Protein AF-X0TMH7-F1 (afdb_monomer)

Foldseek 3Di:
DDWAWEWFDDPFKIKIFIAHPLHTQFIDIDTPVCPDQALFKWWWFFAAADVVQQWTFTHQPDPGTAIERQADPDDDPPPFKDFPDPDPDPPCSVPRSVVDDGGDIAMWGFHACADPPRHTYIYSQRWCDFQFKIKRQQDQTEIEGNVPPDPVQVVVVCVLCVVVDDRRIYMYTYPSCGPPHNVLVVLRVVLSVVLVVQLVVQSVVDDPNGTSDDDDDPVVVCCSHVVDVNHQAYEYQDPVVLVVVCVVCVSSVVNVCNVRYDYDDDPDRRCVVSVVVVSLVQLPDQWHAFPLRKIWGWDDDPQEIEIETGLHPNDDPPDRQVSLLVSLLRVLQVVSSSCNHVVDDGHYHYHRDDHPDPVSVVNSVVSNVD

Organism: NCBI:txid412755

Structure (mmCIF, N/CA/C/O backbone):
data_AF-X0TMH7-F1
#
_entry.id   AF-X0TMH7-F1
#
loop_
_atom_site.group_PDB
_atom_site.id
_atom_site.type_symbol
_atom_site.label_atom_id
_atom_site.label_alt_id
_atom_site.label_comp_id
_atom_site.label_asym_id
_atom_site.label_entity_id
_atom_site.label_seq_id
_atom_site.pdbx_PDB_ins_code
_atom_site.Cartn_x
_atom_site.Cartn_y
_atom_site.Cartn_z
_atom_site.occupancy
_atom_site.B_iso_or_equiv
_atom_site.auth_seq_id
_atom_site.auth_comp_id
_atom_site.auth_asym_id
_atom_site.auth_atom_id
_atom_site.pdbx_PDB_model_num
ATOM 1 N N . MET A 1 1 ? 4.332 11.501 -16.019 1.00 56.84 1 MET A N 1
ATOM 2 C CA . MET A 1 1 ? 3.120 12.237 -16.475 1.00 56.84 1 MET A CA 1
ATOM 3 C C . MET A 1 1 ? 2.442 11.391 -17.539 1.00 56.84 1 MET A C 1
ATOM 5 O O . MET A 1 1 ? 3.153 10.897 -18.405 1.00 56.84 1 MET A O 1
ATOM 9 N N . ASN A 1 2 ? 1.116 11.228 -17.453 1.00 73.00 2 ASN A N 1
ATOM 10 C CA . ASN A 1 2 ? 0.275 10.256 -18.166 1.00 73.00 2 ASN A CA 1
ATOM 11 C C . ASN A 1 2 ? 0.205 8.832 -17.569 1.00 73.00 2 ASN A C 1
ATOM 13 O O . ASN A 1 2 ? 0.530 7.845 -18.235 1.00 73.00 2 ASN A O 1
ATOM 17 N N . LYS A 1 3 ? -0.242 8.724 -16.304 1.00 85.44 3 LYS A N 1
ATOM 18 C CA . LYS A 1 3 ? -0.649 7.443 -15.699 1.00 85.44 3 LYS A CA 1
ATOM 19 C C . LYS A 1 3 ? -2.153 7.220 -15.872 1.00 85.44 3 LYS A C 1
ATOM 21 O O . LYS A 1 3 ? -2.957 8.088 -15.529 1.00 85.44 3 LYS A O 1
ATOM 26 N N . LYS A 1 4 ? -2.534 6.042 -16.358 1.00 89.69 4 LYS A N 1
ATOM 27 C CA . LYS A 1 4 ? -3.917 5.561 -16.436 1.00 89.69 4 LYS A CA 1
ATOM 28 C C . LYS A 1 4 ? -4.075 4.342 -15.540 1.00 89.69 4 LYS A C 1
ATOM 30 O O . LYS A 1 4 ? -3.319 3.383 -15.663 1.00 89.69 4 LYS A O 1
ATOM 35 N N . VAL A 1 5 ? -5.063 4.379 -14.656 1.00 91.69 5 VAL A N 1
ATOM 36 C CA . VAL A 1 5 ? -5.379 3.286 -13.732 1.00 91.69 5 VAL A CA 1
ATOM 37 C C . VAL A 1 5 ? -6.605 2.551 -14.255 1.00 91.69 5 VAL A C 1
ATOM 39 O O . VAL A 1 5 ? -7.648 3.161 -14.488 1.00 91.69 5 VAL A O 1
ATOM 42 N N . ILE A 1 6 ? -6.489 1.242 -14.454 1.00 93.44 6 ILE A N 1
ATOM 43 C CA . ILE A 1 6 ? -7.571 0.391 -14.951 1.00 93.44 6 ILE A CA 1
ATOM 44 C C . ILE A 1 6 ? -7.918 -0.633 -13.876 1.00 93.44 6 ILE A C 1
ATOM 46 O O . ILE A 1 6 ? -7.076 -1.439 -13.494 1.00 93.44 6 ILE A O 1
ATOM 50 N N . ILE A 1 7 ? -9.157 -0.583 -13.395 1.00 94.00 7 ILE A N 1
ATOM 51 C CA . ILE A 1 7 ? -9.687 -1.426 -12.325 1.00 94.00 7 ILE A CA 1
ATOM 52 C C . ILE A 1 7 ? -10.679 -2.418 -12.936 1.00 94.00 7 ILE A C 1
ATOM 54 O O . ILE A 1 7 ? -11.731 -2.038 -13.465 1.00 94.00 7 ILE A O 1
ATOM 58 N N . ASP A 1 8 ? -10.333 -3.693 -12.849 1.00 94.56 8 ASP A N 1
ATOM 59 C CA . ASP A 1 8 ? -11.159 -4.819 -13.252 1.00 94.56 8 ASP A CA 1
ATOM 60 C C . ASP A 1 8 ? -11.662 -5.551 -12.008 1.00 94.56 8 ASP A C 1
ATOM 62 O O . ASP A 1 8 ? -10.918 -6.235 -11.310 1.00 94.56 8 ASP A O 1
ATOM 66 N N . VAL A 1 9 ? -12.946 -5.375 -11.716 1.00 92.50 9 VAL A N 1
ATOM 67 C CA . VAL A 1 9 ? -13.647 -6.079 -10.645 1.00 92.50 9 VAL A CA 1
ATOM 68 C C . VAL A 1 9 ? -14.261 -7.339 -11.247 1.00 92.50 9 VAL A C 1
ATOM 70 O O . VAL A 1 9 ? -15.239 -7.257 -11.999 1.00 92.50 9 VAL A O 1
ATOM 73 N N . GLY A 1 10 ? -13.655 -8.489 -10.957 1.00 89.12 10 GLY A N 1
ATOM 74 C CA . GLY A 1 10 ? -14.131 -9.811 -11.350 1.00 89.12 10 GLY A CA 1
ATOM 75 C C . GLY A 1 10 ? -15.018 -10.463 -10.286 1.00 89.12 10 GLY A C 1
ATOM 76 O O . GLY A 1 10 ? -15.361 -9.864 -9.270 1.00 89.12 10 GLY A O 1
ATOM 77 N N . LEU A 1 11 ? -15.409 -11.719 -10.528 1.00 85.69 11 LEU A N 1
ATOM 78 C CA . LEU A 1 11 ? -16.192 -12.513 -9.567 1.00 85.69 11 LEU A CA 1
ATOM 79 C C . LEU A 1 11 ? -15.332 -13.143 -8.466 1.00 85.69 11 LEU A C 1
ATOM 81 O O . LEU A 1 11 ? -15.835 -13.388 -7.376 1.00 85.69 11 LEU A O 1
ATOM 85 N N . THR A 1 12 ? -14.066 -13.436 -8.768 1.00 86.62 12 THR A N 1
ATOM 86 C CA . THR A 1 12 ? -13.135 -14.143 -7.874 1.00 86.62 12 THR A CA 1
ATOM 87 C C . THR A 1 12 ? -11.933 -13.297 -7.478 1.00 86.62 12 THR A C 1
ATOM 89 O O . THR A 1 12 ? -11.251 -13.620 -6.512 1.00 86.62 12 THR A O 1
ATOM 92 N N . GLU A 1 13 ? -11.652 -12.227 -8.216 1.00 89.12 13 GLU A N 1
ATOM 93 C CA . GLU A 1 13 ? -10.502 -11.359 -7.993 1.00 89.12 13 GLU A CA 1
ATOM 94 C C . GLU A 1 13 ? -10.795 -9.923 -8.424 1.00 89.12 13 GLU A C 1
ATOM 96 O O . GLU A 1 13 ? -11.577 -9.673 -9.345 1.00 89.12 13 GLU A O 1
ATOM 101 N N . GLU A 1 14 ? -10.140 -8.986 -7.752 1.00 90.19 14 GLU A N 1
ATOM 102 C CA . GLU A 1 14 ? -10.014 -7.595 -8.153 1.00 90.19 14 GLU A CA 1
ATOM 103 C C . GLU A 1 14 ? -8.605 -7.374 -8.699 1.00 90.19 14 GLU A C 1
ATOM 105 O O . GLU A 1 14 ? -7.607 -7.766 -8.086 1.00 90.19 14 GLU A O 1
ATOM 110 N N . ARG A 1 15 ? -8.514 -6.744 -9.869 1.00 92.56 15 ARG A N 1
ATOM 111 C CA . ARG A 1 15 ? -7.247 -6.470 -10.542 1.00 92.56 15 ARG A CA 1
ATOM 112 C C . ARG A 1 15 ? -7.123 -4.987 -10.833 1.00 92.56 15 ARG A C 1
ATOM 114 O O . ARG A 1 15 ? -8.043 -4.367 -11.363 1.00 92.56 15 ARG A O 1
ATOM 121 N N . VAL A 1 16 ? -5.956 -4.424 -10.550 1.00 92.44 16 VAL A N 1
ATOM 122 C CA . VAL A 1 16 ? -5.636 -3.029 -10.842 1.00 92.44 16 VAL A CA 1
ATOM 123 C C . VAL A 1 16 ? -4.369 -2.969 -11.675 1.00 92.44 16 VAL A C 1
ATOM 125 O O . VAL A 1 16 ? -3.315 -3.425 -11.245 1.00 92.44 16 VAL A O 1
ATOM 128 N N . ALA A 1 17 ? -4.475 -2.397 -12.867 1.00 92.25 17 ALA A N 1
ATOM 129 C CA . ALA A 1 17 ? -3.369 -2.181 -13.784 1.00 92.25 17 ALA A CA 1
ATOM 130 C C . ALA A 1 17 ? -3.023 -0.691 -13.849 1.00 92.25 17 ALA A C 1
ATOM 132 O O . ALA A 1 17 ? -3.903 0.151 -14.046 1.00 92.25 17 ALA A O 1
ATOM 133 N N . VAL A 1 18 ? -1.737 -0.368 -13.732 1.00 90.69 18 VAL A N 1
ATOM 134 C CA . VAL A 1 18 ? -1.215 0.983 -13.951 1.00 90.69 18 VAL A CA 1
ATOM 135 C C . VAL A 1 18 ? -0.533 1.005 -15.306 1.00 90.69 18 VAL A C 1
ATOM 137 O O . VAL A 1 18 ? 0.384 0.227 -15.572 1.00 90.69 18 VAL A O 1
ATOM 140 N N . ILE A 1 19 ? -0.992 1.895 -16.174 1.00 89.81 19 ILE A N 1
ATOM 141 C CA . ILE A 1 19 ? -0.433 2.114 -17.501 1.00 89.81 19 ILE A CA 1
ATOM 142 C C . ILE A 1 19 ? 0.262 3.468 -17.506 1.00 89.81 19 ILE A C 1
ATOM 144 O O . ILE A 1 19 ? -0.354 4.478 -17.176 1.00 89.81 19 ILE A O 1
ATOM 148 N N . GLU A 1 20 ? 1.514 3.504 -17.944 1.00 87.25 20 GLU A N 1
ATOM 149 C CA . GLU A 1 20 ? 2.270 4.737 -18.144 1.00 87.25 20 GLU A CA 1
ATOM 150 C C . GLU A 1 20 ? 2.777 4.796 -19.586 1.00 87.25 20 GLU A C 1
ATOM 152 O O . GLU A 1 20 ? 3.357 3.838 -20.102 1.00 87.25 20 GLU A O 1
ATOM 157 N N . VAL A 1 21 ? 2.485 5.904 -20.277 1.00 83.81 21 VAL A N 1
ATOM 158 C CA . VAL A 1 21 ? 2.843 6.113 -21.698 1.00 83.81 21 VAL A CA 1
ATOM 159 C C . VAL A 1 21 ? 2.427 4.914 -22.580 1.00 83.81 21 VAL A C 1
ATOM 161 O O . VAL A 1 21 ? 3.161 4.441 -23.448 1.00 83.81 21 VAL A O 1
ATOM 164 N N . GLY A 1 22 ? 1.227 4.376 -22.325 1.00 84.31 22 GLY A N 1
ATOM 165 C CA . GLY A 1 22 ? 0.642 3.260 -23.078 1.00 84.31 22 GLY A CA 1
ATOM 166 C C . GLY A 1 22 ? 1.246 1.877 -22.802 1.00 84.31 22 GLY A C 1
ATOM 167 O O . GLY A 1 22 ? 0.929 0.935 -23.526 1.00 84.31 22 GLY A O 1
ATOM 168 N N . ARG A 1 23 ? 2.106 1.730 -21.786 1.00 86.00 23 ARG A N 1
ATOM 169 C CA . ARG A 1 23 ? 2.705 0.447 -21.381 1.00 86.00 23 ARG A CA 1
ATOM 170 C C . ARG A 1 23 ? 2.224 0.067 -19.984 1.00 86.00 23 ARG A C 1
ATOM 172 O O . ARG A 1 23 ? 2.140 0.932 -19.119 1.00 86.00 23 ARG A O 1
ATOM 179 N N . LEU A 1 24 ? 1.917 -1.210 -19.766 1.00 90.31 24 LEU A N 1
ATOM 180 C CA . LEU A 1 24 ? 1.617 -1.730 -18.431 1.00 90.31 24 LEU A CA 1
ATOM 181 C C . LEU A 1 24 ? 2.889 -1.650 -17.579 1.00 90.31 24 LEU A C 1
ATOM 183 O O . LEU A 1 24 ? 3.905 -2.227 -17.968 1.00 90.31 24 LEU A O 1
ATOM 187 N N . VAL A 1 25 ? 2.837 -0.928 -16.459 1.00 87.88 25 VAL A N 1
ATOM 188 C CA . VAL A 1 25 ? 3.991 -0.733 -15.566 1.00 87.88 25 VAL A CA 1
ATOM 189 C C . VAL A 1 25 ? 3.862 -1.408 -14.216 1.00 87.88 25 VAL A C 1
ATOM 191 O O . VAL A 1 25 ? 4.874 -1.823 -13.656 1.00 87.88 25 VAL A O 1
ATOM 194 N N . GLU A 1 26 ? 2.639 -1.549 -13.717 1.00 88.38 26 GLU A N 1
ATOM 195 C CA . GLU A 1 26 ? 2.344 -2.219 -12.455 1.00 88.38 26 GLU A CA 1
ATOM 196 C C . GLU A 1 26 ? 1.028 -2.977 -12.592 1.00 88.38 26 GLU A C 1
ATOM 198 O O . GLU A 1 26 ? 0.106 -2.540 -13.293 1.00 88.38 26 GLU A O 1
ATOM 203 N N . ILE A 1 27 ? 0.944 -4.115 -11.912 1.00 90.00 27 ILE A N 1
ATOM 204 C CA . ILE A 1 27 ? -0.297 -4.852 -11.752 1.00 90.00 27 ILE A CA 1
ATOM 205 C C . ILE A 1 27 ? -0.430 -5.324 -10.313 1.00 90.00 27 ILE A C 1
ATOM 207 O O . ILE A 1 27 ? 0.508 -5.845 -9.720 1.00 90.00 27 ILE A O 1
ATOM 211 N N . HIS A 1 28 ? -1.628 -5.164 -9.772 1.00 88.38 28 HIS A N 1
ATOM 212 C CA . HIS A 1 28 ? -1.997 -5.675 -8.468 1.00 88.38 28 HIS A CA 1
ATOM 213 C C . HIS A 1 28 ? -3.221 -6.562 -8.612 1.00 88.38 28 HIS A C 1
ATOM 215 O O . HIS A 1 28 ? -4.180 -6.189 -9.286 1.00 88.38 28 HIS A O 1
ATOM 221 N N . ILE A 1 29 ? -3.182 -7.730 -7.984 1.00 88.12 29 ILE A N 1
ATOM 222 C CA . ILE A 1 29 ? -4.258 -8.716 -8.023 1.00 88.12 29 ILE A CA 1
ATOM 223 C C . ILE A 1 29 ? -4.563 -9.104 -6.580 1.00 88.12 29 ILE A C 1
ATOM 225 O O . ILE A 1 29 ? -3.657 -9.465 -5.830 1.00 88.12 29 ILE A O 1
ATOM 229 N N . GLU A 1 30 ? -5.828 -9.009 -6.187 1.00 85.75 30 GLU A N 1
ATOM 230 C CA . GLU A 1 30 ? -6.324 -9.444 -4.881 1.00 85.75 30 GLU A CA 1
ATOM 231 C C . GLU A 1 30 ? -7.499 -10.398 -5.113 1.00 85.75 30 GLU A C 1
ATOM 233 O O . GLU A 1 30 ? -8.471 -10.044 -5.779 1.00 85.75 30 GLU A O 1
ATOM 238 N N . ARG A 1 31 ? -7.401 -11.635 -4.616 1.00 83.94 31 ARG A N 1
ATOM 239 C CA . ARG A 1 31 ? -8.493 -12.609 -4.728 1.00 83.94 31 ARG A CA 1
ATOM 240 C C . ARG A 1 31 ? -9.507 -12.360 -3.624 1.00 83.94 31 ARG A C 1
ATOM 242 O O . ARG A 1 31 ? -9.137 -12.102 -2.488 1.00 83.94 31 ARG A O 1
ATOM 249 N N . ILE A 1 32 ? -10.786 -12.481 -3.956 1.00 76.06 32 ILE A N 1
ATOM 250 C CA . ILE A 1 32 ? -11.894 -12.216 -3.029 1.00 76.06 32 ILE A CA 1
ATOM 251 C C . ILE A 1 32 ? -11.977 -13.296 -1.938 1.00 76.06 32 ILE A C 1
ATOM 253 O O . ILE A 1 32 ? -12.415 -13.010 -0.832 1.00 76.06 32 ILE A O 1
ATOM 257 N N . GLU A 1 33 ? -11.553 -14.528 -2.236 1.00 70.75 33 GLU A N 1
ATOM 258 C CA . GLU A 1 33 ? -11.534 -15.639 -1.268 1.00 70.75 33 GLU A CA 1
ATOM 259 C C . GLU A 1 33 ? -10.380 -15.548 -0.260 1.00 70.75 33 GLU A C 1
ATOM 261 O O . GLU A 1 33 ? -10.424 -16.193 0.790 1.00 70.75 33 GLU A O 1
ATOM 266 N N . ASP A 1 34 ? -9.358 -14.743 -0.560 1.00 67.62 34 ASP A N 1
ATOM 267 C CA . ASP A 1 34 ? -8.288 -14.462 0.383 1.00 67.62 34 ASP A CA 1
ATOM 268 C C . ASP A 1 34 ? -8.837 -13.427 1.376 1.00 67.62 34 ASP A C 1
ATOM 270 O O . ASP A 1 34 ? -8.700 -12.223 1.164 1.00 67.62 34 ASP A O 1
ATOM 274 N N . ASP A 1 35 ? -9.512 -13.892 2.439 1.00 63.56 35 ASP A N 1
ATOM 275 C CA . ASP A 1 35 ? -10.009 -13.067 3.554 1.00 63.56 35 ASP A CA 1
ATOM 276 C C . ASP A 1 35 ? -8.826 -12.352 4.234 1.00 63.56 35 ASP A C 1
ATOM 278 O O . ASP A 1 35 ? -8.291 -12.765 5.273 1.00 63.56 35 ASP A O 1
ATOM 282 N N . LYS A 1 36 ? -8.370 -11.263 3.615 1.00 76.19 36 LYS A N 1
ATOM 283 C CA . LYS A 1 36 ? -7.178 -10.546 4.027 1.00 76.19 36 LYS A CA 1
ATOM 284 C C . LYS A 1 36 ? -7.493 -9.779 5.292 1.00 76.19 36 LYS A C 1
ATOM 286 O O . LYS A 1 36 ? -8.101 -8.712 5.291 1.00 76.19 36 LYS A O 1
ATOM 291 N N . ILE A 1 37 ? -7.055 -10.338 6.410 1.00 86.75 37 ILE A N 1
ATOM 292 C CA . ILE A 1 37 ? -7.265 -9.720 7.716 1.00 86.75 37 ILE A CA 1
ATOM 293 C C . ILE A 1 37 ? -6.169 -8.720 8.086 1.00 86.75 37 ILE A C 1
ATOM 295 O O . ILE A 1 37 ? -6.307 -8.053 9.107 1.00 86.75 37 ILE A O 1
ATOM 299 N N . VAL A 1 38 ? -5.078 -8.617 7.317 1.00 88.88 38 VAL A N 1
ATOM 300 C CA . VAL A 1 38 ? -3.989 -7.659 7.587 1.00 88.88 38 VAL A CA 1
ATOM 301 C C . VAL A 1 38 ? -4.524 -6.234 7.559 1.00 88.88 38 VAL A C 1
ATOM 303 O O . VAL A 1 38 ? -5.284 -5.869 6.674 1.00 88.88 38 VAL A O 1
ATOM 306 N N . GLY A 1 39 ? -4.129 -5.428 8.544 1.00 89.38 39 GLY A N 1
ATOM 307 C CA . GLY A 1 39 ? -4.603 -4.055 8.697 1.00 89.38 39 GLY A CA 1
ATOM 308 C C . GLY A 1 39 ? -5.946 -3.947 9.422 1.00 89.38 39 GLY A C 1
ATOM 309 O O . GLY A 1 39 ? -6.199 -2.914 10.050 1.00 89.38 39 GLY A O 1
ATOM 310 N N . ASN A 1 40 ? -6.764 -5.010 9.439 1.00 93.69 40 ASN A N 1
ATOM 311 C CA . ASN A 1 40 ? -8.045 -5.007 10.141 1.00 93.69 40 ASN A CA 1
ATOM 312 C C . ASN A 1 40 ? -7.847 -4.788 11.642 1.00 93.69 40 ASN A C 1
ATOM 314 O O . ASN A 1 40 ? -6.909 -5.292 12.271 1.00 93.69 40 ASN A O 1
ATOM 318 N N . ILE A 1 41 ? -8.789 -4.057 12.231 1.00 95.62 41 ILE A N 1
ATOM 319 C CA . ILE A 1 41 ? -8.810 -3.723 13.650 1.00 95.62 41 ILE A CA 1
ATOM 320 C C . ILE A 1 41 ? -9.965 -4.464 14.309 1.00 95.62 41 ILE A C 1
ATOM 322 O O . ILE A 1 41 ? -11.133 -4.289 13.948 1.00 95.62 41 ILE A O 1
ATOM 326 N N . TYR A 1 42 ? -9.638 -5.230 15.340 1.00 96.31 42 TYR A N 1
ATOM 327 C CA . TYR A 1 42 ? -10.567 -6.048 16.104 1.00 96.31 42 TYR A CA 1
ATOM 328 C C . TYR A 1 42 ? -10.645 -5.576 17.549 1.00 96.31 42 TYR A C 1
ATOM 330 O O . TYR A 1 42 ? -9.698 -5.025 18.114 1.00 96.31 42 TYR A O 1
ATOM 338 N N . LYS A 1 43 ? -11.790 -5.839 18.175 1.00 96.94 43 LYS A N 1
ATOM 339 C CA . LYS A 1 43 ? -11.895 -5.899 19.626 1.00 96.94 43 LYS A CA 1
ATOM 340 C C . LYS A 1 43 ? -11.730 -7.353 20.026 1.00 96.94 43 LYS A C 1
ATOM 342 O O . LYS A 1 43 ? -12.633 -8.142 19.768 1.00 96.94 43 LYS A O 1
ATOM 347 N N . GLY A 1 44 ? -10.598 -7.684 20.630 1.00 95.88 44 GLY A N 1
ATOM 348 C CA . GLY A 1 44 ? -10.276 -9.037 21.054 1.00 95.88 44 GLY A CA 1
ATOM 349 C C . GLY A 1 44 ? -10.342 -9.227 22.566 1.00 95.88 44 GLY A C 1
ATOM 350 O O . GLY A 1 44 ? -10.353 -8.256 23.330 1.00 95.88 44 GLY A O 1
ATOM 351 N N . ARG A 1 45 ? -10.386 -10.487 22.998 1.00 96.19 45 ARG A N 1
ATOM 352 C CA . ARG A 1 45 ? -10.326 -10.894 24.406 1.00 96.19 45 ARG A CA 1
ATOM 353 C C . ARG A 1 45 ? -9.030 -11.647 24.659 1.00 96.19 45 ARG A C 1
ATOM 355 O O . ARG A 1 45 ? -8.739 -12.626 23.985 1.00 96.19 45 ARG A O 1
ATOM 362 N N . VAL A 1 46 ? -8.265 -11.218 25.654 1.00 95.06 46 VAL A N 1
ATOM 363 C CA . VAL A 1 46 ? -7.039 -11.915 26.057 1.00 95.06 46 VAL A CA 1
ATOM 364 C C . VAL A 1 46 ? -7.415 -13.287 26.614 1.00 95.06 46 VAL A C 1
ATOM 366 O O . VAL A 1 46 ? -8.118 -13.374 27.621 1.00 95.06 46 VAL A O 1
ATOM 369 N N . THR A 1 47 ? -6.965 -14.358 25.969 1.00 94.50 47 THR A N 1
ATOM 370 C CA . THR A 1 47 ? -7.247 -15.741 26.382 1.00 94.50 47 THR A CA 1
ATOM 371 C C . THR A 1 47 ? -6.150 -16.305 27.267 1.00 94.50 47 THR A C 1
ATOM 373 O O . THR A 1 47 ? -6.440 -17.058 28.191 1.00 94.50 47 THR A O 1
ATOM 376 N N . ASN A 1 48 ? -4.898 -15.920 27.021 1.00 92.12 48 ASN A N 1
ATOM 377 C CA . ASN A 1 48 ? -3.756 -16.364 27.808 1.00 92.12 48 ASN A CA 1
ATOM 378 C C . ASN A 1 48 ? -2.637 -15.314 27.785 1.00 92.12 48 ASN A C 1
ATOM 380 O O . ASN A 1 48 ? -2.493 -14.585 26.805 1.00 92.12 48 ASN A O 1
ATOM 384 N N . VAL A 1 49 ? -1.831 -15.260 28.842 1.00 89.06 49 VAL A N 1
ATOM 385 C CA . VAL A 1 49 ? -0.639 -14.407 28.939 1.00 89.06 49 VAL A CA 1
ATOM 386 C C . VAL A 1 49 ? 0.542 -15.306 29.275 1.00 89.06 49 VAL A C 1
ATOM 388 O O . VAL A 1 49 ? 0.464 -16.113 30.198 1.00 89.06 49 VAL A O 1
ATOM 391 N N . LEU A 1 50 ? 1.626 -15.179 28.517 1.00 86.88 50 LEU A N 1
ATOM 392 C CA . LEU A 1 50 ? 2.859 -15.938 28.684 1.00 86.88 50 LEU A CA 1
ATOM 393 C C . LEU A 1 50 ? 3.997 -14.976 29.060 1.00 86.88 50 LEU A C 1
ATOM 395 O O . LEU A 1 50 ? 4.656 -14.439 28.167 1.00 86.88 50 LEU A O 1
ATOM 399 N N . PRO A 1 51 ? 4.261 -14.767 30.365 1.00 79.81 51 PRO A N 1
ATOM 400 C CA . PRO A 1 51 ? 5.281 -13.822 30.818 1.00 79.81 51 PRO A CA 1
ATOM 401 C C . PRO A 1 51 ? 6.690 -14.158 30.316 1.00 79.81 51 PRO A C 1
ATOM 403 O O . PRO A 1 51 ? 7.446 -13.259 29.982 1.00 79.81 51 PRO A O 1
ATOM 406 N N . GLY A 1 52 ? 7.030 -15.449 30.213 1.00 76.94 52 GLY A N 1
ATOM 407 C CA . GLY A 1 52 ? 8.379 -15.894 29.836 1.00 76.94 52 GLY A CA 1
ATOM 408 C C . GLY A 1 52 ? 8.787 -15.609 28.387 1.00 76.94 52 GLY A C 1
ATOM 409 O O . GLY A 1 52 ? 9.967 -15.704 28.073 1.00 76.94 52 GLY A O 1
ATOM 410 N N . ILE A 1 53 ? 7.834 -15.277 27.513 1.00 79.44 53 ILE A N 1
ATOM 411 C CA . ILE A 1 53 ? 8.088 -14.867 26.120 1.00 79.44 53 ILE A CA 1
ATOM 412 C C . ILE A 1 53 ? 7.463 -13.504 25.810 1.00 79.44 53 ILE A C 1
ATOM 414 O O . ILE A 1 53 ? 7.254 -13.175 24.646 1.00 79.44 53 ILE A O 1
ATOM 418 N N . GLU A 1 54 ? 7.093 -12.767 26.860 1.00 82.06 54 GLU A N 1
ATOM 419 C CA . GLU A 1 54 ? 6.511 -11.430 26.782 1.00 82.06 54 GLU A CA 1
ATOM 420 C C . GLU A 1 54 ? 5.366 -11.335 25.763 1.00 82.06 54 GLU A C 1
ATOM 422 O O . GLU A 1 54 ? 5.319 -10.436 24.927 1.00 82.06 54 GLU A O 1
ATOM 427 N N . ALA A 1 55 ? 4.437 -12.295 25.800 1.00 86.31 55 ALA A N 1
ATOM 428 C CA . ALA A 1 55 ? 3.373 -12.404 24.806 1.00 86.31 55 ALA A CA 1
ATOM 429 C C . ALA A 1 55 ? 2.003 -12.693 25.423 1.00 86.31 55 ALA A C 1
ATOM 431 O O . ALA A 1 55 ? 1.883 -13.245 26.517 1.00 86.31 55 ALA A O 1
ATOM 432 N N . ALA A 1 56 ? 0.947 -12.363 24.685 1.00 90.56 56 ALA A N 1
ATOM 433 C CA . ALA A 1 56 ? -0.424 -12.736 25.001 1.00 90.56 56 ALA A CA 1
ATOM 434 C C . ALA A 1 56 ? -1.118 -13.340 23.780 1.00 90.56 56 ALA A C 1
ATOM 436 O O . ALA A 1 56 ? -0.867 -12.956 22.639 1.00 90.56 56 ALA A O 1
ATOM 437 N N . PHE A 1 57 ? -2.036 -14.267 24.032 1.00 93.25 57 PHE A N 1
ATOM 438 C CA . PHE A 1 57 ? -2.973 -14.752 23.031 1.00 93.25 57 PHE A CA 1
ATOM 439 C C . PHE A 1 57 ? -4.281 -13.983 23.141 1.00 93.25 57 PHE A C 1
ATOM 441 O O . PHE A 1 57 ? -4.805 -13.770 24.238 1.00 93.25 57 PHE A O 1
ATOM 448 N N . VAL A 1 58 ? -4.800 -13.558 21.996 1.00 94.19 58 VAL A N 1
ATOM 449 C CA . VAL A 1 58 ? -5.989 -12.718 21.892 1.00 94.19 58 VAL A CA 1
ATOM 450 C C . VAL A 1 58 ? -6.975 -13.399 20.956 1.00 94.19 58 VAL A C 1
ATOM 452 O O . VAL A 1 58 ? -6.688 -13.593 19.777 1.00 94.19 58 VAL A O 1
ATOM 455 N N . ASP A 1 59 ? -8.144 -13.752 21.471 1.00 95.62 59 ASP A N 1
ATOM 456 C CA . ASP A 1 59 ? -9.265 -14.165 20.636 1.00 95.62 59 ASP A CA 1
ATOM 457 C C . ASP A 1 59 ? -9.823 -12.933 19.914 1.00 95.62 59 ASP A C 1
ATOM 459 O O . ASP A 1 59 ? -10.242 -11.969 20.558 1.00 95.62 59 ASP A O 1
ATOM 463 N N . ILE A 1 60 ? -9.799 -12.958 18.582 1.00 93.94 60 ILE A N 1
ATOM 464 C CA . ILE A 1 60 ? -10.346 -11.910 17.708 1.00 93.94 60 ILE A CA 1
ATOM 465 C C . ILE A 1 60 ? -11.552 -12.395 16.888 1.00 93.94 60 ILE A C 1
ATOM 467 O O . ILE A 1 60 ? -12.058 -11.638 16.064 1.00 93.94 60 ILE A O 1
ATOM 471 N N . GLY A 1 61 ? -12.055 -13.607 17.160 1.00 90.12 61 GLY A N 1
ATOM 472 C CA . GLY A 1 61 ? -13.228 -14.182 16.497 1.00 90.12 61 GLY A CA 1
ATOM 473 C C . GLY A 1 61 ? -12.909 -14.944 15.210 1.00 90.12 61 GLY A C 1
ATOM 474 O O . GLY A 1 61 ? -13.806 -15.156 14.403 1.00 90.12 61 GLY A O 1
ATOM 475 N N . ILE A 1 62 ? -11.647 -15.340 15.020 1.00 87.06 62 ILE A N 1
ATOM 476 C CA . ILE A 1 62 ? -11.195 -16.214 13.926 1.00 87.06 62 ILE A CA 1
ATOM 477 C C . ILE A 1 62 ? -10.799 -17.586 14.489 1.00 87.06 62 ILE A C 1
ATOM 479 O O . ILE A 1 62 ? -10.636 -17.731 15.700 1.00 87.06 62 ILE A O 1
ATOM 483 N N . GLU A 1 63 ? -10.594 -18.586 13.626 1.00 83.31 63 GLU A N 1
ATOM 484 C CA . GLU A 1 63 ? -10.350 -19.982 14.040 1.00 83.31 63 GLU A CA 1
ATOM 485 C C . GLU A 1 63 ? -9.200 -20.169 15.045 1.00 83.31 63 GLU A C 1
ATOM 487 O O . GLU A 1 63 ? -9.244 -21.068 15.886 1.00 83.31 63 GLU A O 1
ATOM 492 N N . LYS A 1 64 ? -8.159 -19.329 14.973 1.00 87.38 64 LYS A N 1
ATOM 493 C CA . LYS A 1 64 ? -7.001 -19.373 15.874 1.00 87.38 64 LYS A CA 1
ATOM 494 C C . LYS A 1 64 ? -6.818 -18.054 16.610 1.00 87.38 64 LYS A C 1
ATOM 496 O O . LYS A 1 64 ? -6.852 -16.986 16.007 1.00 87.38 64 LYS A O 1
ATOM 501 N N . ASN A 1 65 ? -6.496 -18.141 17.901 1.00 90.75 65 ASN A N 1
ATOM 502 C CA . ASN A 1 65 ? -6.107 -16.969 18.683 1.00 90.75 65 ASN A CA 1
ATOM 503 C C . ASN A 1 65 ? -4.914 -16.254 18.040 1.00 90.75 65 ASN A C 1
ATOM 505 O O . ASN A 1 65 ? -3.924 -16.882 17.650 1.00 90.75 65 ASN A O 1
ATOM 509 N N . ALA A 1 66 ? -4.998 -14.931 17.987 1.00 92.25 66 ALA A N 1
ATOM 510 C CA . ALA A 1 66 ? -3.925 -14.083 17.517 1.00 92.25 66 ALA A CA 1
ATOM 511 C C . ALA A 1 66 ? -2.817 -13.958 18.571 1.00 92.25 66 ALA A C 1
ATOM 513 O O . ALA A 1 66 ? -3.069 -13.986 19.777 1.00 92.25 66 ALA A O 1
ATOM 514 N N . PHE A 1 67 ? -1.585 -13.801 18.103 1.00 92.06 67 PHE A N 1
ATOM 515 C CA . PHE A 1 67 ? -0.394 -13.616 18.916 1.00 92.06 67 PHE A CA 1
ATOM 516 C C . PHE A 1 67 ? -0.071 -12.123 19.051 1.00 92.06 67 PHE A C 1
ATOM 518 O O . PHE A 1 67 ? 0.218 -11.452 18.058 1.00 92.06 67 PHE A O 1
ATOM 525 N N . LEU A 1 68 ? -0.108 -11.609 20.279 1.00 90.19 68 LEU A N 1
ATOM 526 C CA . LEU A 1 68 ? 0.294 -10.253 20.641 1.00 90.19 68 LEU A CA 1
ATOM 527 C C . LEU A 1 68 ? 1.663 -10.304 21.324 1.00 90.19 68 LEU A C 1
ATOM 529 O O . LEU A 1 68 ? 1.774 -10.834 22.428 1.00 90.19 68 LEU A O 1
ATOM 533 N N . HIS A 1 69 ? 2.683 -9.728 20.693 1.00 85.69 69 HIS A N 1
ATOM 534 C CA . HIS A 1 69 ? 3.968 -9.487 21.351 1.00 85.69 69 HIS A CA 1
ATOM 535 C C . HIS A 1 69 ? 3.835 -8.243 22.240 1.00 85.69 69 HIS A C 1
ATOM 537 O O . HIS A 1 69 ? 3.362 -7.206 21.773 1.00 85.69 69 HIS A O 1
ATOM 543 N N . ILE A 1 70 ? 4.171 -8.364 23.523 1.00 72.19 70 ILE A N 1
ATOM 544 C CA . ILE A 1 70 ? 3.944 -7.326 24.538 1.00 72.19 70 ILE A CA 1
ATOM 545 C C . ILE A 1 70 ? 5.117 -6.344 24.595 1.00 72.19 70 ILE A C 1
ATOM 547 O O . ILE A 1 70 ? 4.904 -5.193 24.975 1.00 72.19 70 ILE A O 1
ATOM 551 N N . ASP A 1 71 ? 6.309 -6.751 24.147 1.00 60.28 71 ASP A N 1
ATOM 552 C CA . ASP A 1 71 ? 7.486 -5.887 24.165 1.00 60.28 71 ASP A CA 1
ATOM 553 C C . ASP A 1 71 ? 7.926 -5.371 22.783 1.00 60.28 71 ASP A C 1
ATOM 555 O O . ASP A 1 71 ? 7.802 -6.051 21.763 1.00 60.28 71 ASP A O 1
ATOM 559 N N . LYS A 1 72 ? 8.437 -4.137 22.805 1.00 48.00 72 LYS A N 1
ATOM 560 C CA . LYS A 1 72 ? 8.868 -3.239 21.719 1.00 48.00 72 LYS A CA 1
ATOM 561 C C . LYS A 1 72 ? 7.793 -2.585 20.844 1.00 48.00 72 LYS A C 1
ATOM 563 O O . LYS A 1 72 ? 7.250 -3.137 19.892 1.00 48.00 72 LYS A O 1
ATOM 568 N N . ALA A 1 73 ? 7.687 -1.272 21.055 1.00 44.34 73 ALA A N 1
ATOM 569 C CA . ALA A 1 73 ? 7.172 -0.260 20.130 1.00 44.34 73 ALA A CA 1
ATOM 570 C C . ALA A 1 73 ? 7.968 -0.142 18.805 1.00 44.34 73 ALA A C 1
ATOM 572 O O . ALA A 1 73 ? 7.809 0.836 18.085 1.00 44.34 73 ALA A O 1
ATOM 573 N N . THR A 1 74 ? 8.824 -1.113 18.495 1.00 43.25 74 THR A N 1
ATOM 574 C CA . THR A 1 74 ? 9.734 -1.138 17.353 1.00 43.25 74 THR A CA 1
ATOM 575 C C . THR A 1 74 ? 10.120 -2.592 17.089 1.00 43.25 74 THR A C 1
ATOM 577 O O . THR A 1 74 ? 11.169 -3.035 17.542 1.00 43.25 74 THR A O 1
ATOM 580 N N . ASP A 1 75 ? 9.279 -3.380 16.430 1.00 40.94 75 ASP A N 1
ATOM 581 C CA . ASP A 1 75 ? 9.807 -4.533 15.696 1.00 40.94 75 ASP A CA 1
ATOM 582 C C . ASP A 1 75 ? 8.840 -4.937 14.579 1.00 40.94 75 ASP A C 1
ATOM 584 O O . ASP A 1 75 ? 7.683 -5.288 14.813 1.00 40.94 75 ASP A O 1
ATOM 588 N N . ASP A 1 76 ? 9.368 -4.876 13.357 1.00 41.72 76 ASP A N 1
ATOM 589 C CA . ASP A 1 76 ? 8.856 -5.298 12.044 1.00 41.72 76 ASP A CA 1
ATOM 590 C C . ASP A 1 76 ? 8.041 -4.345 11.151 1.00 41.72 76 ASP A C 1
ATOM 592 O O . ASP A 1 76 ? 8.096 -4.567 9.946 1.00 41.72 76 ASP A O 1
ATOM 596 N N . GLN A 1 77 ? 7.334 -3.309 11.628 1.00 42.44 77 GLN A N 1
ATOM 597 C CA . GLN A 1 77 ? 6.609 -2.403 10.698 1.00 42.44 77 GLN A CA 1
ATOM 598 C C . GLN A 1 77 ? 7.364 -1.120 10.319 1.00 42.44 77 GLN A C 1
ATOM 600 O O . GLN A 1 77 ? 7.061 -0.526 9.290 1.00 42.44 77 GLN A O 1
ATOM 605 N N . ASP A 1 78 ? 8.404 -0.760 11.076 1.00 49.38 78 ASP A N 1
ATOM 606 C CA . ASP A 1 78 ? 9.008 0.576 11.024 1.00 49.38 78 ASP A CA 1
ATOM 607 C C . ASP A 1 78 ? 10.536 0.528 10.821 1.00 49.38 78 ASP A C 1
ATOM 609 O O . ASP A 1 78 ? 11.273 1.312 11.413 1.00 49.38 78 ASP A O 1
ATOM 613 N N . LYS A 1 79 ? 11.053 -0.399 9.997 1.00 45.31 79 LYS A N 1
ATOM 614 C CA . LYS A 1 79 ? 12.479 -0.347 9.594 1.00 45.31 79 LYS A CA 1
ATOM 615 C C . LYS A 1 79 ? 12.799 0.916 8.779 1.00 45.31 79 LYS A C 1
ATOM 617 O O . LYS A 1 79 ? 13.938 1.370 8.786 1.00 45.31 79 LYS A O 1
ATOM 622 N N . ASP A 1 80 ? 11.764 1.505 8.181 1.00 46.56 80 ASP A N 1
ATOM 623 C CA . ASP A 1 80 ? 11.835 2.644 7.269 1.00 46.56 80 ASP A CA 1
ATOM 624 C C . ASP A 1 80 ? 11.451 3.992 7.918 1.00 46.56 80 ASP A C 1
ATOM 626 O O . ASP A 1 80 ? 11.158 4.948 7.201 1.00 46.56 80 ASP A O 1
ATOM 630 N N . ILE A 1 81 ? 11.388 4.100 9.254 1.00 53.44 81 ILE A N 1
ATOM 631 C CA . ILE A 1 81 ? 10.962 5.334 9.943 1.00 53.44 81 ILE A CA 1
ATOM 632 C C . ILE A 1 81 ? 11.971 5.744 11.013 1.00 53.44 81 ILE A C 1
ATOM 634 O O . ILE A 1 81 ? 12.304 4.974 11.913 1.00 53.44 81 ILE A O 1
ATOM 638 N N . GLU A 1 82 ? 12.403 7.004 10.973 1.00 49.72 82 GLU A N 1
ATOM 639 C CA . GLU A 1 82 ? 13.231 7.584 12.029 1.00 49.72 82 GLU A CA 1
ATOM 640 C C . GLU A 1 82 ? 12.357 8.147 13.157 1.00 49.72 82 GLU A C 1
ATOM 642 O O . GLU A 1 82 ? 11.524 9.036 12.951 1.00 49.72 82 GLU A O 1
ATOM 647 N N . ALA A 1 83 ? 12.539 7.639 14.378 1.00 51.72 83 ALA A N 1
ATOM 648 C CA . ALA A 1 83 ? 11.895 8.190 15.564 1.00 51.72 83 ALA A CA 1
ATOM 649 C C . ALA A 1 83 ? 12.655 9.442 16.032 1.00 51.72 83 ALA A C 1
ATOM 651 O O . ALA A 1 83 ? 13.733 9.351 16.615 1.00 51.72 83 ALA A O 1
ATOM 652 N N . VAL A 1 84 ? 12.081 10.629 15.813 1.00 46.97 84 VAL A N 1
ATOM 653 C CA . VAL A 1 84 ? 12.794 11.908 16.009 1.00 46.97 84 VAL A CA 1
ATOM 654 C C . VAL A 1 84 ? 12.584 12.539 17.395 1.00 46.97 84 VAL A C 1
ATOM 656 O O . VAL A 1 84 ? 12.884 13.714 17.614 1.00 46.97 84 VAL A O 1
ATOM 659 N N . THR A 1 85 ? 12.068 11.769 18.351 1.00 40.00 85 THR A N 1
ATOM 660 C CA . THR A 1 85 ? 12.021 12.131 19.774 1.00 40.00 85 THR A CA 1
ATOM 661 C C . THR A 1 85 ? 12.538 10.964 20.605 1.00 40.00 85 THR A C 1
ATOM 663 O O . THR A 1 85 ? 11.769 10.092 21.009 1.00 40.00 85 THR A O 1
ATOM 666 N N . LYS A 1 86 ? 13.850 10.959 20.877 1.00 35.19 86 LYS A N 1
ATOM 667 C CA . LYS A 1 86 ? 14.421 10.207 21.999 1.00 35.19 86 LYS A CA 1
ATOM 668 C C . LYS A 1 86 ? 13.997 10.909 23.286 1.00 35.19 86 LYS A C 1
ATOM 670 O O . LYS A 1 86 ? 14.682 11.806 23.762 1.00 35.19 86 LYS A O 1
ATOM 675 N N . ASN A 1 87 ? 12.845 10.531 23.826 1.00 32.03 87 ASN A N 1
ATOM 676 C CA . ASN A 1 87 ? 12.650 10.699 25.256 1.00 32.03 87 ASN A CA 1
ATOM 677 C C . ASN A 1 87 ? 13.376 9.534 25.927 1.00 32.03 87 ASN A C 1
ATOM 679 O O . ASN A 1 87 ? 12.962 8.385 25.760 1.00 32.03 87 ASN A O 1
ATOM 683 N N . ASP A 1 88 ? 14.444 9.848 26.661 1.00 33.88 88 ASP A N 1
ATOM 684 C CA . ASP A 1 88 ? 15.032 8.975 27.674 1.00 33.88 88 ASP A CA 1
ATOM 685 C C . ASP A 1 88 ? 13.913 8.448 28.580 1.00 33.88 88 ASP A C 1
ATOM 687 O O . ASP A 1 88 ? 13.403 9.139 29.461 1.00 33.88 88 ASP A O 1
ATOM 691 N N . SER A 1 89 ? 13.473 7.221 28.329 1.00 36.97 89 SER A N 1
ATOM 692 C CA . SER A 1 89 ? 12.651 6.468 29.268 1.00 36.97 89 SER A CA 1
ATOM 693 C C . SER A 1 89 ? 12.894 4.986 29.053 1.00 36.97 89 SER A C 1
ATOM 695 O O . SER A 1 89 ? 12.051 4.233 28.571 1.00 36.97 89 SER A O 1
ATOM 697 N N . ASP A 1 90 ? 14.079 4.587 29.496 1.00 34.56 90 ASP A N 1
ATOM 698 C CA . ASP A 1 90 ? 14.538 3.221 29.752 1.00 34.56 90 ASP A CA 1
ATOM 699 C C . ASP A 1 90 ? 13.712 2.532 30.878 1.00 34.56 90 ASP A C 1
ATOM 701 O O . ASP A 1 90 ? 14.227 1.837 31.750 1.00 34.56 90 ASP A O 1
ATOM 705 N N . SER A 1 91 ? 12.396 2.789 30.939 1.00 36.22 91 SER A N 1
ATOM 706 C CA . SER A 1 91 ? 11.516 2.379 32.043 1.00 36.22 91 SER A CA 1
ATOM 707 C C . SER A 1 91 ? 10.064 2.053 31.660 1.00 36.22 91 SER A C 1
ATOM 709 O O . SER A 1 91 ? 9.299 1.623 32.525 1.00 36.22 91 SER A O 1
ATOM 711 N N . THR A 1 92 ? 9.650 2.195 30.393 1.00 42.06 92 THR A N 1
ATOM 712 C CA . THR A 1 92 ? 8.255 1.921 29.977 1.00 42.06 92 THR A CA 1
ATOM 713 C C . THR A 1 92 ? 7.990 0.501 29.464 1.00 42.06 92 THR A C 1
ATOM 715 O O . THR A 1 92 ? 6.837 0.071 29.497 1.00 42.06 92 THR A O 1
ATOM 718 N N . SER A 1 93 ? 9.009 -0.277 29.078 1.00 42.09 93 SER A N 1
ATOM 719 C CA . SER A 1 93 ? 8.826 -1.684 28.659 1.00 42.09 93 SER A CA 1
ATOM 720 C C . SER A 1 93 ? 8.316 -2.568 29.803 1.00 42.09 93 SER A C 1
ATOM 722 O O . SER A 1 93 ? 7.372 -3.339 29.636 1.00 42.09 93 SER A O 1
ATOM 724 N N . LYS A 1 94 ? 8.806 -2.335 31.030 1.00 38.50 94 LYS A N 1
ATOM 725 C CA . LYS A 1 94 ? 8.368 -3.059 32.238 1.00 38.50 94 LYS A CA 1
ATOM 726 C C . LYS A 1 94 ? 6.888 -2.875 32.608 1.00 38.50 94 LYS A C 1
ATOM 728 O O . LYS A 1 94 ? 6.395 -3.617 33.443 1.00 38.50 94 LYS A O 1
ATOM 733 N N . THR A 1 95 ? 6.154 -1.915 32.030 1.00 49.50 95 THR A N 1
ATOM 734 C CA . THR A 1 95 ? 4.776 -1.601 32.469 1.00 49.50 95 THR A CA 1
ATOM 735 C C . THR A 1 95 ? 3.655 -2.194 31.616 1.00 49.50 95 THR A C 1
ATOM 737 O O . THR A 1 95 ? 2.500 -2.079 32.027 1.00 49.50 95 THR A O 1
ATOM 740 N N . VAL A 1 96 ? 3.920 -2.788 30.446 1.00 50.62 96 VAL A N 1
ATOM 741 C CA . VAL A 1 96 ? 2.837 -3.330 29.594 1.00 50.62 96 VAL A CA 1
ATOM 742 C C . VAL A 1 96 ? 2.461 -4.759 29.999 1.00 50.62 96 VAL A C 1
ATOM 744 O O . VAL A 1 96 ? 1.270 -5.063 30.083 1.00 50.62 96 VAL A O 1
ATOM 747 N N . LEU A 1 97 ? 3.446 -5.595 30.350 1.00 49.69 97 LEU A N 1
ATOM 748 C CA . LEU A 1 97 ? 3.232 -6.956 30.866 1.00 49.69 97 LEU A CA 1
ATOM 749 C C . LEU A 1 97 ? 2.345 -6.980 32.116 1.00 49.69 97 LEU A C 1
ATOM 751 O O . LEU A 1 97 ? 1.394 -7.754 32.174 1.00 49.69 97 LEU A O 1
ATOM 755 N N . ASP A 1 98 ? 2.567 -6.057 33.053 1.00 56.16 98 ASP A N 1
ATOM 756 C CA . ASP A 1 98 ? 1.774 -5.957 34.287 1.00 56.16 98 ASP A CA 1
ATOM 757 C C . ASP A 1 98 ? 0.328 -5.474 34.059 1.00 56.16 98 ASP A C 1
ATOM 759 O O . ASP A 1 98 ? -0.524 -5.566 34.950 1.00 56.16 98 ASP A O 1
ATOM 763 N N . LYS A 1 99 ? 0.021 -4.936 32.870 1.00 65.81 99 LYS A N 1
ATOM 764 C CA . LYS A 1 99 ? -1.282 -4.329 32.563 1.00 65.81 99 LYS A CA 1
ATOM 765 C C . LYS A 1 99 ? -2.230 -5.239 31.798 1.00 65.81 99 LYS A C 1
ATOM 767 O O . LYS A 1 99 ? -3.422 -4.933 31.782 1.00 65.81 99 LYS A O 1
ATOM 772 N N . ILE A 1 100 ? -1.743 -6.309 31.169 1.00 82.25 100 ILE A N 1
ATOM 773 C CA . ILE A 1 100 ? -2.582 -7.209 30.372 1.00 82.25 100 ILE A CA 1
ATOM 774 C C . ILE A 1 100 ? -2.995 -8.410 31.222 1.00 82.25 100 ILE A C 1
ATOM 776 O O . ILE A 1 100 ? -2.164 -9.201 31.657 1.00 82.25 100 ILE A O 1
ATOM 780 N N . LYS A 1 101 ? -4.303 -8.562 31.446 1.00 88.00 101 LYS A N 1
ATOM 781 C CA . LYS A 1 101 ? -4.877 -9.671 32.223 1.00 88.00 101 LYS A CA 1
ATOM 782 C C . LYS A 1 101 ? -5.696 -10.605 31.344 1.00 88.00 101 LYS A C 1
ATOM 784 O O . LYS A 1 101 ? -6.363 -10.169 30.407 1.00 88.00 101 LYS A O 1
ATOM 789 N N . VAL A 1 102 ? -5.708 -11.888 31.697 1.00 92.06 102 VAL A N 1
ATOM 790 C CA . VAL A 1 102 ? -6.613 -12.868 31.081 1.00 92.06 102 VAL A CA 1
ATOM 791 C C . VAL A 1 102 ? -8.064 -12.397 31.238 1.00 92.06 102 VAL A C 1
ATOM 793 O O . VAL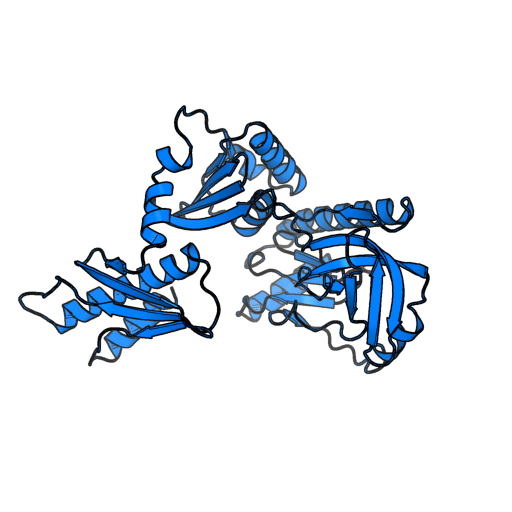 A 1 102 ? -8.471 -11.920 32.296 1.00 92.06 102 VAL A O 1
ATOM 796 N N . GLY A 1 103 ? -8.836 -12.488 30.157 1.00 92.00 103 GLY A N 1
ATOM 797 C CA . GLY A 1 103 ? -10.221 -12.029 30.064 1.00 92.00 103 GLY A CA 1
ATOM 798 C C . GLY A 1 103 ? -10.394 -10.548 29.710 1.00 92.00 103 GLY A C 1
ATOM 799 O O . GLY A 1 103 ? -11.518 -10.147 29.394 1.00 92.00 103 GLY A O 1
ATOM 800 N N . GLN A 1 104 ? -9.322 -9.746 29.718 1.00 92.69 104 GLN A N 1
ATOM 801 C CA . GLN A 1 104 ? -9.366 -8.330 29.351 1.00 92.69 104 GLN A CA 1
ATOM 802 C C . GLN A 1 104 ? -9.741 -8.148 27.878 1.00 92.69 104 GLN A C 1
ATOM 804 O O . GLN A 1 104 ? -9.244 -8.855 27.002 1.00 92.69 104 GLN A O 1
ATOM 809 N N . GLU A 1 105 ? -10.599 -7.167 27.600 1.00 94.50 105 GLU A N 1
ATOM 810 C CA . GLU A 1 105 ? -10.920 -6.762 26.233 1.00 94.50 105 GLU A CA 1
ATOM 811 C C . GLU A 1 105 ? -9.951 -5.670 25.765 1.00 94.50 105 GLU A C 1
ATOM 813 O O . GLU A 1 105 ? -9.771 -4.657 26.447 1.00 94.50 105 GLU A O 1
ATOM 818 N N . ILE A 1 106 ? -9.350 -5.858 24.592 1.00 92.94 106 ILE A N 1
ATOM 819 C CA . ILE A 1 106 ? -8.364 -4.943 24.007 1.00 92.94 106 ILE A CA 1
ATOM 820 C C . ILE A 1 106 ? -8.654 -4.703 22.526 1.00 92.94 106 ILE A C 1
ATOM 822 O O . ILE A 1 106 ? -9.215 -5.556 21.842 1.00 92.94 106 ILE A O 1
ATOM 826 N N . ILE A 1 107 ? -8.295 -3.519 22.030 1.00 94.69 107 ILE A N 1
ATOM 827 C CA . ILE A 1 107 ? -8.332 -3.223 20.594 1.00 94.69 107 ILE A CA 1
ATOM 828 C C . ILE A 1 107 ? -6.970 -3.583 20.018 1.00 94.69 107 ILE A C 1
ATOM 830 O O . ILE A 1 107 ? -5.950 -3.127 20.536 1.00 94.69 107 ILE A O 1
ATOM 834 N N . VAL A 1 108 ? -6.970 -4.392 18.966 1.00 94.38 108 VAL A N 1
ATOM 835 C CA . VAL A 1 108 ? -5.759 -4.875 18.308 1.00 94.38 108 VAL A CA 1
ATOM 836 C C . VAL A 1 108 ? -5.888 -4.758 16.795 1.00 94.38 108 VAL A C 1
ATOM 838 O O . VAL A 1 108 ? -6.990 -4.848 16.259 1.00 94.38 108 VAL A O 1
ATOM 841 N N . GLN A 1 109 ? -4.765 -4.565 16.115 1.00 95.06 109 GLN A N 1
ATOM 842 C CA . GLN A 1 109 ? -4.664 -4.550 14.659 1.00 95.06 109 GLN A CA 1
ATOM 843 C C . GLN A 1 109 ? -3.825 -5.729 14.185 1.00 95.06 109 GLN A C 1
ATOM 845 O O . GLN A 1 109 ? -2.814 -6.050 14.811 1.00 95.06 109 GLN A O 1
ATOM 850 N N . VAL A 1 110 ? -4.230 -6.370 13.093 1.00 93.25 110 VAL A N 1
ATOM 851 C CA . VAL A 1 110 ? -3.468 -7.468 12.490 1.00 93.25 110 VAL A CA 1
ATOM 852 C C . VAL A 1 110 ? -2.292 -6.913 11.692 1.00 93.25 110 VAL A C 1
ATOM 854 O O . VAL A 1 110 ? -2.454 -6.059 10.827 1.00 93.25 110 VAL A O 1
ATOM 857 N N . VAL A 1 111 ? -1.104 -7.432 11.987 1.00 89.88 111 VAL A N 1
ATOM 858 C CA . VAL A 1 111 ? 0.188 -7.028 11.411 1.00 89.88 111 VAL A CA 1
ATOM 859 C C . VAL A 1 111 ? 0.689 -8.067 10.412 1.00 89.88 111 VAL A C 1
ATOM 861 O O . VAL A 1 111 ? 1.279 -7.713 9.397 1.00 89.88 111 VAL A O 1
ATOM 864 N N . LYS A 1 112 ? 0.485 -9.354 10.716 1.00 87.44 112 LYS A N 1
ATOM 865 C CA . LYS A 1 112 ? 0.830 -10.481 9.840 1.00 87.44 112 LYS A CA 1
ATOM 866 C C . LYS A 1 112 ? -0.293 -11.510 9.882 1.00 87.44 112 LYS A C 1
ATOM 868 O O . LYS A 1 112 ? -0.886 -11.725 10.943 1.00 87.44 112 LYS A O 1
ATOM 873 N N . GLU A 1 113 ? -0.549 -12.150 8.750 1.00 84.19 113 GLU A N 1
ATOM 874 C CA . GLU A 1 113 ? -1.534 -13.226 8.634 1.00 84.19 113 GLU A CA 1
ATOM 875 C C . GLU A 1 113 ? -1.146 -14.456 9.455 1.00 84.19 113 GLU A C 1
ATOM 877 O O . GLU A 1 113 ? -0.014 -14.597 9.932 1.00 84.19 113 GLU A O 1
ATOM 882 N N . ALA A 1 114 ? -2.115 -15.350 9.644 1.00 80.19 114 ALA A N 1
ATOM 883 C CA . ALA A 1 114 ? -1.858 -16.642 10.250 1.00 80.19 114 ALA A CA 1
ATOM 884 C C . ALA A 1 114 ? -1.049 -17.505 9.274 1.00 80.19 114 ALA A C 1
ATOM 886 O O . ALA A 1 114 ? -1.521 -17.829 8.191 1.00 80.19 114 ALA A O 1
ATOM 887 N N . ILE A 1 115 ? 0.155 -17.909 9.677 1.00 74.38 115 ILE A N 1
ATOM 888 C CA . ILE A 1 115 ? 0.949 -18.900 8.943 1.00 74.38 115 ILE A CA 1
ATOM 889 C C . ILE A 1 115 ? 0.814 -20.216 9.703 1.00 74.38 115 ILE A C 1
ATOM 891 O O . ILE A 1 115 ? 1.398 -20.325 10.788 1.00 74.38 115 ILE A O 1
ATOM 895 N N . PRO A 1 116 ? 0.071 -21.218 9.190 1.00 71.56 116 PRO A N 1
ATOM 896 C CA . PRO A 1 116 ? -0.055 -22.509 9.852 1.00 71.56 116 PRO A CA 1
ATOM 897 C C . PRO A 1 116 ? 1.327 -23.067 10.243 1.00 71.56 116 PRO A C 1
ATOM 899 O O . PRO A 1 116 ? 2.224 -23.111 9.406 1.00 71.56 116 PRO A O 1
ATOM 902 N N . PRO A 1 117 ? 1.540 -23.462 11.515 1.00 72.75 117 PRO A N 1
ATOM 903 C CA . PRO A 1 117 ? 0.543 -23.665 12.570 1.00 72.75 117 PRO A CA 1
ATOM 904 C C . PRO A 1 117 ? 0.186 -22.423 13.414 1.00 72.75 117 PRO A C 1
ATOM 906 O O . PRO A 1 117 ? -0.777 -22.496 14.180 1.00 72.75 117 PRO A O 1
ATOM 909 N N . LYS A 1 118 ? 0.914 -21.308 13.290 1.00 80.81 118 LYS A N 1
ATOM 910 C CA . LYS A 1 118 ? 0.784 -20.087 14.106 1.00 80.81 118 LYS A CA 1
ATOM 911 C C . LYS A 1 118 ? -0.465 -19.272 13.730 1.00 80.81 118 LYS A C 1
ATOM 913 O O . LYS A 1 118 ? -0.851 -19.206 12.567 1.00 80.81 118 LYS A O 1
ATOM 918 N N . GLY A 1 119 ? -1.102 -18.660 14.729 1.00 83.62 119 GLY A N 1
ATOM 919 C CA . GLY A 1 119 ? -2.176 -17.684 14.513 1.00 83.62 119 GLY A CA 1
ATOM 920 C C . GLY A 1 119 ? -1.646 -16.353 13.968 1.00 83.62 119 GLY A C 1
ATOM 921 O O . GLY A 1 119 ? -0.433 -16.146 13.891 1.00 83.62 119 GLY A O 1
ATOM 922 N N . ALA A 1 120 ? -2.554 -15.447 13.604 1.00 89.62 120 ALA A N 1
ATOM 923 C CA . ALA A 1 120 ? -2.201 -14.117 13.108 1.00 89.62 120 ALA A CA 1
ATOM 924 C C . ALA A 1 120 ? -1.415 -13.316 14.158 1.00 89.62 120 ALA A C 1
ATOM 926 O O . ALA A 1 120 ? -1.666 -13.445 15.357 1.00 89.62 120 ALA A O 1
ATOM 927 N N . ARG A 1 121 ? -0.485 -12.459 13.730 1.00 91.81 121 ARG A N 1
ATOM 928 C CA . ARG A 1 121 ? 0.224 -11.545 14.639 1.00 91.81 121 ARG A CA 1
ATOM 929 C C . ARG A 1 121 ? -0.536 -10.231 14.732 1.00 91.81 121 ARG A C 1
ATOM 931 O O . ARG A 1 121 ? -0.866 -9.639 13.706 1.00 91.81 121 ARG A O 1
ATOM 938 N N . VAL A 1 122 ? -0.748 -9.746 15.950 1.00 93.12 122 VAL A N 1
ATOM 939 C CA . VAL A 1 122 ? -1.456 -8.491 16.219 1.00 93.12 122 VAL A CA 1
ATOM 940 C C . VAL A 1 122 ? -0.626 -7.516 17.053 1.00 93.12 122 VAL A C 1
ATOM 942 O O . VAL A 1 122 ? 0.339 -7.903 17.710 1.00 93.12 122 VAL A O 1
ATOM 945 N N . THR A 1 123 ? -1.017 -6.243 17.030 1.00 91.94 123 THR A N 1
ATOM 946 C CA . THR A 1 123 ? -0.430 -5.155 17.821 1.00 91.94 123 THR A CA 1
ATOM 947 C C . THR A 1 123 ? -1.513 -4.298 18.471 1.00 91.94 123 THR A C 1
ATOM 949 O O . THR A 1 123 ? -2.613 -4.157 17.938 1.00 91.94 123 THR A O 1
ATOM 952 N N . THR A 1 124 ? -1.207 -3.695 19.618 1.00 90.25 124 THR A N 1
ATOM 953 C CA . THR A 1 124 ? -2.024 -2.631 20.226 1.00 90.25 124 THR A CA 1
ATOM 954 C C . THR A 1 124 ? -1.636 -1.241 19.713 1.00 90.25 124 THR A C 1
ATOM 956 O O . THR A 1 124 ? -2.382 -0.283 19.922 1.00 90.25 124 THR A O 1
ATOM 959 N N . ASN A 1 125 ? -0.507 -1.109 19.010 1.00 89.12 125 ASN A N 1
ATOM 960 C CA . ASN A 1 125 ? -0.080 0.130 18.363 1.00 89.12 125 ASN A CA 1
ATOM 961 C C . ASN A 1 125 ? -0.808 0.291 17.028 1.00 89.12 125 ASN A C 1
ATOM 963 O O . ASN A 1 125 ? -0.270 -0.033 15.976 1.00 89.12 125 ASN A O 1
ATOM 967 N N . ILE A 1 126 ? -2.055 0.759 17.099 1.00 92.44 126 ILE A N 1
ATOM 968 C CA . ILE A 1 126 ? -2.899 0.967 15.921 1.00 92.44 126 ILE A CA 1
ATOM 969 C C . ILE A 1 126 ? -2.260 2.008 14.994 1.00 92.44 126 ILE A C 1
ATOM 971 O O . ILE A 1 126 ? -1.911 3.100 15.450 1.00 92.44 126 ILE A O 1
ATOM 975 N N . SER A 1 127 ? -2.179 1.687 13.707 1.00 93.31 127 SER A N 1
ATOM 976 C CA . SER A 1 127 ? -1.770 2.578 12.627 1.00 93.31 127 SER A CA 1
ATOM 977 C C . SER A 1 127 ? -2.922 2.761 11.637 1.00 93.31 127 SER A C 1
ATOM 979 O O . SER A 1 127 ? -3.584 1.807 11.227 1.00 93.31 127 SER A O 1
ATOM 981 N N . LEU A 1 128 ? -3.207 4.015 11.284 1.00 92.62 128 LEU A N 1
ATOM 982 C CA . LEU A 1 128 ? -4.230 4.375 10.303 1.00 92.62 128 LEU A CA 1
ATOM 983 C C . LEU A 1 128 ? -3.565 5.160 9.165 1.00 92.62 128 LEU A C 1
ATOM 985 O O . LEU A 1 128 ? -3.272 6.347 9.344 1.00 92.62 128 LEU A O 1
ATOM 989 N N . PRO A 1 129 ? -3.269 4.508 8.029 1.00 90.00 129 PRO A N 1
ATOM 990 C CA . PRO A 1 129 ? -2.568 5.135 6.918 1.00 90.00 129 PRO A CA 1
ATOM 991 C C . PRO A 1 129 ? -3.505 6.006 6.075 1.00 90.00 129 PRO A C 1
ATOM 993 O O . PRO A 1 129 ? -4.415 5.511 5.407 1.00 90.00 129 PRO A O 1
ATOM 996 N N . GLY A 1 130 ? -3.240 7.307 6.089 1.00 88.12 130 GLY A N 1
ATOM 997 C CA . GLY A 1 130 ? -3.765 8.284 5.144 1.00 88.12 130 GLY A CA 1
ATOM 998 C C . GLY A 1 130 ? -2.846 8.433 3.936 1.00 88.12 130 GLY A C 1
ATOM 999 O O . GLY A 1 130 ? -1.948 7.616 3.703 1.00 88.12 130 GLY A O 1
ATOM 1000 N N . ARG A 1 131 ? -3.085 9.477 3.146 1.00 85.06 131 ARG A N 1
ATOM 1001 C CA . ARG A 1 131 ? -2.319 9.750 1.922 1.00 85.06 131 ARG A CA 1
ATOM 1002 C C . ARG A 1 131 ? -0.915 10.261 2.241 1.00 85.06 131 ARG A C 1
ATOM 1004 O O . ARG A 1 131 ? 0.072 9.710 1.758 1.00 85.06 131 ARG A O 1
ATOM 1011 N N . TYR A 1 132 ? -0.835 11.284 3.085 1.00 89.88 132 TYR A N 1
ATOM 1012 C CA . TYR A 1 132 ? 0.403 11.967 3.459 1.00 89.88 132 TYR A CA 1
ATOM 1013 C C . TYR A 1 132 ? 0.847 11.603 4.874 1.00 89.88 132 TYR A C 1
ATOM 1015 O O . TYR A 1 132 ? 2.043 11.589 5.168 1.00 89.88 132 TYR A O 1
ATOM 1023 N N . LEU A 1 133 ? -0.107 11.284 5.749 1.00 93.00 133 LEU A N 1
ATOM 1024 C CA . LEU A 1 133 ? 0.130 10.986 7.154 1.00 93.00 133 LEU A CA 1
ATOM 1025 C C . LEU A 1 133 ? -0.300 9.564 7.503 1.00 93.00 133 LEU A C 1
ATOM 1027 O O . LEU A 1 133 ? -1.252 9.026 6.952 1.00 93.00 133 LEU A O 1
ATOM 1031 N N . VAL A 1 134 ? 0.357 8.964 8.490 1.00 93.94 134 VAL A N 1
ATOM 1032 C CA . VAL A 1 134 ? -0.173 7.809 9.226 1.00 93.94 134 VAL A CA 1
ATOM 1033 C C . VAL A 1 134 ? -0.486 8.268 10.640 1.00 93.94 134 VAL A C 1
ATOM 1035 O O . VAL A 1 134 ? 0.397 8.763 11.342 1.00 93.94 134 VAL A O 1
ATOM 1038 N N . LEU A 1 135 ? -1.736 8.113 11.071 1.00 94.88 135 LEU A N 1
ATOM 1039 C CA . LEU A 1 135 ? -2.140 8.418 12.440 1.00 94.88 135 LEU A CA 1
ATOM 1040 C C . LEU A 1 135 ? -1.828 7.224 13.340 1.00 94.88 135 LEU A C 1
ATOM 1042 O O . LEU A 1 135 ? -2.283 6.113 13.074 1.00 94.88 135 LEU A O 1
ATOM 1046 N N . MET A 1 136 ? -1.111 7.486 14.432 1.00 94.38 136 MET A N 1
ATOM 1047 C CA . MET A 1 136 ? -0.753 6.509 15.461 1.00 94.38 136 MET A CA 1
ATOM 1048 C C . MET A 1 136 ? -1.446 6.887 16.779 1.00 94.38 136 MET A C 1
ATOM 1050 O O . MET A 1 136 ? -0.859 7.601 17.598 1.00 94.38 136 MET A O 1
ATOM 1054 N N . PRO A 1 137 ? -2.700 6.465 17.031 1.00 91.00 137 PRO A N 1
ATOM 1055 C CA . PRO A 1 137 ? -3.494 6.999 18.137 1.00 91.00 137 PRO A CA 1
ATOM 1056 C C . PRO A 1 137 ? -3.013 6.605 19.537 1.00 91.00 137 PRO A C 1
ATOM 1058 O O . PRO A 1 137 ? -3.442 7.209 20.514 1.00 91.00 137 PRO A O 1
ATOM 1061 N N . ASN A 1 138 ? -2.161 5.582 19.634 1.00 85.31 138 ASN A N 1
ATOM 1062 C CA . ASN A 1 138 ? -1.591 5.095 20.894 1.00 85.31 138 ASN A CA 1
ATOM 1063 C C . ASN A 1 138 ? -0.112 5.490 21.063 1.00 85.31 138 ASN A C 1
ATOM 1065 O O . ASN A 1 138 ? 0.553 5.010 21.974 1.00 85.31 138 ASN A O 1
ATOM 1069 N N . SER A 1 139 ? 0.395 6.367 20.194 1.00 86.50 139 SER A N 1
ATOM 1070 C CA . SER A 1 139 ? 1.737 6.944 20.265 1.00 86.50 139 SER A CA 1
ATOM 1071 C C . SER A 1 139 ? 1.641 8.456 20.453 1.00 86.50 139 SER A C 1
ATOM 1073 O O . SER A 1 139 ? 0.589 9.057 20.253 1.00 86.50 139 SER A O 1
ATOM 1075 N N . THR A 1 140 ? 2.747 9.089 20.826 1.00 85.31 140 THR A N 1
ATOM 1076 C CA . THR A 1 140 ? 2.890 10.549 20.856 1.00 85.31 140 THR A CA 1
ATOM 1077 C C . THR A 1 140 ? 4.053 11.021 19.998 1.00 85.31 140 THR A C 1
ATOM 1079 O O . THR A 1 140 ? 4.421 12.184 20.088 1.00 85.31 140 THR A O 1
ATOM 1082 N N . ASN A 1 141 ? 4.670 10.166 19.189 1.00 87.00 141 ASN A N 1
ATOM 1083 C CA . ASN A 1 141 ? 5.866 10.541 18.434 1.00 87.00 141 ASN A CA 1
ATOM 1084 C C . ASN A 1 141 ? 5.509 11.072 17.042 1.00 87.00 141 ASN A C 1
ATOM 1086 O O . ASN A 1 141 ? 4.449 10.757 16.500 1.00 87.00 141 ASN A O 1
ATOM 1090 N N . VAL A 1 142 ? 6.388 11.905 16.482 1.00 89.69 142 VAL A N 1
ATOM 1091 C CA . VAL A 1 142 ? 6.353 12.249 15.055 1.00 89.69 142 VAL A CA 1
ATOM 1092 C C . VAL A 1 142 ? 7.497 11.509 14.376 1.00 89.69 142 VAL A C 1
ATOM 1094 O O . VAL A 1 142 ? 8.645 11.659 14.798 1.00 89.69 142 VAL A O 1
ATOM 1097 N N . GLY A 1 143 ? 7.171 10.698 13.376 1.00 90.88 143 GLY A N 1
ATOM 1098 C CA . GLY A 1 143 ? 8.134 9.988 12.536 1.00 90.88 143 GLY A CA 1
ATOM 1099 C C . GLY A 1 143 ? 8.123 10.525 11.110 1.00 90.88 143 GLY A C 1
ATOM 1100 O O . GLY A 1 143 ? 7.150 11.145 10.681 1.00 90.88 143 GLY A O 1
ATOM 1101 N N . ILE A 1 144 ? 9.192 10.269 10.367 1.00 92.62 144 ILE A N 1
ATOM 1102 C CA . ILE A 1 144 ? 9.290 10.576 8.939 1.00 92.62 144 ILE A CA 1
ATOM 1103 C C . ILE A 1 144 ? 9.806 9.351 8.185 1.00 92.62 144 ILE A C 1
ATOM 1105 O O . ILE A 1 144 ? 10.647 8.616 8.699 1.00 92.62 144 ILE A O 1
ATOM 1109 N N . SER A 1 145 ? 9.262 9.121 6.992 1.00 90.12 145 SER A N 1
ATOM 1110 C CA . SER A 1 145 ? 9.708 8.082 6.063 1.00 90.12 145 SER A CA 1
ATOM 1111 C C . SER A 1 145 ? 11.185 8.260 5.703 1.00 90.12 145 SER A C 1
ATOM 1113 O O . SER A 1 145 ? 11.566 9.322 5.212 1.00 90.12 145 SER A O 1
ATOM 1115 N N . HIS A 1 146 ? 11.976 7.189 5.799 1.00 84.88 146 HIS A N 1
ATOM 1116 C CA . HIS A 1 146 ? 13.395 7.172 5.426 1.00 84.88 146 HIS A CA 1
ATOM 1117 C C . HIS A 1 146 ? 13.641 7.528 3.961 1.00 84.88 146 HIS A C 1
ATOM 1119 O O . HIS A 1 146 ? 14.652 8.146 3.659 1.00 84.88 146 HIS A O 1
ATOM 1125 N N . ARG A 1 147 ? 12.676 7.239 3.076 1.00 86.31 147 ARG A N 1
ATOM 1126 C CA . ARG A 1 147 ? 12.733 7.574 1.638 1.00 86.31 147 ARG A CA 1
ATOM 1127 C C . ARG A 1 147 ? 12.751 9.076 1.321 1.00 86.31 147 ARG A C 1
ATOM 1129 O O . ARG A 1 147 ? 12.956 9.450 0.176 1.00 86.31 147 ARG A O 1
ATOM 1136 N N . ILE A 1 148 ? 12.460 9.939 2.294 1.00 87.69 148 ILE A N 1
ATOM 1137 C CA . ILE A 1 148 ? 12.674 11.383 2.151 1.00 87.69 148 ILE A CA 1
ATOM 1138 C C . ILE A 1 148 ? 14.119 11.609 2.577 1.00 87.69 148 ILE A C 1
ATOM 1140 O O . ILE A 1 148 ? 14.388 11.545 3.766 1.00 87.69 148 ILE A O 1
ATOM 1144 N N . GLU A 1 149 ? 15.057 11.804 1.657 1.00 88.31 149 GLU A N 1
ATOM 1145 C CA . GLU A 1 149 ? 16.488 11.892 2.008 1.00 88.31 149 GLU A CA 1
ATOM 1146 C C . GLU A 1 149 ? 16.947 13.325 2.314 1.00 88.31 149 GLU A C 1
ATOM 1148 O O . GLU A 1 149 ? 17.859 13.532 3.112 1.00 88.31 149 GLU A O 1
ATOM 1153 N N . GLU A 1 150 ? 16.303 14.335 1.720 1.00 92.25 150 GLU A N 1
ATOM 1154 C CA . GLU A 1 150 ? 16.714 15.730 1.883 1.00 92.25 150 GLU A CA 1
ATOM 1155 C C . GLU A 1 150 ? 16.381 16.272 3.281 1.00 92.25 150 GLU A C 1
ATOM 1157 O O . GLU A 1 150 ? 15.221 16.494 3.634 1.00 92.25 150 GLU A O 1
ATOM 1162 N N . GLU A 1 151 ? 17.421 16.571 4.061 1.00 92.12 151 GLU A N 1
ATOM 1163 C CA . GLU A 1 151 ? 17.283 17.011 5.455 1.00 92.12 151 GLU A CA 1
ATOM 1164 C C . GLU A 1 151 ? 16.481 18.313 5.609 1.00 92.12 151 GLU A C 1
ATOM 1166 O O . GLU A 1 151 ? 15.677 18.459 6.530 1.00 92.12 151 GLU A O 1
ATOM 1171 N N . LYS A 1 152 ? 16.625 19.256 4.668 1.00 94.31 152 LYS A N 1
ATOM 1172 C CA . LYS A 1 152 ? 15.847 20.507 4.681 1.00 94.31 152 LYS A CA 1
ATOM 1173 C C . LYS A 1 152 ? 14.349 20.243 4.581 1.00 94.31 152 LYS A C 1
ATOM 1175 O O . LYS A 1 152 ? 13.562 20.865 5.296 1.00 94.31 152 LYS A O 1
ATOM 1180 N N . GLU A 1 153 ? 13.967 19.317 3.708 1.00 94.00 153 GLU A N 1
ATOM 1181 C CA . GLU A 1 153 ? 12.573 18.943 3.513 1.00 94.00 153 GLU A CA 1
ATOM 1182 C C . GLU A 1 153 ? 12.038 18.181 4.727 1.00 94.00 153 GLU A C 1
ATOM 1184 O O . GLU A 1 153 ? 10.940 18.472 5.209 1.00 94.00 153 GLU A O 1
ATOM 1189 N N . ARG A 1 154 ? 12.849 17.288 5.311 1.00 94.00 154 ARG A N 1
ATOM 1190 C CA . ARG A 1 154 ? 12.510 16.614 6.572 1.00 94.00 154 ARG A CA 1
ATOM 1191 C C . ARG A 1 154 ? 12.189 17.608 7.682 1.00 94.00 154 ARG A C 1
ATOM 1193 O O . ARG A 1 154 ? 11.147 17.493 8.335 1.00 94.00 154 ARG A O 1
ATOM 1200 N N . GLU A 1 155 ? 13.053 18.600 7.892 1.00 93.69 155 GLU A N 1
ATOM 1201 C CA . GLU A 1 155 ? 12.837 19.633 8.905 1.00 93.69 155 GLU A CA 1
ATOM 1202 C C . GLU A 1 155 ? 11.587 20.476 8.625 1.00 93.69 155 GLU A C 1
ATOM 1204 O O . GLU A 1 155 ? 10.836 20.783 9.559 1.00 93.69 155 GLU A O 1
ATOM 1209 N N . ARG A 1 156 ? 11.349 20.848 7.358 1.00 95.94 156 ARG A N 1
ATOM 1210 C CA . ARG A 1 156 ? 10.171 21.624 6.940 1.00 95.94 156 ARG A CA 1
ATOM 1211 C C . ARG A 1 156 ? 8.885 20.863 7.250 1.00 95.94 156 ARG A C 1
ATOM 1213 O O . ARG A 1 156 ? 8.041 21.366 7.996 1.00 95.94 156 ARG A O 1
ATOM 1220 N N . LEU A 1 157 ? 8.776 19.629 6.761 1.00 95.75 157 LEU A N 1
ATOM 1221 C CA . LEU A 1 157 ? 7.613 18.767 6.966 1.00 95.75 157 LEU A CA 1
ATOM 1222 C C . LEU A 1 157 ? 7.368 18.495 8.451 1.00 95.75 157 LEU A C 1
ATOM 1224 O O . LEU A 1 157 ? 6.233 18.579 8.924 1.00 95.75 157 LEU A O 1
ATOM 1228 N N . LYS A 1 158 ? 8.432 18.251 9.225 1.00 93.19 158 LYS A N 1
ATOM 1229 C CA . LYS A 1 158 ? 8.325 18.051 10.673 1.00 93.19 158 LYS A CA 1
ATOM 1230 C C . LYS A 1 158 ? 7.745 19.281 11.374 1.00 93.19 158 LYS A C 1
ATOM 1232 O O . LYS A 1 158 ? 6.843 19.130 12.197 1.00 93.19 158 LYS A O 1
ATOM 1237 N N . LYS A 1 159 ? 8.210 20.492 11.036 1.00 94.25 159 LYS A N 1
ATOM 1238 C CA . LYS A 1 159 ? 7.680 21.749 11.600 1.00 94.25 159 LYS A CA 1
ATOM 1239 C C . LYS A 1 159 ? 6.200 21.941 11.276 1.00 94.25 159 LYS A C 1
ATOM 1241 O O . LYS A 1 159 ? 5.454 22.348 12.162 1.00 94.25 159 LYS A O 1
ATOM 1246 N N . ILE A 1 160 ? 5.777 21.630 10.051 1.00 94.75 160 ILE A N 1
ATOM 1247 C CA . ILE A 1 160 ? 4.373 21.720 9.621 1.00 94.75 160 ILE A CA 1
ATOM 1248 C C . ILE A 1 160 ? 3.512 20.731 10.416 1.00 94.75 160 ILE A C 1
ATOM 1250 O O . ILE A 1 160 ? 2.564 21.120 11.099 1.00 94.75 160 ILE A O 1
ATOM 1254 N N . VAL A 1 161 ? 3.881 19.450 10.403 1.00 94.06 161 VAL A N 1
ATOM 1255 C CA . VAL A 1 161 ? 3.094 18.379 11.032 1.00 94.06 161 VAL A CA 1
ATOM 1256 C C . VAL A 1 161 ? 3.016 18.546 12.549 1.00 94.06 161 VAL A C 1
ATOM 1258 O O . VAL A 1 161 ? 1.996 18.235 13.166 1.00 94.06 161 VAL A O 1
ATOM 1261 N N . GLN A 1 162 ? 4.052 19.109 13.171 1.00 92.12 162 GLN A N 1
ATOM 1262 C CA . GLN A 1 162 ? 4.064 19.372 14.605 1.00 92.12 162 GLN A CA 1
ATOM 1263 C C . GLN A 1 162 ? 3.075 20.469 15.036 1.00 92.12 162 GLN A C 1
ATOM 1265 O O . GLN A 1 162 ? 2.629 20.438 16.183 1.00 92.12 162 GLN A O 1
ATOM 1270 N N . GLN A 1 163 ? 2.676 21.378 14.138 1.00 92.25 163 GLN A N 1
ATOM 1271 C CA . GLN A 1 163 ? 1.648 22.394 14.416 1.00 92.25 163 GLN A CA 1
ATOM 1272 C C . GLN A 1 163 ? 0.235 21.798 14.469 1.00 92.25 163 GLN A C 1
ATOM 1274 O O . GLN A 1 163 ? -0.588 22.234 15.271 1.00 92.25 163 GLN A O 1
ATOM 1279 N N . ILE A 1 164 ? -0.040 20.786 13.642 1.00 93.00 164 ILE A N 1
ATOM 1280 C CA . ILE A 1 164 ? -1.377 20.174 13.506 1.00 93.00 164 ILE A CA 1
ATOM 1281 C C . ILE A 1 164 ? -1.560 18.907 14.341 1.00 93.00 164 ILE A C 1
ATOM 1283 O O . ILE A 1 164 ? -2.678 18.418 14.504 1.00 93.00 164 ILE A O 1
ATOM 1287 N N . LYS A 1 165 ? -0.470 18.357 14.876 1.00 91.81 165 LYS A N 1
ATOM 1288 C CA . LYS A 1 165 ? -0.465 17.094 15.609 1.00 91.81 165 LYS A CA 1
ATOM 1289 C C . LYS A 1 165 ? -1.476 17.078 16.774 1.00 91.81 165 LYS A C 1
ATOM 1291 O O . LYS A 1 165 ? -1.412 17.928 17.667 1.00 91.81 165 LYS A O 1
ATOM 1296 N N . PRO A 1 166 ? -2.343 16.051 16.870 1.00 89.88 166 PRO A N 1
ATOM 1297 C CA . PRO A 1 166 ? -3.216 15.873 18.027 1.00 89.88 166 PRO A CA 1
ATOM 1298 C C . PRO A 1 166 ? -2.428 15.578 19.315 1.00 89.88 166 PRO A C 1
ATOM 1300 O O . PRO A 1 166 ? -1.491 14.786 19.314 1.00 89.88 166 PRO A O 1
ATOM 1303 N N . LYS A 1 167 ? -2.859 16.134 20.459 1.00 84.88 167 LYS A N 1
ATOM 1304 C CA . LYS A 1 167 ? -2.150 15.987 21.754 1.00 84.88 167 LYS A CA 1
ATOM 1305 C C . LYS A 1 167 ? -1.888 14.535 22.184 1.00 84.88 167 LYS A C 1
ATOM 1307 O O . LYS A 1 167 ? -0.860 14.261 22.788 1.00 84.88 167 LYS A O 1
ATOM 1312 N N . ASN A 1 168 ? -2.814 13.627 21.876 1.00 85.81 168 ASN A N 1
ATOM 1313 C CA . ASN A 1 168 ? -2.779 12.225 22.307 1.00 85.81 168 ASN A CA 1
ATOM 1314 C C . ASN A 1 168 ? -2.598 11.260 21.124 1.00 85.81 168 ASN A C 1
ATOM 1316 O O . ASN A 1 168 ? -3.144 10.163 21.162 1.00 85.81 168 ASN A O 1
ATOM 1320 N N . ALA A 1 169 ? -1.947 11.695 20.043 1.00 90.75 169 ALA A N 1
ATOM 1321 C CA . ALA A 1 169 ? -1.645 10.832 18.909 1.00 90.75 169 ALA A CA 1
ATOM 1322 C C . ALA A 1 169 ? -0.286 11.184 18.291 1.00 90.75 169 ALA A C 1
ATOM 1324 O O . ALA A 1 169 ? 0.170 12.330 18.331 1.00 90.75 169 ALA A O 1
ATOM 1325 N N . GLY A 1 170 ? 0.351 10.177 17.709 1.00 93.19 170 GLY A N 1
ATOM 1326 C CA . GLY A 1 170 ? 1.533 10.306 16.881 1.00 93.19 170 GLY A CA 1
ATOM 1327 C C . GLY A 1 170 ? 1.152 10.434 15.412 1.00 93.19 170 GLY A C 1
ATOM 1328 O O . GLY A 1 170 ? 0.040 10.076 15.017 1.00 93.19 170 GLY A O 1
ATOM 1329 N N . LEU A 1 171 ? 2.086 10.940 14.615 1.00 95.38 171 LEU A N 1
ATOM 1330 C CA . LEU A 1 171 ? 1.947 11.060 13.166 1.00 95.38 171 LEU A CA 1
ATOM 1331 C C . LEU A 1 171 ? 3.229 10.575 12.493 1.00 95.38 171 LEU A C 1
ATOM 1333 O O . LEU A 1 171 ? 4.318 10.912 12.945 1.00 95.38 171 LEU A O 1
ATOM 1337 N N . ILE A 1 172 ? 3.111 9.811 11.413 1.00 94.62 172 ILE A N 1
ATOM 1338 C CA . ILE A 1 172 ? 4.243 9.483 10.538 1.00 94.62 172 ILE A CA 1
ATOM 1339 C C . ILE A 1 172 ? 4.033 10.188 9.205 1.00 94.62 172 ILE A C 1
ATOM 1341 O O . ILE A 1 172 ? 2.956 10.092 8.621 1.00 94.62 172 ILE A O 1
ATOM 1345 N N . ILE A 1 173 ? 5.064 10.878 8.731 1.00 94.94 173 ILE A N 1
ATOM 1346 C CA . ILE A 1 173 ? 5.078 11.584 7.451 1.00 94.94 173 ILE A CA 1
ATOM 1347 C C . ILE A 1 173 ? 5.500 10.601 6.352 1.00 94.94 173 ILE A C 1
ATOM 1349 O O . ILE A 1 173 ? 6.598 10.042 6.408 1.00 94.94 173 ILE A O 1
ATOM 1353 N N . ARG A 1 174 ? 4.622 10.359 5.373 1.00 92.25 174 ARG A N 1
ATOM 1354 C CA . ARG A 1 174 ? 4.846 9.437 4.243 1.00 92.25 174 ARG A CA 1
ATOM 1355 C C . ARG A 1 174 ? 5.648 10.117 3.133 1.00 92.25 174 ARG A C 1
ATOM 1357 O O . ARG A 1 174 ? 5.641 11.336 3.023 1.00 92.25 174 ARG A O 1
ATOM 1364 N N . THR A 1 175 ? 6.262 9.330 2.249 1.00 88.75 175 THR A N 1
ATOM 1365 C CA . THR A 1 175 ? 7.012 9.834 1.079 1.00 88.75 175 THR A CA 1
ATOM 1366 C C . THR A 1 175 ? 6.172 10.760 0.191 1.00 88.75 175 THR A C 1
ATOM 1368 O O . THR A 1 175 ? 6.673 11.767 -0.294 1.00 88.75 175 THR A O 1
ATOM 1371 N N . ALA A 1 176 ? 4.870 10.483 0.052 1.00 85.94 176 ALA A N 1
ATOM 1372 C CA . ALA A 1 176 ? 3.937 11.305 -0.724 1.00 85.94 176 ALA A CA 1
ATOM 1373 C C . ALA A 1 176 ? 3.722 12.728 -0.165 1.00 85.94 176 ALA A C 1
ATOM 1375 O O . ALA A 1 176 ? 3.114 13.556 -0.837 1.00 85.94 176 ALA A O 1
ATOM 1376 N N . ALA A 1 177 ? 4.183 13.012 1.058 1.00 90.12 177 ALA A N 1
ATOM 1377 C CA . ALA A 1 177 ? 4.122 14.338 1.667 1.00 90.12 177 ALA A CA 1
ATOM 1378 C C . ALA A 1 177 ? 5.185 15.309 1.126 1.00 90.12 177 ALA A C 1
ATOM 1380 O O . ALA A 1 177 ? 5.146 16.488 1.468 1.00 90.12 177 ALA A O 1
ATOM 1381 N N . TRP A 1 178 ? 6.141 14.828 0.324 1.00 90.12 178 TRP A N 1
ATOM 1382 C CA . TRP A 1 178 ? 7.197 15.659 -0.249 1.00 90.12 178 TRP A CA 1
ATOM 1383 C C . TRP A 1 178 ? 6.624 16.882 -0.977 1.00 90.12 178 TRP A C 1
ATOM 1385 O O . TRP A 1 178 ? 5.748 16.758 -1.834 1.00 90.12 178 TRP A O 1
ATOM 1395 N N . GLY A 1 179 ? 7.127 18.069 -0.641 1.00 90.62 179 GLY A N 1
ATOM 1396 C CA . GLY A 1 179 ? 6.729 19.337 -1.251 1.00 90.62 179 GLY A CA 1
ATOM 1397 C C . GLY A 1 179 ? 5.317 19.806 -0.892 1.00 90.62 179 GLY A C 1
ATOM 1398 O O . GLY A 1 179 ? 4.853 20.787 -1.465 1.00 90.62 179 GLY A O 1
ATOM 1399 N N . LYS A 1 180 ? 4.619 19.124 0.027 1.00 91.88 180 LYS A N 1
ATOM 1400 C CA . LYS A 1 180 ? 3.269 19.503 0.468 1.00 91.88 180 LYS A CA 1
ATOM 1401 C C . LYS A 1 180 ? 3.292 20.568 1.553 1.00 91.88 180 LYS A C 1
ATOM 1403 O O . LYS A 1 180 ? 4.242 20.654 2.339 1.00 91.88 180 LYS A O 1
ATOM 1408 N N . GLU A 1 181 ? 2.245 21.379 1.587 1.00 93.38 181 GLU A N 1
ATOM 1409 C CA . GLU A 1 181 ? 2.072 22.483 2.529 1.00 93.38 181 GLU A CA 1
ATOM 1410 C C . GLU A 1 181 ? 1.033 22.141 3.601 1.00 93.38 181 GLU A C 1
ATOM 1412 O O . GLU A 1 181 ? 0.376 21.100 3.563 1.00 93.38 181 GLU A O 1
ATOM 1417 N N . LEU A 1 182 ? 0.911 23.003 4.611 1.00 92.88 182 LEU A N 1
ATOM 1418 C CA . LEU A 1 182 ? 0.034 22.794 5.765 1.00 92.88 182 LEU A CA 1
ATOM 1419 C C . LEU A 1 182 ? -1.405 22.433 5.360 1.00 92.88 182 LEU A C 1
ATOM 1421 O O . LEU A 1 182 ? -2.012 21.537 5.950 1.00 92.88 182 LEU A O 1
ATOM 1425 N N . GLU A 1 183 ? -1.930 23.122 4.352 1.00 90.56 183 GLU A N 1
ATOM 1426 C CA . GLU A 1 183 ? -3.290 22.980 3.844 1.00 90.56 183 GLU A CA 1
ATOM 1427 C C . GLU A 1 183 ? -3.559 21.580 3.279 1.00 90.56 183 GLU A C 1
ATOM 1429 O O . GLU A 1 183 ? -4.676 21.084 3.423 1.00 90.56 183 GLU A O 1
ATOM 1434 N N . ASP A 1 184 ? -2.543 20.911 2.725 1.00 88.19 184 ASP A N 1
ATOM 1435 C CA . ASP A 1 184 ? -2.656 19.555 2.177 1.00 88.19 184 ASP A CA 1
ATOM 1436 C C . ASP A 1 184 ? -2.822 18.495 3.278 1.00 88.19 184 ASP A C 1
ATOM 1438 O O . ASP A 1 184 ? -3.455 17.455 3.075 1.00 88.19 184 ASP A O 1
ATOM 1442 N N . PHE A 1 185 ? -2.265 18.743 4.468 1.00 91.88 185 PHE A N 1
ATOM 1443 C CA . PHE A 1 185 ? -2.299 17.793 5.584 1.00 91.88 185 PHE A CA 1
ATOM 1444 C C . PHE A 1 185 ? -3.605 17.833 6.379 1.00 91.88 185 PHE A C 1
ATOM 1446 O O . PHE A 1 185 ? -3.968 16.839 7.014 1.00 91.88 185 PHE A O 1
ATOM 1453 N N . LEU A 1 186 ? -4.305 18.971 6.391 1.00 91.50 186 LEU A N 1
ATOM 1454 C CA . LEU A 1 186 ? -5.503 19.156 7.215 1.00 91.50 186 LEU A CA 1
ATOM 1455 C C . LEU A 1 186 ? -6.644 18.188 6.848 1.00 91.50 186 LEU A C 1
ATOM 1457 O O . LEU A 1 186 ? -7.199 17.583 7.773 1.00 91.50 186 LEU A O 1
ATOM 1461 N N . PRO A 1 187 ? -6.994 17.980 5.561 1.00 87.31 187 PRO A N 1
ATOM 1462 C CA . PRO A 1 187 ? -8.049 17.041 5.190 1.00 87.31 187 PRO A CA 1
ATOM 1463 C C . PRO A 1 187 ? -7.694 15.590 5.531 1.00 87.31 187 PRO A C 1
ATOM 1465 O O . PRO A 1 187 ? -8.527 14.866 6.081 1.00 87.31 187 PRO A O 1
ATOM 1468 N N . ASP A 1 188 ? -6.444 15.188 5.275 1.00 88.25 188 ASP A N 1
ATOM 1469 C CA . ASP A 1 188 ? -5.942 13.845 5.587 1.00 88.25 188 ASP A CA 1
ATOM 1470 C C . ASP A 1 188 ? -6.007 13.586 7.104 1.00 88.25 188 ASP A C 1
ATOM 1472 O O . ASP A 1 188 ? -6.547 12.577 7.567 1.00 88.25 188 ASP A O 1
ATOM 1476 N N . LEU A 1 189 ? -5.571 14.556 7.916 1.00 92.44 189 LEU A N 1
ATOM 1477 C CA . LEU A 1 189 ? -5.632 14.459 9.373 1.00 92.44 189 LEU A CA 1
ATOM 1478 C C . LEU A 1 189 ? -7.072 14.425 9.919 1.00 92.44 189 LEU A C 1
ATOM 1480 O O . LEU A 1 189 ? -7.348 13.673 10.864 1.00 92.44 189 LEU A O 1
ATOM 1484 N N . ASP A 1 190 ? -7.994 15.221 9.364 1.00 90.44 190 ASP A N 1
ATOM 1485 C CA . ASP A 1 190 ? -9.407 15.204 9.769 1.00 90.44 190 ASP A CA 1
ATOM 1486 C C . ASP A 1 190 ? -10.046 13.845 9.462 1.00 90.44 190 ASP A C 1
ATOM 1488 O O . ASP A 1 190 ? -10.684 13.251 10.342 1.00 90.44 190 ASP A O 1
ATOM 1492 N N . PHE A 1 191 ? -9.804 13.299 8.265 1.00 88.62 191 PHE A N 1
ATOM 1493 C CA . PHE A 1 191 ? -10.254 11.960 7.886 1.00 88.62 191 PHE A CA 1
ATOM 1494 C C . PHE A 1 191 ? -9.773 10.901 8.887 1.00 88.62 191 PHE A C 1
ATOM 1496 O O . PHE A 1 191 ? -10.595 10.194 9.485 1.00 88.62 191 PHE A O 1
ATOM 1503 N N . LEU A 1 192 ? -8.462 10.842 9.144 1.00 91.94 192 LEU A N 1
ATOM 1504 C CA . LEU A 1 192 ? -7.862 9.873 10.064 1.00 91.94 192 LEU A CA 1
ATOM 1505 C C . LEU A 1 192 ? -8.409 10.019 11.489 1.00 91.94 192 LEU A C 1
ATOM 1507 O O . LEU A 1 192 ? -8.736 9.032 12.158 1.00 91.94 192 LEU A O 1
ATOM 1511 N N . THR A 1 193 ? -8.588 11.257 11.949 1.00 92.56 193 THR A N 1
ATOM 1512 C CA . THR A 1 193 ? -9.137 11.545 13.278 1.00 92.56 193 THR A CA 1
ATOM 1513 C C . THR A 1 193 ? -10.595 11.094 13.398 1.00 92.56 193 THR A C 1
ATOM 1515 O O . THR A 1 193 ? -10.992 10.530 14.427 1.00 92.56 193 THR A O 1
ATOM 1518 N N . ARG A 1 194 ? -11.421 11.317 12.368 1.00 91.38 194 ARG A N 1
ATOM 1519 C CA . ARG A 1 194 ? -12.819 10.852 12.329 1.00 91.38 194 ARG A CA 1
ATOM 1520 C C . ARG A 1 194 ? -12.906 9.333 12.262 1.00 91.38 194 ARG A C 1
ATOM 1522 O O . ARG A 1 194 ? -13.715 8.750 12.991 1.00 91.38 194 ARG A O 1
ATOM 1529 N N . LEU A 1 195 ? -12.058 8.700 11.452 1.00 91.00 195 LEU A N 1
ATOM 1530 C CA . LEU A 1 195 ? -11.962 7.247 11.351 1.00 91.00 195 LEU A CA 1
ATOM 1531 C C . LEU A 1 195 ? -11.637 6.635 12.716 1.00 91.00 195 LEU A C 1
ATOM 1533 O O . LEU A 1 195 ? -12.388 5.788 13.206 1.00 91.00 195 LEU A O 1
ATOM 1537 N N . TRP A 1 196 ? -10.610 7.146 13.401 1.00 94.69 196 TRP A N 1
ATOM 1538 C CA . TRP A 1 196 ? -10.260 6.666 14.736 1.00 94.69 196 TRP A CA 1
ATOM 1539 C C . TRP A 1 196 ? -11.390 6.857 15.753 1.00 94.69 196 TRP A C 1
ATOM 1541 O O . TRP A 1 196 ? -11.721 5.938 16.509 1.00 94.69 196 TRP A O 1
ATOM 1551 N N . LYS A 1 197 ? -12.049 8.026 15.757 1.00 93.94 197 LYS A N 1
ATOM 1552 C CA . LYS A 1 197 ? -13.213 8.279 16.625 1.00 93.94 197 LYS A CA 1
ATOM 1553 C C . LYS A 1 197 ? -14.327 7.253 16.387 1.00 93.94 197 LYS A C 1
ATOM 1555 O O . LYS A 1 197 ? -14.905 6.756 17.358 1.00 93.94 197 LYS A O 1
ATOM 1560 N N . LYS A 1 198 ? -14.609 6.905 15.126 1.00 93.75 198 LYS A N 1
ATOM 1561 C CA . LYS A 1 198 ? -15.605 5.889 14.750 1.00 93.75 198 LYS A CA 1
ATOM 1562 C C . LYS A 1 198 ? -15.215 4.503 15.270 1.00 93.75 198 LYS A C 1
ATOM 1564 O O . LYS A 1 198 ? -16.036 3.864 15.931 1.00 93.75 198 LYS A O 1
ATOM 1569 N N . ILE A 1 199 ? -13.971 4.077 15.044 1.00 94.81 199 ILE A N 1
ATOM 1570 C CA . ILE A 1 199 ? -13.433 2.784 15.504 1.00 94.81 199 ILE A CA 1
ATOM 1571 C C . ILE A 1 199 ? -13.526 2.677 17.027 1.00 94.81 199 ILE A C 1
ATOM 1573 O O . ILE A 1 199 ? -14.120 1.737 17.557 1.00 94.81 199 ILE A O 1
ATOM 1577 N N . ARG A 1 200 ? -13.025 3.689 17.742 1.00 94.62 200 ARG A N 1
ATOM 1578 C CA . ARG A 1 200 ? -13.041 3.736 19.209 1.00 94.62 200 ARG A CA 1
ATOM 1579 C C . ARG A 1 200 ? -14.464 3.736 19.771 1.00 94.62 200 ARG A C 1
ATOM 1581 O O . ARG A 1 200 ? -14.726 3.078 20.775 1.00 94.62 200 ARG A O 1
ATOM 1588 N N . SER A 1 201 ? -15.387 4.463 19.139 1.00 95.12 201 SER A N 1
ATOM 1589 C CA . SER A 1 201 ? -16.802 4.484 19.532 1.00 95.12 201 SER A CA 1
ATOM 1590 C C . SER A 1 201 ? -17.458 3.113 19.352 1.00 95.12 201 SER A C 1
ATOM 1592 O O . SER A 1 201 ? -18.134 2.637 20.265 1.00 95.12 201 SER A O 1
ATOM 1594 N N . LYS A 1 202 ? -17.200 2.430 18.228 1.00 94.38 202 LYS A N 1
ATOM 1595 C CA . LYS A 1 202 ? -17.682 1.062 17.983 1.00 94.38 202 LYS A CA 1
ATOM 1596 C C . LYS A 1 202 ? -17.105 0.080 19.006 1.00 94.38 202 LYS A C 1
ATOM 1598 O O . LYS A 1 202 ? -17.871 -0.656 19.621 1.00 94.38 202 LYS A O 1
ATOM 1603 N N . GLY A 1 203 ? -15.800 0.150 19.281 1.00 93.94 203 GLY A N 1
ATOM 1604 C CA . GLY A 1 203 ? -15.122 -0.692 20.276 1.00 93.94 203 GLY A CA 1
ATOM 1605 C C . GLY A 1 203 ? -15.647 -0.531 21.709 1.00 93.94 203 GLY A C 1
ATOM 1606 O O . GLY A 1 203 ? -15.626 -1.483 22.486 1.00 93.94 203 GLY A O 1
ATOM 1607 N N . LYS A 1 204 ? -16.182 0.640 22.074 1.00 93.00 204 LYS A N 1
ATOM 1608 C CA . LYS A 1 204 ? -16.849 0.837 23.375 1.00 93.00 204 LYS A CA 1
ATOM 1609 C C . LYS A 1 204 ? -18.234 0.186 23.459 1.00 93.00 204 LYS A C 1
ATOM 1611 O O . LYS A 1 204 ? -18.661 -0.152 24.555 1.00 93.00 204 LYS A O 1
ATOM 1616 N N . LYS A 1 205 ? -18.937 0.047 22.331 1.00 93.62 205 LYS A N 1
ATOM 1617 C CA . LYS A 1 205 ? -20.330 -0.433 22.276 1.00 93.62 205 LYS A CA 1
ATOM 1618 C C . LYS A 1 205 ? -20.440 -1.949 22.128 1.00 93.62 205 LYS A C 1
ATOM 1620 O O . LYS A 1 205 ? -21.366 -2.545 22.664 1.00 93.62 205 LYS A O 1
ATOM 1625 N N . VAL A 1 206 ? -19.525 -2.558 21.380 1.00 94.06 206 VAL A N 1
ATOM 1626 C CA . VAL A 1 206 ? -19.535 -3.999 21.081 1.00 94.06 206 VAL A CA 1
ATOM 1627 C C . VAL A 1 206 ? -18.735 -4.784 22.119 1.00 94.06 206 VAL A C 1
ATOM 1629 O O . VAL A 1 206 ? -17.783 -4.254 22.691 1.00 94.06 206 VAL A O 1
ATOM 1632 N N . LYS A 1 207 ? -19.092 -6.046 22.367 1.00 92.88 207 LYS A N 1
ATOM 1633 C CA . LYS A 1 207 ? -18.262 -6.977 23.153 1.00 92.88 207 LYS A CA 1
ATOM 1634 C C . LYS A 1 207 ? -17.182 -7.599 22.259 1.00 92.88 207 LYS A C 1
ATOM 1636 O O . LYS A 1 207 ? -17.353 -7.635 21.043 1.00 92.88 207 LYS A O 1
ATOM 1641 N N . ALA A 1 208 ? -16.078 -8.052 22.852 1.00 91.62 208 ALA A N 1
ATOM 1642 C CA . ALA A 1 208 ? -15.142 -8.935 22.143 1.00 91.62 208 ALA A CA 1
ATOM 1643 C C . ALA A 1 208 ? -15.831 -10.288 21.848 1.00 91.62 208 ALA A C 1
ATOM 1645 O O . ALA A 1 208 ? -16.642 -10.721 22.672 1.00 91.62 208 ALA A O 1
ATOM 1646 N N . SER A 1 209 ? -15.581 -10.980 20.736 1.00 93.38 209 SER A N 1
ATOM 1647 C CA . SER A 1 209 ? -14.499 -10.844 19.746 1.00 93.38 209 SER A CA 1
ATOM 1648 C C . SER A 1 209 ? -15.062 -10.391 18.388 1.00 93.38 2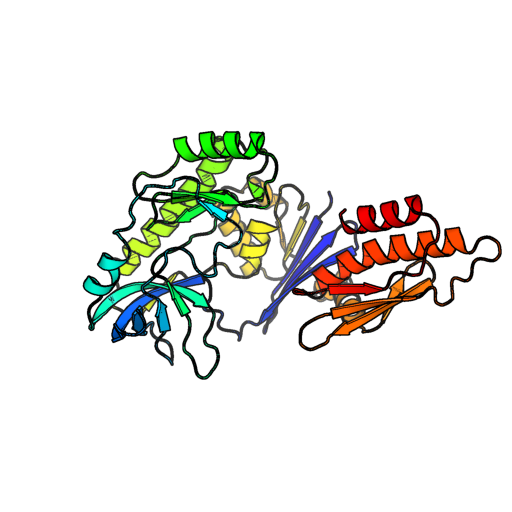09 SER A C 1
ATOM 1650 O O . SER A 1 209 ? -15.809 -11.133 17.760 1.00 93.38 209 SER A O 1
ATOM 1652 N N . MET A 1 210 ? -14.812 -9.140 17.978 1.00 93.88 210 MET A N 1
ATOM 1653 C CA . MET A 1 210 ? -15.562 -8.496 16.881 1.00 93.88 210 MET A CA 1
ATOM 1654 C C . MET A 1 210 ? -14.686 -7.600 15.999 1.00 93.88 210 MET A C 1
ATOM 1656 O O . MET A 1 210 ? -13.906 -6.790 16.509 1.00 93.88 210 MET A O 1
ATOM 1660 N N . LEU A 1 211 ? -14.909 -7.651 14.682 1.00 94.56 211 LEU A N 1
ATOM 1661 C CA . LEU A 1 211 ? -14.318 -6.728 13.710 1.00 94.56 211 LEU A CA 1
ATOM 1662 C C . LEU A 1 211 ? -14.824 -5.292 13.933 1.00 94.56 211 LEU A C 1
ATOM 1664 O O . LEU A 1 211 ? -16.021 -4.984 13.817 1.00 94.56 211 LEU A O 1
ATOM 1668 N N . LEU A 1 212 ? -13.907 -4.375 14.240 1.00 94.00 212 LEU A N 1
ATOM 1669 C CA . LEU A 1 212 ? -14.205 -2.950 14.384 1.00 94.00 212 LEU A CA 1
ATOM 1670 C C . LEU A 1 212 ? -14.079 -2.223 13.051 1.00 94.00 212 LEU A C 1
ATOM 1672 O O . LEU A 1 212 ? -14.979 -1.446 12.715 1.00 94.00 212 LEU A O 1
ATOM 1676 N N . HIS A 1 213 ? -13.014 -2.501 12.306 1.00 92.31 213 HIS A N 1
ATOM 1677 C CA . HIS A 1 213 ? -12.715 -1.885 11.022 1.00 92.31 213 HIS A CA 1
ATOM 1678 C C . HIS A 1 213 ? -11.971 -2.864 10.128 1.00 92.31 213 HIS A C 1
ATOM 1680 O O . HIS A 1 213 ? -10.983 -3.454 10.551 1.00 92.31 213 HIS A O 1
ATOM 1686 N N . GLU A 1 214 ? -12.484 -3.005 8.919 1.00 88.69 214 GLU A N 1
ATOM 1687 C CA . GLU A 1 214 ? -11.803 -3.627 7.794 1.00 88.69 214 GLU A CA 1
ATOM 1688 C C . GLU A 1 214 ? -10.917 -2.576 7.124 1.00 88.69 214 GLU A C 1
ATOM 1690 O O . GLU A 1 214 ? -11.389 -1.452 6.913 1.00 88.69 214 GLU A O 1
ATOM 1695 N N . ASP A 1 215 ? -9.651 -2.908 6.877 1.00 83.00 215 ASP A N 1
ATOM 1696 C CA . ASP A 1 215 ? -8.708 -2.015 6.203 1.00 83.00 215 ASP A CA 1
ATOM 1697 C C . ASP A 1 215 ? -9.124 -1.772 4.742 1.00 83.00 215 ASP A C 1
ATOM 1699 O O . ASP A 1 215 ? -10.064 -2.364 4.211 1.00 83.00 215 ASP A O 1
ATOM 1703 N N . LEU A 1 216 ? -8.447 -0.835 4.090 1.00 76.31 216 LEU A N 1
ATOM 1704 C CA . LEU A 1 216 ? -8.699 -0.476 2.704 1.00 76.31 216 LEU A CA 1
ATOM 1705 C C . LEU A 1 216 ? -8.486 -1.676 1.763 1.00 76.31 216 LEU A C 1
ATOM 1707 O O . LEU A 1 216 ? -7.412 -2.288 1.760 1.00 76.31 216 LEU A O 1
ATOM 1711 N N . THR A 1 217 ? -9.487 -1.940 0.915 1.00 75.38 217 THR A N 1
ATOM 1712 C CA . THR A 1 217 ? -9.383 -2.871 -0.223 1.00 75.38 217 THR A CA 1
ATOM 1713 C C . THR A 1 217 ? -8.281 -2.427 -1.187 1.00 75.38 217 THR A C 1
ATOM 1715 O O . THR A 1 217 ? -7.856 -1.261 -1.158 1.00 75.38 217 THR A O 1
ATOM 1718 N N . LEU A 1 218 ? -7.816 -3.330 -2.061 1.00 79.19 218 LEU A N 1
ATOM 1719 C CA . LEU A 1 218 ? -6.811 -3.022 -3.078 1.00 79.19 218 LEU A CA 1
ATOM 1720 C C . LEU A 1 218 ? -7.107 -1.711 -3.810 1.00 79.19 218 LEU A C 1
ATOM 1722 O O . LEU A 1 218 ? -6.247 -0.831 -3.826 1.00 79.19 218 LEU A O 1
ATOM 1726 N N . ASN A 1 219 ? -8.325 -1.539 -4.328 1.00 77.94 219 ASN A N 1
ATOM 1727 C CA . ASN A 1 219 ? -8.709 -0.350 -5.093 1.00 77.94 219 ASN A CA 1
ATOM 1728 C C . ASN A 1 219 ? -8.421 0.933 -4.313 1.00 77.94 219 ASN A C 1
ATOM 1730 O O . ASN A 1 219 ? -7.836 1.868 -4.850 1.00 77.94 219 ASN A O 1
ATOM 1734 N N . TYR A 1 220 ? -8.756 0.973 -3.024 1.00 78.00 220 TYR A N 1
ATOM 1735 C CA . TYR A 1 220 ? -8.529 2.150 -2.192 1.00 78.00 220 TYR A CA 1
ATOM 1736 C C . TYR A 1 220 ? -7.067 2.361 -1.815 1.00 78.00 220 TYR A C 1
ATOM 1738 O O . TYR A 1 220 ? -6.643 3.513 -1.726 1.00 78.00 220 TYR A O 1
ATOM 1746 N N . ARG A 1 221 ? -6.291 1.289 -1.605 1.00 80.12 221 ARG A N 1
ATOM 1747 C CA . ARG A 1 221 ? -4.839 1.400 -1.381 1.00 80.12 221 ARG A CA 1
ATOM 1748 C C . ARG A 1 221 ? -4.162 2.006 -2.606 1.00 80.12 221 ARG A C 1
ATOM 1750 O O . ARG A 1 221 ? -3.437 2.984 -2.469 1.00 80.12 221 ARG A O 1
ATOM 1757 N N . ILE A 1 222 ? -4.500 1.506 -3.792 1.00 79.06 222 ILE A N 1
ATOM 1758 C CA . ILE A 1 222 ? -4.023 2.034 -5.074 1.00 79.06 222 ILE A CA 1
ATOM 1759 C C . ILE A 1 222 ? -4.491 3.475 -5.270 1.00 79.06 222 ILE A C 1
ATOM 1761 O O . ILE A 1 222 ? -3.691 4.342 -5.589 1.00 79.06 222 ILE A O 1
ATOM 1765 N N . ILE A 1 223 ? -5.758 3.784 -5.008 1.00 77.56 223 ILE A N 1
ATOM 1766 C CA . ILE A 1 223 ? -6.277 5.151 -5.125 1.00 77.56 223 ILE A CA 1
ATOM 1767 C C . ILE A 1 223 ? -5.541 6.107 -4.174 1.00 77.56 223 ILE A C 1
ATOM 1769 O O . ILE A 1 223 ? -5.178 7.213 -4.558 1.00 77.56 223 ILE A O 1
ATOM 1773 N N . ARG A 1 224 ? -5.283 5.691 -2.932 1.00 78.38 224 ARG A N 1
ATOM 1774 C CA . ARG A 1 224 ? -4.553 6.490 -1.941 1.00 78.38 224 ARG A CA 1
ATOM 1775 C C . ARG A 1 224 ? -3.085 6.693 -2.325 1.00 78.38 224 ARG A C 1
ATOM 1777 O O . ARG A 1 224 ? -2.590 7.807 -2.170 1.00 78.38 224 ARG A O 1
ATOM 1784 N N . 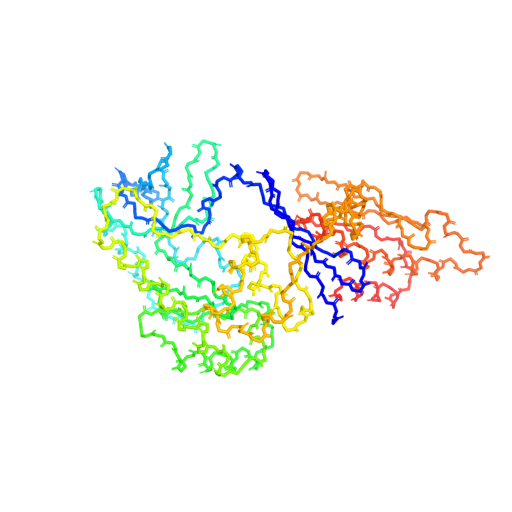ASP A 1 225 ? -2.414 5.633 -2.775 1.00 74.94 225 ASP A N 1
ATOM 1785 C CA . ASP A 1 225 ? -0.958 5.605 -2.962 1.00 74.94 225 ASP A CA 1
ATOM 1786 C C . ASP A 1 225 ? -0.522 6.009 -4.384 1.00 74.94 225 ASP A C 1
ATOM 1788 O O . ASP A 1 225 ? 0.494 6.682 -4.536 1.00 74.94 225 ASP A O 1
ATOM 1792 N N . LEU A 1 226 ? -1.295 5.650 -5.415 1.00 67.50 226 LEU A N 1
ATOM 1793 C CA . LEU A 1 226 ? -0.960 5.839 -6.834 1.00 67.50 226 LEU A CA 1
ATOM 1794 C C . LEU A 1 226 ? -1.726 6.975 -7.522 1.00 67.50 226 LEU A C 1
ATOM 1796 O O . LEU A 1 226 ? -1.276 7.441 -8.566 1.00 67.50 226 LEU A O 1
ATOM 1800 N N . LEU A 1 227 ? -2.827 7.491 -6.953 1.00 64.56 227 LEU A N 1
ATOM 1801 C CA . LEU A 1 227 ? -3.404 8.767 -7.417 1.00 64.56 227 LEU A CA 1
ATOM 1802 C C . LEU A 1 227 ? -2.660 9.960 -6.839 1.00 64.56 227 LEU A C 1
ATOM 1804 O O . LEU A 1 227 ? -3.270 10.933 -6.375 1.00 64.56 227 LEU A O 1
ATOM 1808 N N . THR A 1 228 ? -1.335 9.938 -6.900 1.00 59.72 228 THR A N 1
ATOM 1809 C CA . THR A 1 228 ? -0.603 11.198 -6.974 1.00 59.72 228 THR A CA 1
ATOM 1810 C C . THR A 1 228 ? -1.210 12.047 -8.101 1.00 59.72 228 THR A C 1
ATOM 1812 O O . THR A 1 228 ? -1.954 11.555 -8.955 1.00 59.72 228 THR A O 1
ATOM 1815 N N . GLU A 1 229 ? -0.945 13.350 -8.103 1.00 58.16 229 GLU A N 1
ATOM 1816 C CA . GLU A 1 229 ? -1.491 14.299 -9.093 1.00 58.16 229 GLU A CA 1
ATOM 1817 C C . GLU A 1 229 ? -1.288 13.868 -10.568 1.00 58.16 229 GLU A C 1
ATOM 1819 O O . GLU A 1 229 ? -1.932 14.415 -11.464 1.00 58.16 229 GLU A O 1
ATOM 1824 N N . GLU A 1 230 ? -0.456 12.849 -10.798 1.00 66.62 230 GLU A N 1
ATOM 1825 C CA . GLU A 1 230 ? -0.054 12.223 -12.055 1.00 66.62 230 GLU A CA 1
ATOM 1826 C C . GLU A 1 230 ? -1.077 11.283 -12.717 1.00 66.62 230 GLU A C 1
ATOM 1828 O O . GLU A 1 230 ? -0.909 10.971 -13.900 1.00 66.62 230 GLU A O 1
ATOM 1833 N N . ALA A 1 231 ? -2.093 10.793 -11.995 1.00 73.81 231 ALA A N 1
ATOM 1834 C CA . ALA A 1 231 ? -3.100 9.909 -12.586 1.00 73.81 231 ALA A CA 1
ATOM 1835 C C . ALA A 1 231 ? -4.127 10.717 -13.391 1.00 73.81 231 ALA A C 1
ATOM 1837 O O . ALA A 1 231 ? -4.904 11.486 -12.822 1.00 73.81 231 ALA A O 1
ATOM 1838 N N . GLU A 1 232 ? -4.138 10.550 -14.711 1.00 82.94 232 GLU A N 1
ATOM 1839 C CA . GLU A 1 232 ? -4.999 11.312 -15.626 1.00 82.94 232 GLU A CA 1
ATOM 1840 C C . GLU A 1 232 ? -6.394 10.699 -15.752 1.00 82.94 232 GLU A C 1
ATOM 1842 O O . GLU A 1 232 ? -7.382 11.422 -15.871 1.00 82.94 232 GLU A O 1
ATOM 1847 N N . GLU A 1 233 ? -6.488 9.372 -15.664 1.00 89.06 233 GLU A N 1
ATOM 1848 C CA . GLU A 1 233 ? -7.739 8.640 -15.830 1.00 89.06 233 GLU A CA 1
ATOM 1849 C C . GLU A 1 233 ? -7.767 7.399 -14.931 1.00 89.06 233 GLU A C 1
ATOM 1851 O O . GLU A 1 233 ? -6.804 6.630 -14.879 1.00 89.06 233 GLU A O 1
ATOM 1856 N N . ILE A 1 234 ? -8.896 7.187 -14.257 1.00 91.06 234 ILE A N 1
ATOM 1857 C CA . ILE A 1 234 ? -9.237 5.954 -13.549 1.00 91.06 234 ILE A CA 1
ATOM 1858 C C . ILE A 1 234 ? -10.446 5.350 -14.240 1.00 91.06 234 ILE A C 1
ATOM 1860 O O . ILE A 1 234 ? -11.514 5.961 -14.284 1.00 91.06 234 ILE A O 1
ATOM 1864 N N . LEU A 1 235 ? -10.303 4.136 -14.744 1.00 93.88 235 LEU A N 1
ATOM 1865 C CA . LEU A 1 235 ? -11.355 3.448 -15.468 1.00 93.88 235 LEU A CA 1
ATOM 1866 C C . LEU A 1 235 ? -11.743 2.171 -14.729 1.00 93.88 235 LEU A C 1
ATOM 1868 O O . LEU A 1 235 ? -10.887 1.336 -14.463 1.00 93.88 235 LEU A O 1
ATOM 1872 N N . VAL A 1 236 ? -13.028 2.009 -14.413 1.00 95.06 236 VAL A N 1
ATOM 1873 C CA . VAL A 1 236 ? -13.533 0.860 -13.644 1.00 95.06 236 VAL A CA 1
ATOM 1874 C C . VAL A 1 236 ? -14.701 0.177 -14.352 1.00 95.06 236 VAL A C 1
ATOM 1876 O O . VAL A 1 236 ? -15.604 0.843 -14.860 1.00 95.06 236 VAL A O 1
ATOM 1879 N N . ASN A 1 237 ? -14.699 -1.156 -14.383 1.00 95.56 237 ASN A N 1
ATOM 1880 C CA . ASN A 1 237 ? -15.719 -1.976 -15.058 1.00 95.56 237 ASN A CA 1
ATOM 1881 C C . ASN A 1 237 ? -16.978 -2.257 -14.205 1.00 95.56 237 ASN A C 1
ATOM 1883 O O . ASN A 1 237 ? -17.970 -2.770 -14.719 1.00 95.56 237 ASN A O 1
ATOM 1887 N N . SER A 1 238 ? -16.973 -1.906 -12.914 1.00 94.62 238 SER A N 1
ATOM 1888 C CA . SER A 1 238 ? -18.085 -2.136 -11.985 1.00 94.62 238 SER A CA 1
ATOM 1889 C C . SER A 1 238 ? -18.783 -0.838 -11.596 1.00 94.62 238 SER A C 1
ATOM 1891 O O . SER A 1 238 ? -18.182 0.102 -11.077 1.00 94.62 238 SER A O 1
ATOM 1893 N N . LYS A 1 239 ? -20.106 -0.789 -11.797 1.00 93.94 239 LYS A N 1
ATOM 1894 C CA . LYS A 1 239 ? -20.930 0.382 -11.453 1.00 93.94 239 LYS A CA 1
ATOM 1895 C C . LYS A 1 239 ? -21.027 0.600 -9.943 1.00 93.94 239 LYS A C 1
ATOM 1897 O O . LYS A 1 239 ? -21.194 1.738 -9.501 1.00 93.94 239 LYS A O 1
ATOM 1902 N N . ASN A 1 240 ? -20.990 -0.482 -9.164 1.00 92.69 240 ASN A N 1
ATOM 1903 C CA . ASN A 1 240 ? -20.959 -0.388 -7.708 1.00 92.69 240 ASN A CA 1
ATOM 1904 C C . ASN A 1 240 ? -19.631 0.226 -7.264 1.00 92.69 240 ASN A C 1
ATOM 1906 O O . ASN A 1 240 ? -19.630 1.212 -6.529 1.00 92.69 240 ASN A O 1
ATOM 1910 N N . GLU A 1 241 ? -18.529 -0.285 -7.812 1.00 91.25 241 GLU A N 1
ATOM 1911 C CA . GLU A 1 241 ? -17.198 0.172 -7.433 1.00 91.25 241 GLU A CA 1
ATOM 1912 C C . GLU A 1 241 ? 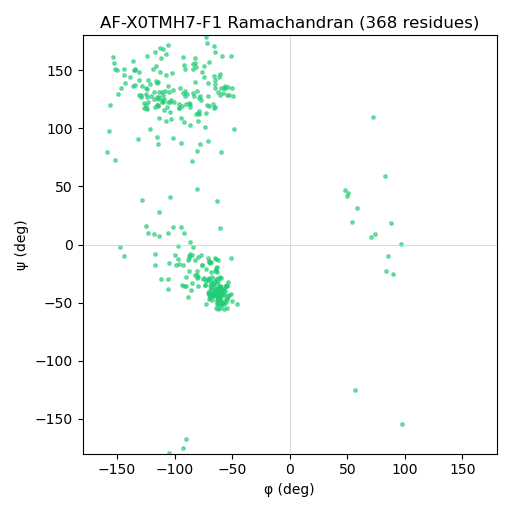-16.916 1.603 -7.893 1.00 91.25 241 GLU A C 1
ATOM 1914 O O . GLU A 1 241 ? -16.414 2.415 -7.127 1.00 91.25 241 GLU A O 1
ATOM 1919 N N . TYR A 1 242 ? -17.399 1.993 -9.072 1.00 93.56 242 TYR A N 1
ATOM 1920 C CA . TYR A 1 242 ? -17.413 3.389 -9.510 1.00 93.56 242 TYR A CA 1
ATOM 1921 C C . TYR A 1 242 ? -18.012 4.344 -8.461 1.00 93.56 242 TYR A C 1
ATOM 1923 O O . TYR A 1 242 ? -17.418 5.366 -8.114 1.00 93.56 242 TYR A O 1
ATOM 1931 N N . LYS A 1 243 ? -19.188 4.011 -7.911 1.00 93.19 243 LYS A N 1
ATOM 1932 C CA . LYS A 1 243 ? -19.844 4.840 -6.883 1.00 93.19 243 LYS A CA 1
ATOM 1933 C C . LYS A 1 243 ? -19.066 4.844 -5.569 1.00 93.19 243 LYS A C 1
ATOM 1935 O O . LYS A 1 243 ? -19.006 5.878 -4.902 1.00 93.19 243 LYS A O 1
ATOM 1940 N N . ASN A 1 244 ? -18.518 3.693 -5.196 1.00 89.25 244 ASN A N 1
ATOM 1941 C CA . ASN A 1 244 ? -17.698 3.515 -4.006 1.00 89.25 244 ASN A CA 1
ATOM 1942 C C . ASN A 1 244 ? -16.442 4.392 -4.062 1.00 89.25 244 ASN A C 1
ATOM 1944 O O . ASN A 1 244 ? -16.202 5.164 -3.133 1.00 89.25 244 ASN A O 1
ATOM 1948 N N . ILE A 1 245 ? -15.728 4.371 -5.190 1.00 89.38 245 ILE A N 1
ATOM 1949 C CA . ILE A 1 245 ? -14.556 5.210 -5.461 1.00 89.38 245 ILE A CA 1
ATOM 1950 C C . ILE A 1 245 ? -14.909 6.694 -5.333 1.00 89.38 245 ILE A C 1
ATOM 1952 O O . ILE A 1 245 ? -14.266 7.406 -4.568 1.00 89.38 245 ILE A O 1
ATOM 1956 N N . LEU A 1 246 ? -15.974 7.169 -5.992 1.00 90.25 246 LEU A N 1
ATOM 1957 C CA . LEU A 1 246 ? -16.390 8.577 -5.887 1.00 90.25 246 LEU A CA 1
ATOM 1958 C C . LEU A 1 246 ? -16.730 8.985 -4.447 1.00 90.25 246 LEU A C 1
ATOM 1960 O O . LEU A 1 246 ? -16.377 10.072 -3.990 1.00 90.25 246 LEU A O 1
ATOM 1964 N N . LYS A 1 247 ? -17.420 8.115 -3.702 1.00 88.00 247 LYS A N 1
ATOM 1965 C CA . LYS A 1 247 ? -17.731 8.359 -2.287 1.00 88.00 247 LYS A CA 1
ATOM 1966 C C . LYS A 1 247 ? -16.461 8.416 -1.439 1.00 88.00 247 LYS A C 1
ATOM 1968 O O . LYS A 1 247 ? -16.387 9.210 -0.498 1.00 88.00 247 LYS A O 1
ATOM 1973 N N . PHE A 1 248 ? -15.485 7.576 -1.750 1.00 83.25 248 PHE A N 1
ATOM 1974 C CA . PHE A 1 248 ? -14.210 7.542 -1.058 1.00 83.25 248 PHE A CA 1
ATOM 1975 C C . PHE A 1 248 ? -13.374 8.791 -1.339 1.00 83.25 248 PHE A C 1
ATOM 1977 O O . PHE A 1 248 ? -12.917 9.413 -0.385 1.00 83.25 248 PHE A O 1
ATOM 1984 N N . LEU A 1 249 ? -13.289 9.241 -2.596 1.00 85.00 249 LEU A N 1
ATOM 1985 C CA . LEU A 1 249 ? -12.635 10.504 -2.960 1.00 85.00 249 LEU A CA 1
ATOM 1986 C C . LEU A 1 249 ? -13.218 11.687 -2.178 1.00 85.00 249 LEU A C 1
ATOM 1988 O O . LEU A 1 249 ? -12.471 12.427 -1.543 1.00 85.00 249 LEU A O 1
ATOM 1992 N N . LYS A 1 250 ? -14.551 11.792 -2.091 1.00 84.19 250 LYS A N 1
ATOM 1993 C CA . LYS A 1 250 ? -15.223 12.801 -1.246 1.00 84.19 250 LYS A CA 1
ATOM 1994 C C . LYS A 1 250 ? -14.845 12.693 0.225 1.00 84.19 250 LYS A C 1
ATOM 1996 O O . LYS A 1 250 ? -14.692 13.699 0.907 1.00 84.19 250 LYS A O 1
ATOM 2001 N N . THR A 1 251 ? -14.722 11.467 0.725 1.00 78.38 251 THR A N 1
ATOM 2002 C CA . THR A 1 251 ? -14.366 11.203 2.125 1.00 78.38 251 THR A CA 1
ATOM 2003 C C . THR A 1 251 ? -12.927 11.630 2.429 1.00 78.38 251 THR A C 1
ATOM 2005 O O . THR A 1 251 ? -12.662 12.101 3.532 1.00 78.38 251 THR A O 1
ATOM 2008 N N . LEU A 1 252 ? -12.028 11.513 1.449 1.00 74.06 252 LEU A N 1
ATOM 2009 C CA . LEU A 1 252 ? -10.639 11.969 1.525 1.00 74.06 252 LEU A CA 1
ATOM 2010 C C . LEU A 1 252 ? -10.450 13.441 1.131 1.00 74.06 252 LEU A C 1
ATOM 2012 O O . LEU A 1 252 ? -9.328 13.929 1.149 1.00 74.06 252 LEU A O 1
ATOM 2016 N N . SER A 1 253 ? -11.531 14.158 0.808 1.00 76.12 253 SER A N 1
ATOM 2017 C CA . SER A 1 253 ? -11.487 15.531 0.282 1.00 76.12 253 SER A CA 1
ATOM 2018 C C . SER A 1 253 ? -10.687 15.678 -1.022 1.00 76.12 253 SER A C 1
ATOM 2020 O O . SER A 1 253 ? -10.117 16.731 -1.262 1.00 76.12 253 SER A O 1
ATOM 2022 N N . LEU A 1 254 ? -10.682 14.636 -1.861 1.00 78.31 254 LEU A N 1
ATOM 2023 C CA . LEU A 1 254 ? -10.033 14.579 -3.180 1.00 78.31 254 LEU A CA 1
ATOM 2024 C C . LEU A 1 254 ? -11.061 14.711 -4.316 1.00 78.31 254 LEU A C 1
ATOM 2026 O O . LEU A 1 254 ? -11.044 13.967 -5.303 1.00 78.31 254 LEU A O 1
ATOM 2030 N N . SER A 1 255 ? -12.035 15.603 -4.142 1.00 82.44 255 SER A N 1
ATOM 2031 C CA . SER A 1 255 ? -13.164 15.753 -5.070 1.00 82.44 255 SER A CA 1
ATOM 2032 C C . SER A 1 255 ? -12.717 16.227 -6.462 1.00 82.44 255 SER A C 1
ATOM 2034 O O . SER A 1 255 ? -13.392 15.975 -7.458 1.00 82.44 255 SER A O 1
ATOM 2036 N N . GLU A 1 256 ? -11.555 16.872 -6.561 1.00 82.06 256 GLU A N 1
ATOM 2037 C CA . GLU A 1 256 ? -10.906 17.280 -7.809 1.00 82.06 256 GLU A CA 1
ATOM 2038 C C . GLU A 1 256 ? -10.507 16.102 -8.710 1.00 82.06 256 GLU A C 1
ATOM 2040 O O . GLU A 1 256 ? -10.326 16.285 -9.915 1.00 82.06 256 GLU A O 1
ATOM 2045 N N . LEU A 1 257 ? -10.407 14.890 -8.153 1.00 83.00 257 LEU A N 1
ATOM 2046 C CA . LEU A 1 257 ? -10.135 13.668 -8.908 1.00 83.00 257 LEU A CA 1
ATOM 2047 C C . LEU A 1 257 ? -11.412 12.999 -9.432 1.00 83.00 257 LEU A C 1
ATOM 2049 O O . LEU A 1 257 ? -11.317 12.142 -10.306 1.00 83.00 257 LEU A O 1
ATOM 2053 N N . GLU A 1 258 ? -12.606 13.392 -8.966 1.00 89.12 258 GLU A N 1
ATOM 2054 C CA . GLU A 1 258 ? -13.879 12.814 -9.431 1.00 89.12 258 GLU A CA 1
ATOM 2055 C C . GLU A 1 258 ? -14.043 12.841 -10.960 1.00 89.12 258 GLU A C 1
ATOM 2057 O O . GLU A 1 258 ? -14.440 11.813 -11.512 1.00 89.12 258 GLU A O 1
ATOM 2062 N N . PRO A 1 259 ? -13.700 13.936 -11.677 1.00 90.44 259 PRO A N 1
ATOM 2063 C CA . PRO A 1 259 ? -13.804 13.976 -13.137 1.00 90.44 259 PRO A CA 1
ATOM 2064 C C . PRO A 1 259 ? -12.878 12.986 -13.853 1.00 90.44 259 PRO A C 1
ATOM 2066 O O . PRO A 1 259 ? -13.121 12.661 -15.012 1.00 90.44 259 PRO A O 1
ATOM 2069 N N . ARG A 1 260 ? -11.823 12.510 -13.179 1.00 89.56 260 ARG A N 1
ATOM 2070 C CA . ARG A 1 260 ? -10.872 11.534 -13.726 1.00 89.56 260 ARG A CA 1
ATOM 2071 C C . ARG A 1 260 ? -11.389 10.102 -13.605 1.00 89.56 260 ARG A C 1
ATOM 2073 O O . ARG A 1 260 ? -10.837 9.209 -14.238 1.00 89.56 260 ARG A O 1
ATOM 2080 N N . VAL A 1 261 ? -12.442 9.866 -12.818 1.00 92.00 261 VAL A N 1
ATOM 2081 C CA . VAL A 1 261 ? -13.038 8.538 -12.637 1.00 92.00 261 VAL A CA 1
ATOM 2082 C C . VAL A 1 261 ? -14.131 8.312 -13.671 1.00 92.00 261 VAL A C 1
ATOM 2084 O O . VAL A 1 261 ? -15.145 9.012 -13.700 1.00 92.00 261 VAL A O 1
ATOM 2087 N N . SER A 1 262 ? -13.964 7.276 -14.483 1.00 94.31 262 SER A N 1
ATOM 2088 C CA . SER A 1 262 ? -14.898 6.876 -15.527 1.00 94.31 262 SER A CA 1
ATOM 2089 C C . SER A 1 262 ? -15.362 5.437 -15.343 1.00 94.31 262 SER A C 1
ATOM 2091 O O . SER A 1 262 ? -14.604 4.541 -14.976 1.00 94.31 262 SER A O 1
ATOM 2093 N N . PHE A 1 263 ? -16.643 5.209 -15.626 1.00 96.19 263 PHE A N 1
ATOM 2094 C CA . PHE A 1 263 ? -17.206 3.867 -15.701 1.00 96.19 263 PHE A CA 1
ATOM 2095 C C . PHE A 1 263 ? -17.029 3.321 -17.119 1.00 96.19 263 PHE A C 1
ATOM 2097 O O . PHE A 1 263 ? -17.521 3.918 -18.082 1.00 96.19 263 PHE A O 1
ATOM 2104 N N . TYR A 1 264 ? -16.349 2.184 -17.241 1.00 96.38 264 TYR A N 1
ATOM 2105 C CA . TYR A 1 264 ? -16.183 1.483 -18.504 1.00 96.38 264 TYR A CA 1
ATOM 2106 C C . TYR A 1 264 ? -17.507 0.856 -18.948 1.00 96.38 264 TYR A C 1
ATOM 2108 O O . TYR A 1 264 ? -18.157 0.138 -18.194 1.00 96.38 264 TYR A O 1
ATOM 2116 N N . LYS A 1 265 ? -17.907 1.148 -20.188 1.00 93.19 265 LYS A N 1
ATOM 2117 C CA . LYS A 1 265 ? -19.172 0.694 -20.794 1.00 93.19 265 LYS A CA 1
ATOM 2118 C C . LYS A 1 265 ? -18.966 -0.199 -22.020 1.00 93.19 265 LYS A C 1
ATOM 2120 O O . LYS A 1 265 ? -19.921 -0.423 -22.757 1.00 93.19 265 LYS A O 1
ATOM 2125 N N . GLY A 1 266 ? -17.731 -0.616 -22.294 1.00 92.25 266 GLY A N 1
ATOM 2126 C CA . GLY A 1 266 ? -17.454 -1.483 -23.434 1.00 92.25 266 GLY A CA 1
ATOM 2127 C C . GLY A 1 266 ? -18.001 -2.891 -23.215 1.00 92.25 266 GLY A C 1
ATOM 2128 O O . GLY A 1 266 ? -18.232 -3.312 -22.084 1.00 92.25 266 GLY A O 1
ATOM 2129 N N . GLU A 1 267 ? -18.228 -3.603 -24.315 1.00 90.56 267 GLU A N 1
ATOM 2130 C CA . GLU A 1 267 ? -18.756 -4.973 -24.288 1.00 90.56 267 GLU A CA 1
ATOM 2131 C C . GLU A 1 267 ? -17.671 -6.017 -23.994 1.00 90.56 267 GLU A C 1
ATOM 2133 O O . GLU A 1 267 ? -17.968 -7.089 -23.472 1.00 90.56 267 GLU A O 1
ATOM 2138 N N . LYS A 1 268 ? -16.411 -5.712 -24.326 1.00 93.69 268 LYS A N 1
ATOM 2139 C CA . LYS A 1 268 ? -15.273 -6.595 -24.058 1.00 93.69 268 LYS A CA 1
ATOM 2140 C C . LYS A 1 268 ? -14.798 -6.452 -22.613 1.00 93.69 268 LYS A C 1
ATOM 2142 O O . LYS A 1 268 ? -14.930 -5.370 -22.046 1.00 93.69 268 LYS A O 1
ATOM 2147 N N . PRO A 1 269 ? -14.182 -7.487 -22.021 1.00 93.44 269 PRO A N 1
ATOM 2148 C CA . PRO A 1 269 ? -13.497 -7.344 -20.743 1.00 93.44 269 PRO A CA 1
ATOM 2149 C C . PRO A 1 269 ? -12.480 -6.198 -20.786 1.00 93.44 269 PRO A C 1
ATOM 2151 O O . PRO A 1 269 ? -11.718 -6.056 -21.745 1.00 93.44 269 PRO A O 1
ATOM 2154 N N . ILE A 1 270 ? -12.462 -5.372 -19.740 1.00 95.19 270 ILE A N 1
ATOM 2155 C CA . ILE A 1 270 ? -11.686 -4.125 -19.721 1.00 95.19 270 ILE A CA 1
ATOM 2156 C C . ILE A 1 270 ? -10.183 -4.377 -19.935 1.00 95.19 270 ILE A C 1
ATOM 2158 O O . ILE A 1 270 ? -9.543 -3.650 -20.686 1.00 95.19 270 ILE A O 1
ATOM 2162 N N . PHE A 1 271 ? -9.607 -5.442 -19.372 1.00 94.94 271 PHE A N 1
ATOM 2163 C CA . PHE A 1 271 ? -8.190 -5.771 -19.581 1.00 94.94 271 PHE A CA 1
ATOM 2164 C C . PHE A 1 271 ? -7.884 -6.270 -20.998 1.00 94.94 271 PHE A C 1
ATOM 2166 O O . PHE A 1 271 ? -6.793 -6.012 -21.512 1.00 94.94 271 PHE A O 1
ATOM 2173 N N . GLU A 1 272 ? -8.832 -6.933 -21.660 1.00 93.19 272 GLU A N 1
ATOM 2174 C CA . GLU A 1 272 ? -8.670 -7.347 -23.055 1.00 93.19 272 GLU A CA 1
ATOM 2175 C C . GLU A 1 272 ? -8.690 -6.143 -23.999 1.00 93.19 272 GLU A C 1
ATOM 2177 O O . GLU A 1 272 ? -7.839 -6.044 -24.884 1.00 93.19 272 GLU A O 1
ATOM 2182 N N . GLU A 1 273 ? -9.618 -5.205 -23.782 1.00 93.12 273 GLU A N 1
ATOM 2183 C CA . GLU A 1 273 ? -9.746 -3.990 -24.597 1.00 93.12 273 GLU A CA 1
ATOM 2184 C C . GLU A 1 273 ? -8.456 -3.157 -24.583 1.00 93.12 273 GLU A C 1
ATOM 2186 O O . GLU A 1 273 ? -8.021 -2.652 -25.617 1.00 93.12 273 GLU A O 1
ATOM 2191 N N . TYR A 1 274 ? -7.790 -3.082 -23.428 1.00 91.88 274 TYR A N 1
ATOM 2192 C CA . TYR A 1 274 ? -6.533 -2.349 -23.262 1.00 91.88 274 TYR A CA 1
ATOM 2193 C C . TYR A 1 274 ? -5.275 -3.205 -23.494 1.00 91.88 274 TYR A C 1
ATOM 2195 O O . TYR A 1 274 ? -4.167 -2.739 -23.240 1.00 91.88 274 TYR A O 1
ATOM 2203 N N . ASN A 1 275 ? -5.412 -4.439 -24.002 1.00 91.19 275 ASN A N 1
ATOM 2204 C CA . ASN A 1 275 ? -4.321 -5.410 -24.195 1.00 91.19 275 ASN A CA 1
ATOM 2205 C C . ASN A 1 275 ? -3.487 -5.712 -22.929 1.00 91.19 275 ASN A C 1
ATOM 2207 O O . ASN A 1 275 ? -2.385 -6.251 -23.038 1.00 91.19 275 ASN A O 1
ATOM 2211 N N . ILE A 1 276 ? -4.014 -5.425 -21.737 1.00 93.50 276 ILE A N 1
ATOM 2212 C CA . ILE A 1 276 ? -3.342 -5.685 -20.459 1.00 93.50 276 ILE A CA 1
ATOM 2213 C C . ILE A 1 276 ? -3.096 -7.186 -20.298 1.00 93.50 276 ILE A C 1
ATOM 2215 O O . ILE A 1 276 ? -1.989 -7.591 -19.963 1.00 93.50 276 ILE A O 1
ATOM 2219 N N . GLU A 1 277 ? -4.082 -8.021 -20.636 1.00 91.31 277 GLU A N 1
ATOM 2220 C CA . GLU A 1 277 ? -3.986 -9.480 -20.499 1.00 91.31 277 GLU A CA 1
ATOM 2221 C C . GLU A 1 277 ? -2.776 -10.062 -21.258 1.00 91.31 277 GLU A C 1
ATOM 2223 O O . GLU A 1 277 ? -2.100 -10.978 -20.791 1.00 91.31 277 GLU A O 1
ATOM 2228 N N . LYS A 1 278 ? -2.441 -9.493 -22.424 1.00 89.94 278 LYS A N 1
ATOM 2229 C CA . LYS A 1 278 ? -1.267 -9.913 -23.206 1.00 89.94 278 LYS A CA 1
ATOM 2230 C C . LYS A 1 278 ? 0.041 -9.507 -22.534 1.00 89.94 278 LYS A C 1
ATOM 2232 O O . LYS A 1 278 ? 0.977 -10.303 -22.525 1.00 89.94 278 LYS A O 1
ATOM 2237 N N . GLU A 1 279 ? 0.109 -8.297 -21.984 1.00 89.12 279 GLU A N 1
ATOM 2238 C CA . GLU A 1 279 ? 1.303 -7.807 -21.290 1.00 89.12 279 GLU A CA 1
ATOM 2239 C C . GLU A 1 279 ? 1.541 -8.560 -19.976 1.00 89.12 279 GLU A C 1
ATOM 2241 O O . GLU A 1 279 ? 2.684 -8.918 -19.704 1.00 89.12 279 GLU A O 1
ATOM 2246 N N . ILE A 1 280 ? 0.485 -8.915 -19.229 1.00 88.19 280 ILE A N 1
ATOM 2247 C CA . ILE A 1 280 ? 0.587 -9.802 -18.056 1.00 88.19 280 ILE A CA 1
ATOM 2248 C C . ILE A 1 280 ? 1.209 -11.139 -18.471 1.00 88.19 280 ILE A C 1
ATOM 2250 O O . ILE A 1 280 ? 2.241 -11.547 -17.943 1.00 88.19 280 ILE A O 1
ATOM 2254 N N . ASN A 1 281 ? 0.620 -11.806 -19.468 1.00 87.44 281 ASN A N 1
ATOM 2255 C CA . ASN A 1 281 ? 1.094 -13.111 -19.929 1.00 87.44 281 ASN A CA 1
ATOM 2256 C C . ASN A 1 281 ? 2.535 -13.065 -20.450 1.00 87.44 281 ASN A C 1
ATOM 2258 O O . ASN A 1 281 ? 3.299 -14.010 -20.257 1.00 87.44 281 ASN A O 1
ATOM 2262 N N . LYS A 1 282 ? 2.923 -11.967 -21.103 1.00 86.25 282 LYS A N 1
ATOM 2263 C CA . LYS A 1 282 ? 4.303 -11.728 -21.526 1.00 86.25 282 LYS A CA 1
ATOM 2264 C C . LYS A 1 282 ? 5.226 -11.538 -20.320 1.00 86.25 282 LYS A C 1
ATOM 2266 O O . LYS A 1 282 ? 6.295 -12.138 -20.298 1.00 86.25 282 LYS A O 1
ATOM 2271 N N . GLY A 1 283 ? 4.803 -10.760 -19.325 1.00 82.75 283 GLY A N 1
ATOM 2272 C CA . GLY A 1 283 ? 5.529 -10.520 -18.079 1.00 82.75 283 GLY A CA 1
ATOM 2273 C C . GLY A 1 283 ? 5.730 -11.775 -17.230 1.00 82.75 283 GLY A C 1
ATOM 2274 O O . GLY A 1 283 ? 6.702 -11.848 -16.500 1.00 82.75 283 GLY A O 1
ATOM 2275 N N . LEU A 1 284 ? 4.897 -12.808 -17.369 1.00 83.94 284 LEU A N 1
ATOM 2276 C CA . LEU A 1 284 ? 5.093 -14.094 -16.683 1.00 83.94 284 LEU A CA 1
ATOM 2277 C C . LEU A 1 284 ? 6.137 -15.000 -17.356 1.00 83.94 284 LEU A C 1
ATOM 2279 O O . LEU A 1 284 ? 6.543 -16.015 -16.789 1.00 83.94 284 LEU A O 1
ATOM 2283 N N . GLN A 1 285 ? 6.590 -14.671 -18.569 1.00 89.50 285 GLN A N 1
ATOM 2284 C CA . GLN A 1 285 ? 7.542 -15.518 -19.282 1.00 89.50 285 GLN A CA 1
ATOM 2285 C C . GLN A 1 285 ? 8.919 -15.455 -18.628 1.00 89.50 285 GLN A C 1
ATOM 2287 O O . GLN A 1 285 ? 9.428 -14.385 -18.299 1.00 89.50 285 GLN A O 1
ATOM 2292 N N . LYS A 1 286 ? 9.587 -16.608 -18.525 1.00 90.06 286 LYS A N 1
ATOM 2293 C CA . LYS A 1 286 ? 10.990 -16.674 -18.092 1.00 90.06 286 LYS A CA 1
ATOM 2294 C C . LYS A 1 286 ? 11.904 -15.793 -18.957 1.00 90.06 286 LYS A C 1
ATOM 2296 O O . LYS A 1 286 ? 12.854 -15.205 -18.452 1.00 90.06 286 LYS A O 1
ATOM 2301 N N . LYS A 1 287 ? 11.606 -15.703 -20.257 1.00 94.00 287 LYS A N 1
ATOM 2302 C CA . LYS A 1 287 ? 12.385 -14.961 -21.248 1.00 94.00 287 LYS A CA 1
ATOM 2303 C C . LYS A 1 287 ? 11.632 -13.722 -21.730 1.00 94.00 287 LYS A C 1
ATOM 2305 O O . LYS A 1 287 ? 10.559 -13.859 -22.310 1.00 94.00 287 LYS A O 1
ATOM 2310 N N . ILE A 1 288 ? 12.235 -12.542 -21.585 1.00 93.56 288 ILE A N 1
ATOM 2311 C CA . ILE A 1 288 ? 11.657 -11.260 -22.018 1.00 93.56 288 ILE A CA 1
ATOM 2312 C C . ILE A 1 288 ? 12.490 -10.661 -23.145 1.00 93.56 288 ILE A C 1
ATOM 2314 O O . ILE A 1 288 ? 13.669 -10.384 -22.973 1.00 93.56 288 ILE A O 1
ATOM 2318 N N . TRP A 1 289 ? 11.887 -10.456 -24.314 1.00 92.38 289 TRP A N 1
ATOM 2319 C CA . TRP A 1 289 ? 12.578 -9.862 -25.461 1.00 92.38 289 TRP A CA 1
ATOM 2320 C C . TRP A 1 289 ? 12.654 -8.338 -25.362 1.00 92.38 289 TRP A C 1
ATOM 2322 O O . TRP A 1 289 ? 11.638 -7.665 -25.175 1.00 92.38 289 TRP A O 1
ATOM 2332 N N . LEU A 1 290 ? 13.853 -7.806 -25.590 1.00 92.06 290 LEU A N 1
ATOM 2333 C CA . LEU A 1 290 ? 14.133 -6.379 -25.694 1.00 92.06 290 LEU A CA 1
ATOM 2334 C C . LEU A 1 290 ? 13.855 -5.879 -27.115 1.00 92.06 290 LEU A C 1
ATOM 2336 O O . LEU A 1 290 ? 13.953 -6.621 -28.097 1.00 92.06 290 LEU A O 1
ATOM 2340 N N . ARG A 1 291 ? 13.571 -4.579 -27.251 1.00 88.00 291 ARG A N 1
ATOM 2341 C CA . ARG A 1 291 ? 13.292 -3.943 -28.553 1.00 88.00 291 ARG A CA 1
ATOM 2342 C C . ARG A 1 291 ? 14.484 -4.013 -29.508 1.00 88.00 291 ARG A C 1
ATOM 2344 O O . ARG A 1 291 ? 14.294 -4.039 -30.720 1.00 88.00 291 ARG A O 1
ATOM 2351 N N . CYS A 1 292 ? 15.706 -4.040 -28.977 1.00 87.38 292 CYS A N 1
ATOM 2352 C CA . CYS A 1 292 ? 16.916 -4.222 -29.771 1.00 87.38 292 CYS A CA 1
ATOM 2353 C C . CYS A 1 292 ? 17.064 -5.642 -30.344 1.00 87.38 292 CYS A C 1
ATOM 2355 O O . CYS A 1 292 ? 17.842 -5.817 -31.270 1.00 87.38 292 CYS A O 1
ATOM 2357 N N . GLY A 1 293 ? 16.318 -6.640 -29.858 1.00 88.44 293 GLY A N 1
ATOM 2358 C CA . GLY A 1 293 ? 16.466 -8.047 -30.255 1.00 88.44 293 GLY A CA 1
ATOM 2359 C C . GLY A 1 293 ? 17.335 -8.884 -29.308 1.00 88.44 293 GLY A C 1
ATOM 2360 O O . GLY A 1 293 ? 17.501 -10.084 -29.549 1.00 88.44 293 GLY A O 1
ATOM 2361 N N . GLY A 1 294 ? 17.849 -8.267 -28.238 1.00 92.69 294 GLY A N 1
ATOM 2362 C CA . GLY A 1 294 ? 18.334 -8.963 -27.048 1.00 92.69 294 GLY A CA 1
ATOM 2363 C C . GLY A 1 294 ? 17.190 -9.518 -26.202 1.00 92.69 294 GLY A C 1
ATOM 2364 O O . GLY A 1 294 ? 16.014 -9.351 -26.536 1.00 92.69 294 GLY A O 1
ATOM 2365 N N . TYR A 1 295 ? 17.514 -10.202 -25.113 1.00 94.75 295 TYR A N 1
ATOM 2366 C CA . TYR A 1 295 ? 16.517 -10.722 -24.185 1.00 94.75 295 TYR A CA 1
ATOM 2367 C C . TYR A 1 295 ? 17.065 -10.867 -22.768 1.00 94.75 295 TYR A C 1
ATOM 2369 O O . TYR A 1 295 ? 18.264 -11.034 -22.572 1.00 94.75 295 TYR A O 1
ATOM 2377 N N . LEU A 1 296 ? 16.154 -10.845 -21.805 1.00 96.06 296 LEU A N 1
ATOM 2378 C CA . LEU A 1 296 ? 16.401 -11.106 -20.396 1.00 96.06 296 LEU A CA 1
ATOM 2379 C C . LEU A 1 296 ? 15.937 -12.516 -20.043 1.00 96.06 296 LEU A C 1
ATOM 2381 O O . LEU A 1 296 ? 14.940 -12.988 -20.604 1.00 96.06 296 LEU A O 1
ATOM 2385 N N . VAL A 1 297 ? 16.615 -13.162 -19.101 1.00 96.44 297 VAL A N 1
ATOM 2386 C CA . VAL A 1 297 ? 16.192 -14.434 -18.504 1.00 96.44 297 VAL A CA 1
ATOM 2387 C C . VAL A 1 297 ? 16.090 -14.258 -16.996 1.00 96.44 297 VAL A C 1
ATOM 2389 O O . VAL A 1 297 ? 17.065 -13.879 -16.362 1.00 96.44 297 VAL A O 1
ATOM 2392 N N . PHE A 1 298 ? 14.911 -14.526 -16.436 1.00 95.19 298 PHE A N 1
ATOM 2393 C CA . PHE A 1 298 ? 14.651 -14.430 -14.999 1.00 95.19 298 PHE A CA 1
ATOM 2394 C C . PHE A 1 298 ? 14.689 -15.822 -14.365 1.00 95.19 298 PHE A C 1
ATOM 2396 O O . PHE A 1 298 ? 13.909 -16.696 -14.751 1.00 95.19 298 PHE A O 1
ATOM 2403 N N . ASP A 1 299 ? 15.558 -16.014 -13.377 1.00 94.19 299 ASP A N 1
ATOM 2404 C CA . ASP A 1 299 ? 15.692 -17.254 -12.615 1.00 94.19 299 ASP A CA 1
ATOM 2405 C C . ASP A 1 299 ? 15.519 -16.995 -11.117 1.00 94.19 299 ASP A C 1
ATOM 2407 O O . ASP A 1 299 ? 16.297 -16.277 -10.491 1.00 94.19 299 ASP A O 1
ATOM 2411 N N . GLN A 1 300 ? 14.476 -17.586 -10.535 1.00 90.94 300 GLN A N 1
ATOM 2412 C CA . GLN A 1 300 ? 14.164 -17.451 -9.116 1.00 90.94 300 GLN A CA 1
ATOM 2413 C C . GLN A 1 300 ? 14.746 -18.637 -8.339 1.00 90.94 300 GLN A C 1
ATOM 2415 O O . GLN A 1 300 ? 14.413 -19.792 -8.608 1.00 90.94 300 GLN A O 1
ATOM 2420 N N . ALA A 1 301 ? 15.612 -18.342 -7.373 1.00 90.31 301 ALA A N 1
ATOM 2421 C CA . ALA A 1 301 ? 16.141 -19.294 -6.405 1.00 90.31 301 ALA A CA 1
ATOM 2422 C C . ALA A 1 301 ? 15.473 -19.087 -5.031 1.00 90.31 301 ALA A C 1
ATOM 2424 O O . ALA A 1 301 ? 14.612 -18.228 -4.861 1.00 90.31 301 ALA A O 1
ATOM 2425 N N . GLU A 1 302 ? 15.872 -19.877 -4.033 1.00 84.75 302 GLU A N 1
ATOM 2426 C CA . GLU A 1 302 ? 15.257 -19.859 -2.697 1.00 84.75 302 GLU A CA 1
ATOM 2427 C C . GLU A 1 302 ? 15.395 -18.507 -1.975 1.00 84.75 302 GLU A C 1
ATOM 2429 O O . GLU A 1 302 ? 14.456 -18.053 -1.328 1.00 84.75 302 GLU A O 1
ATOM 2434 N N . ALA A 1 303 ? 16.55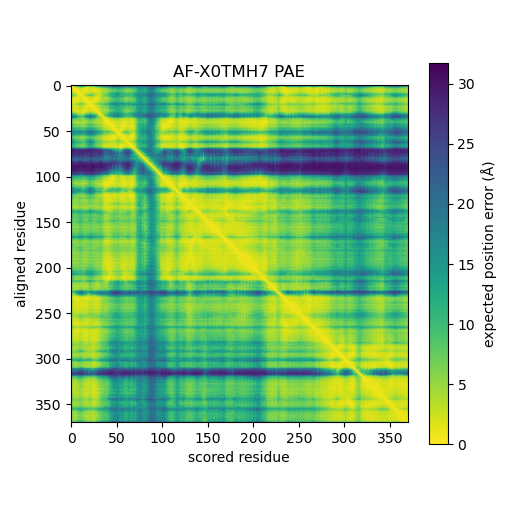4 -17.853 -2.096 1.00 88.75 303 ALA A N 1
ATOM 2435 C CA . ALA A 1 303 ? 16.866 -16.620 -1.365 1.00 88.75 303 ALA A CA 1
ATOM 2436 C C . ALA A 1 303 ? 17.089 -15.393 -2.264 1.00 88.75 303 ALA A C 1
ATOM 2438 O O . ALA A 1 303 ? 17.263 -14.284 -1.753 1.00 88.75 303 ALA A O 1
ATOM 2439 N N . LEU A 1 304 ? 17.144 -15.583 -3.584 1.00 94.38 304 LEU A N 1
ATOM 2440 C CA . LEU A 1 304 ? 17.502 -14.529 -4.530 1.00 94.38 304 LEU A CA 1
ATOM 2441 C C . LEU A 1 304 ? 16.903 -14.765 -5.917 1.00 94.38 304 LEU A C 1
ATOM 2443 O O . LEU A 1 304 ? 16.551 -15.889 -6.272 1.00 94.38 304 LEU A O 1
ATOM 2447 N N . THR A 1 305 ? 16.847 -13.700 -6.711 1.00 95.19 305 THR A N 1
ATOM 2448 C CA . THR A 1 305 ? 16.497 -13.746 -8.137 1.00 95.19 305 THR A CA 1
ATOM 2449 C C . THR A 1 305 ? 17.708 -13.344 -8.972 1.00 95.19 305 THR A C 1
ATOM 2451 O O . THR A 1 305 ? 18.333 -12.324 -8.691 1.00 95.19 305 THR A O 1
ATOM 2454 N N . VAL A 1 306 ? 18.034 -14.128 -9.998 1.00 96.94 306 VAL A N 1
ATOM 2455 C CA . VAL A 1 306 ? 19.096 -13.838 -10.970 1.00 96.94 306 VAL A CA 1
ATOM 2456 C C . VAL A 1 306 ? 18.470 -13.408 -12.292 1.00 96.94 306 VAL A C 1
ATOM 2458 O O . VAL A 1 306 ? 17.501 -14.017 -12.751 1.00 96.94 306 VAL A O 1
ATOM 2461 N N . ILE A 1 307 ? 19.019 -12.362 -12.903 1.00 97.38 307 ILE A N 1
ATOM 2462 C CA . ILE A 1 307 ? 18.584 -11.841 -14.197 1.00 97.38 307 ILE A CA 1
ATOM 2463 C C . ILE A 1 307 ? 19.779 -11.809 -15.147 1.00 97.38 307 ILE A C 1
ATOM 2465 O O . ILE A 1 307 ? 20.727 -11.073 -14.904 1.00 97.38 307 ILE A O 1
ATOM 2469 N N . ASP A 1 308 ? 19.710 -12.574 -16.232 1.00 97.50 308 ASP A N 1
ATOM 2470 C CA . ASP A 1 308 ? 20.759 -12.661 -17.257 1.00 97.50 308 ASP A CA 1
ATOM 2471 C C . ASP A 1 308 ? 20.395 -11.833 -18.503 1.00 97.50 308 ASP A C 1
ATOM 2473 O O . ASP A 1 308 ? 19.265 -11.916 -19.008 1.00 97.50 308 ASP A O 1
ATOM 2477 N N . VAL A 1 309 ? 21.340 -11.031 -19.008 1.00 96.88 309 VAL A N 1
ATOM 2478 C CA . VAL A 1 309 ? 21.159 -10.128 -20.154 1.00 96.88 309 VAL A CA 1
ATOM 2479 C C . VAL A 1 309 ? 21.872 -10.669 -21.391 1.00 96.88 309 VAL A C 1
ATOM 2481 O O . VAL A 1 309 ? 23.091 -10.739 -21.469 1.00 96.88 309 VAL A O 1
ATOM 2484 N N . ASN A 1 310 ? 21.106 -10.957 -22.443 1.00 94.44 310 ASN A N 1
ATOM 2485 C CA . ASN A 1 310 ? 21.633 -11.514 -23.686 1.00 94.44 310 ASN A CA 1
ATOM 2486 C C . ASN A 1 310 ? 21.437 -10.564 -24.874 1.00 94.44 310 ASN A C 1
ATOM 2488 O O . ASN A 1 310 ? 20.361 -9.997 -25.071 1.00 94.44 310 ASN A O 1
ATOM 2492 N N . THR A 1 311 ? 22.429 -10.481 -25.763 1.00 87.75 311 THR A N 1
ATOM 2493 C CA . THR A 1 311 ? 22.344 -9.720 -27.030 1.00 87.75 311 THR A CA 1
ATOM 2494 C C . THR A 1 311 ? 21.452 -10.388 -28.084 1.00 87.75 311 THR A C 1
ATOM 2496 O O . THR A 1 311 ? 20.930 -9.719 -28.980 1.00 87.75 311 THR A O 1
ATOM 2499 N N . GLY A 1 312 ? 21.213 -11.700 -27.980 1.00 84.19 312 GLY A N 1
ATOM 2500 C CA . GLY A 1 312 ? 20.317 -12.438 -28.872 1.00 84.19 312 GLY A CA 1
ATOM 2501 C C . GLY A 1 312 ? 20.699 -12.309 -30.351 1.00 84.19 312 GLY A C 1
ATOM 2502 O O . GLY A 1 312 ? 21.818 -12.621 -30.746 1.00 84.19 312 GLY A O 1
ATOM 2503 N N . LYS A 1 313 ? 19.753 -11.869 -31.196 1.00 71.31 313 LYS A N 1
ATOM 2504 C CA . LYS A 1 313 ? 19.991 -11.668 -32.645 1.00 71.31 313 LYS A CA 1
ATOM 2505 C C . LYS A 1 313 ? 20.617 -10.304 -32.969 1.00 71.31 313 LYS A C 1
ATOM 2507 O O . LYS A 1 313 ? 20.880 -10.016 -34.138 1.00 71.31 313 LYS A O 1
ATOM 2512 N N . PHE A 1 314 ? 20.829 -9.450 -31.968 1.00 64.81 314 PHE A N 1
ATOM 2513 C CA . PHE A 1 314 ? 21.344 -8.096 -32.138 1.00 64.81 314 PHE A CA 1
ATOM 2514 C C . PHE A 1 314 ? 22.874 -8.099 -32.201 1.00 64.81 314 PHE A C 1
ATOM 2516 O O . PHE A 1 314 ? 23.560 -7.682 -31.275 1.00 64.81 314 PHE A O 1
ATOM 2523 N N . VAL A 1 315 ? 23.419 -8.586 -33.317 1.00 61.94 315 VAL A N 1
ATOM 2524 C CA . VAL A 1 315 ? 24.863 -8.559 -33.592 1.00 61.94 315 VAL A CA 1
ATOM 2525 C C . VAL A 1 315 ? 25.125 -7.406 -34.563 1.00 61.94 315 VAL A C 1
ATOM 2527 O O . VAL A 1 315 ? 24.949 -7.531 -35.777 1.00 61.94 315 VAL A O 1
ATOM 2530 N N . GLY A 1 316 ? 25.426 -6.220 -34.028 1.00 59.31 316 GLY A N 1
ATOM 2531 C CA . GLY A 1 316 ? 25.690 -5.025 -34.829 1.00 59.31 316 GLY A CA 1
ATOM 2532 C C . GLY A 1 316 ? 26.839 -5.250 -35.819 1.00 59.31 316 GLY A C 1
ATOM 2533 O O . GLY A 1 316 ? 27.886 -5.771 -35.458 1.00 59.31 316 GLY A O 1
ATOM 2534 N N . LYS A 1 317 ? 26.673 -4.836 -37.083 1.00 59.03 317 LYS A N 1
ATOM 2535 C CA . LYS A 1 317 ? 27.652 -5.121 -38.155 1.00 59.03 317 LYS A CA 1
ATOM 2536 C C . LYS A 1 317 ? 28.983 -4.354 -38.047 1.00 59.03 317 LYS A C 1
ATOM 2538 O O . LYS A 1 317 ? 29.879 -4.647 -38.833 1.00 59.03 317 LYS A O 1
ATOM 2543 N N . LYS A 1 318 ? 29.105 -3.339 -37.176 1.00 60.19 318 LYS A N 1
ATOM 2544 C CA . LYS A 1 318 ? 30.271 -2.427 -37.175 1.00 60.19 318 LYS A CA 1
ATOM 2545 C C . LYS A 1 318 ? 30.768 -1.914 -35.813 1.00 60.19 318 LYS A C 1
ATOM 2547 O O . LYS A 1 318 ? 31.833 -1.314 -35.801 1.00 60.19 318 LYS A O 1
ATOM 2552 N N . ASP A 1 319 ? 30.062 -2.120 -34.698 1.00 74.06 319 ASP A N 1
ATOM 2553 C CA . ASP A 1 319 ? 30.509 -1.605 -33.389 1.00 74.06 319 ASP A CA 1
ATOM 2554 C C . ASP A 1 319 ? 29.891 -2.408 -32.229 1.00 74.06 319 ASP A C 1
ATOM 2556 O O . ASP A 1 319 ? 28.719 -2.230 -31.873 1.00 74.06 319 ASP A O 1
ATOM 2560 N N . MET A 1 320 ? 30.656 -3.363 -31.697 1.00 79.62 320 MET A N 1
ATOM 2561 C CA . MET A 1 320 ? 30.183 -4.299 -30.674 1.00 79.62 320 MET A CA 1
ATOM 2562 C C . MET A 1 320 ? 29.965 -3.595 -29.331 1.00 79.62 320 MET A C 1
ATOM 2564 O O . MET A 1 320 ? 28.917 -3.785 -28.721 1.00 79.62 320 MET A O 1
ATOM 2568 N N . SER A 1 321 ? 30.865 -2.695 -28.929 1.00 84.12 321 SER A N 1
ATOM 2569 C CA . SER A 1 321 ? 30.769 -1.959 -27.662 1.00 84.12 321 SER A CA 1
ATOM 2570 C C . SER A 1 321 ? 29.509 -1.091 -27.595 1.00 84.12 321 SER A C 1
ATOM 2572 O O . SER A 1 321 ? 28.766 -1.141 -26.617 1.00 84.12 321 SER A O 1
ATOM 2574 N N . LYS A 1 322 ? 29.166 -0.378 -28.680 1.00 86.50 322 LYS A N 1
ATOM 2575 C CA . LYS A 1 322 ? 27.902 0.386 -28.739 1.00 86.50 322 LYS A CA 1
ATOM 2576 C C . LYS A 1 322 ? 26.660 -0.503 -28.717 1.00 86.50 322 LYS A C 1
ATOM 2578 O O . LYS A 1 322 ? 25.619 -0.106 -28.194 1.00 86.50 322 LYS A O 1
ATOM 2583 N N . THR A 1 323 ? 26.752 -1.689 -29.315 1.00 87.31 323 THR A N 1
ATOM 2584 C CA . THR A 1 323 ? 25.669 -2.683 -29.331 1.00 87.31 323 THR A CA 1
ATOM 2585 C C . THR A 1 323 ? 25.414 -3.216 -27.918 1.00 87.31 323 THR A C 1
ATOM 2587 O O . THR A 1 323 ? 24.255 -3.307 -27.506 1.00 87.31 323 THR A O 1
ATOM 2590 N N . ILE A 1 324 ? 26.485 -3.490 -27.165 1.00 91.69 324 ILE A N 1
ATOM 2591 C CA . ILE A 1 324 ? 26.445 -3.918 -25.762 1.00 91.69 324 ILE A CA 1
ATOM 2592 C C . ILE A 1 324 ? 25.825 -2.828 -24.889 1.00 91.69 324 ILE A C 1
ATOM 2594 O O . ILE A 1 324 ? 24.791 -3.078 -24.274 1.00 91.69 324 ILE A O 1
ATOM 2598 N N . LEU A 1 325 ? 26.362 -1.601 -24.924 1.00 92.94 325 LEU A N 1
ATOM 2599 C CA . LEU A 1 325 ? 25.831 -0.481 -24.138 1.00 92.94 325 LEU A CA 1
ATOM 2600 C C . LEU A 1 325 ? 24.334 -0.270 -24.399 1.00 92.94 325 LEU A C 1
ATOM 2602 O O . LEU A 1 325 ? 23.539 -0.165 -23.470 1.00 92.94 325 LEU A O 1
ATOM 2606 N N . LYS A 1 326 ? 23.919 -0.256 -25.672 1.00 92.31 326 LYS A N 1
ATOM 2607 C CA . LYS A 1 326 ? 22.504 -0.099 -26.033 1.00 92.31 326 LYS A CA 1
ATOM 2608 C C . LYS A 1 326 ? 21.633 -1.233 -25.485 1.00 92.31 326 LYS A C 1
ATOM 2610 O O . LYS A 1 326 ? 20.484 -0.986 -25.125 1.00 92.31 326 LYS A O 1
ATOM 2615 N N . THR A 1 327 ? 22.153 -2.458 -25.461 1.00 93.88 327 THR A N 1
ATOM 2616 C CA . THR A 1 327 ? 21.434 -3.622 -24.930 1.00 93.88 327 THR A CA 1
ATOM 2617 C C . THR A 1 327 ? 21.307 -3.525 -23.415 1.00 93.88 327 THR A C 1
ATOM 2619 O O . THR A 1 327 ? 20.193 -3.643 -22.920 1.00 93.88 327 THR A O 1
ATOM 2622 N N . ASN A 1 328 ? 22.390 -3.208 -22.702 1.00 96.25 328 ASN A N 1
ATOM 2623 C CA . ASN A 1 328 ? 22.377 -3.046 -21.247 1.00 96.25 328 ASN A CA 1
ATOM 2624 C C . ASN A 1 328 ? 21.488 -1.878 -20.792 1.00 96.25 328 ASN A C 1
ATOM 2626 O O . ASN A 1 328 ? 20.753 -2.023 -19.824 1.00 96.25 328 ASN A O 1
ATOM 2630 N N . LEU A 1 329 ? 21.460 -0.756 -21.520 1.00 96.12 329 LEU A N 1
ATOM 2631 C CA . LEU A 1 329 ? 20.544 0.353 -21.214 1.00 96.12 329 LEU A CA 1
ATOM 2632 C C . LEU A 1 329 ? 19.068 -0.042 -21.376 1.00 96.12 329 LEU A C 1
ATOM 2634 O O . LEU A 1 329 ? 18.243 0.315 -20.541 1.00 96.12 329 LEU A O 1
ATOM 2638 N N . GLN A 1 330 ? 18.726 -0.791 -22.433 1.00 94.88 330 GLN A N 1
ATOM 2639 C CA . GLN A 1 330 ? 17.363 -1.318 -22.593 1.00 94.88 330 GLN A CA 1
ATOM 2640 C C . GLN A 1 330 ? 17.035 -2.398 -21.562 1.00 94.88 330 GLN A C 1
ATOM 2642 O O . GLN A 1 330 ? 15.889 -2.497 -21.133 1.00 94.88 330 GLN A O 1
ATOM 2647 N N . ALA A 1 331 ? 18.026 -3.206 -21.182 1.00 96.44 331 ALA A N 1
ATOM 2648 C CA . ALA A 1 331 ? 17.891 -4.200 -20.134 1.00 96.44 331 ALA A CA 1
ATOM 2649 C C . ALA A 1 331 ? 17.598 -3.532 -18.790 1.00 96.44 331 ALA A C 1
ATOM 2651 O O . ALA A 1 331 ? 16.637 -3.927 -18.152 1.00 96.44 331 ALA A O 1
ATOM 2652 N N . ALA A 1 332 ? 18.340 -2.493 -18.400 1.00 96.56 332 ALA A N 1
ATOM 2653 C CA . ALA A 1 332 ? 18.109 -1.762 -17.153 1.00 96.56 332 ALA A CA 1
ATOM 2654 C C . ALA A 1 332 ? 16.669 -1.221 -17.057 1.00 96.56 332 ALA A C 1
ATOM 2656 O O . ALA A 1 332 ? 15.983 -1.477 -16.069 1.00 96.56 332 ALA A O 1
ATOM 2657 N N . GLU A 1 333 ? 16.176 -0.575 -18.123 1.00 93.44 333 GLU A N 1
ATOM 2658 C CA . GLU A 1 333 ? 14.793 -0.073 -18.195 1.00 93.44 333 GLU A CA 1
ATOM 2659 C C . GLU A 1 333 ? 13.757 -1.207 -18.059 1.00 93.44 333 GLU A C 1
ATOM 2661 O O . GLU A 1 333 ? 12.802 -1.108 -17.286 1.00 93.44 333 GLU A O 1
ATOM 2666 N N . GLU A 1 334 ? 13.936 -2.306 -18.798 1.00 93.38 334 GLU A N 1
ATOM 2667 C CA . GLU A 1 334 ? 12.995 -3.430 -18.781 1.00 93.38 334 GLU A CA 1
ATOM 2668 C C . GLU A 1 334 ? 13.084 -4.237 -17.474 1.00 93.38 334 GLU A C 1
ATOM 2670 O O . GLU A 1 334 ? 12.072 -4.749 -17.009 1.00 93.38 334 GLU A O 1
ATOM 2675 N N . ILE A 1 335 ? 14.251 -4.321 -16.832 1.00 95.06 335 ILE A N 1
ATOM 2676 C CA . ILE A 1 335 ? 14.413 -4.974 -15.528 1.00 95.06 335 ILE A CA 1
ATOM 2677 C C . ILE A 1 335 ? 13.603 -4.235 -14.470 1.00 95.06 335 ILE A C 1
ATOM 2679 O O . ILE A 1 335 ? 12.792 -4.871 -13.800 1.00 95.06 335 ILE A O 1
ATOM 2683 N N . GLY A 1 336 ? 13.751 -2.910 -14.358 1.00 91.75 336 GLY A N 1
ATOM 2684 C CA . GLY A 1 336 ? 12.969 -2.115 -13.405 1.00 91.75 336 GLY A CA 1
ATOM 2685 C C . GLY A 1 336 ? 11.460 -2.298 -13.601 1.00 91.75 336 GLY A C 1
ATOM 2686 O O . GLY A 1 336 ? 10.714 -2.474 -12.637 1.00 91.75 336 GLY A O 1
ATOM 2687 N N . LEU A 1 337 ? 11.016 -2.359 -14.861 1.00 89.69 337 LEU A N 1
ATOM 2688 C CA . LEU A 1 337 ? 9.630 -2.655 -15.218 1.00 89.69 337 LEU A CA 1
ATOM 2689 C C . LEU A 1 337 ? 9.187 -4.052 -14.752 1.00 89.69 337 LEU A C 1
ATOM 2691 O O . LEU A 1 337 ? 8.154 -4.189 -14.101 1.00 89.69 337 LEU A O 1
ATOM 2695 N N . GLN A 1 338 ? 9.957 -5.093 -15.075 1.00 91.81 338 GLN A N 1
ATOM 2696 C CA . GLN A 1 338 ? 9.613 -6.481 -14.754 1.00 91.81 338 GLN A CA 1
ATOM 2697 C C . GLN A 1 338 ? 9.634 -6.754 -13.248 1.00 91.81 338 GLN A C 1
ATOM 2699 O O . GLN A 1 338 ? 8.796 -7.515 -12.773 1.00 91.81 338 GLN A O 1
ATOM 2704 N N . LEU A 1 339 ? 10.540 -6.124 -12.495 1.00 91.56 339 LEU A N 1
ATOM 2705 C CA . LEU A 1 339 ? 10.566 -6.228 -11.035 1.00 91.56 339 LEU A CA 1
ATOM 2706 C C . LEU A 1 339 ? 9.253 -5.731 -10.422 1.00 91.56 339 LEU A C 1
ATOM 2708 O O . LEU A 1 339 ? 8.687 -6.419 -9.576 1.00 91.56 339 LEU A O 1
ATOM 2712 N N . ARG A 1 340 ? 8.730 -4.595 -10.906 1.00 87.94 340 ARG A N 1
ATOM 2713 C CA . ARG A 1 340 ? 7.429 -4.061 -10.476 1.00 87.94 340 ARG A CA 1
ATOM 2714 C C . ARG A 1 340 ? 6.256 -4.921 -10.942 1.00 87.94 340 ARG A C 1
ATOM 2716 O O . ARG A 1 340 ? 5.386 -5.241 -10.142 1.00 87.94 340 ARG A O 1
ATOM 2723 N N . LEU A 1 341 ? 6.239 -5.333 -12.212 1.00 87.81 341 LEU A N 1
ATOM 2724 C CA . LEU A 1 341 ? 5.156 -6.154 -12.773 1.00 87.81 341 LEU A CA 1
ATOM 2725 C C . LEU A 1 341 ? 5.027 -7.528 -12.109 1.00 87.81 341 LEU A C 1
ATOM 2727 O O . LEU A 1 341 ? 3.928 -8.071 -12.041 1.00 87.81 341 LEU A O 1
ATOM 2731 N N . ARG A 1 342 ? 6.146 -8.107 -11.669 1.00 88.44 342 ARG A N 1
ATOM 2732 C CA . ARG A 1 342 ? 6.202 -9.437 -11.049 1.00 88.44 342 ARG A CA 1
ATOM 2733 C C . ARG A 1 342 ? 6.207 -9.393 -9.521 1.00 88.44 342 ARG A C 1
ATOM 2735 O O . ARG A 1 342 ? 6.270 -10.458 -8.916 1.00 88.44 342 ARG A O 1
ATOM 2742 N N . ASP A 1 343 ? 6.191 -8.199 -8.927 1.00 85.44 343 ASP A N 1
ATOM 2743 C CA . ASP A 1 343 ? 6.327 -7.982 -7.481 1.00 85.44 343 ASP A CA 1
ATOM 2744 C C . ASP A 1 343 ? 7.544 -8.727 -6.878 1.00 85.44 343 ASP A C 1
ATOM 2746 O O . ASP A 1 343 ? 7.462 -9.405 -5.853 1.00 85.44 343 ASP A O 1
ATOM 2750 N N . ILE A 1 344 ? 8.698 -8.662 -7.561 1.00 89.06 344 ILE A N 1
ATOM 2751 C CA . ILE A 1 344 ? 9.928 -9.341 -7.122 1.00 89.06 344 ILE A CA 1
ATOM 2752 C C . ILE A 1 344 ? 10.617 -8.494 -6.050 1.00 89.06 344 ILE A C 1
ATOM 2754 O O . ILE A 1 344 ? 11.162 -7.428 -6.337 1.00 89.06 344 ILE A O 1
ATOM 2758 N N . GLY A 1 345 ? 10.647 -9.012 -4.823 1.00 87.06 345 GLY A N 1
ATOM 2759 C CA . GLY A 1 345 ? 11.406 -8.457 -3.702 1.00 87.06 345 GLY A CA 1
ATOM 2760 C C . GLY A 1 345 ? 12.563 -9.356 -3.249 1.00 87.06 345 GLY A C 1
ATOM 2761 O O . GLY A 1 345 ? 12.655 -10.525 -3.621 1.00 87.06 345 GLY A O 1
ATOM 2762 N N . GLY A 1 346 ? 13.435 -8.819 -2.392 1.00 90.38 346 GLY A N 1
ATOM 2763 C CA . GLY A 1 346 ? 14.586 -9.539 -1.836 1.00 90.38 346 GLY A CA 1
ATOM 2764 C C . GLY A 1 346 ? 15.893 -9.254 -2.576 1.00 90.38 346 GLY A C 1
ATOM 2765 O O . GLY A 1 346 ? 16.069 -8.184 -3.154 1.00 90.38 346 GLY A O 1
ATOM 2766 N N . ILE A 1 347 ? 16.841 -10.194 -2.510 1.00 93.38 347 ILE A N 1
ATOM 2767 C CA . ILE A 1 347 ? 18.144 -10.049 -3.171 1.00 93.38 347 ILE A CA 1
ATOM 2768 C C . ILE A 1 347 ? 17.971 -10.310 -4.670 1.00 93.38 347 ILE A C 1
ATOM 2770 O O . ILE A 1 347 ? 17.505 -11.377 -5.071 1.00 93.38 347 ILE A O 1
ATOM 2774 N N . ILE A 1 348 ? 18.374 -9.343 -5.493 1.00 96.31 348 ILE A N 1
ATOM 2775 C CA . ILE A 1 348 ? 18.325 -9.423 -6.955 1.00 96.31 348 ILE A CA 1
ATOM 2776 C C . ILE A 1 348 ? 19.750 -9.268 -7.484 1.00 96.31 348 ILE A C 1
ATOM 2778 O O . ILE A 1 348 ? 20.451 -8.325 -7.122 1.00 96.31 348 ILE A O 1
ATOM 2782 N N . ILE A 1 349 ? 20.177 -10.200 -8.330 1.00 96.94 349 ILE A N 1
ATOM 2783 C CA . ILE A 1 349 ? 21.481 -10.191 -8.993 1.00 96.94 349 ILE A CA 1
ATOM 2784 C C . ILE A 1 349 ? 21.236 -10.026 -10.489 1.00 96.94 349 ILE A C 1
ATOM 2786 O O . ILE A 1 349 ? 20.487 -10.802 -11.078 1.00 96.94 349 ILE A O 1
ATOM 2790 N N . ILE A 1 350 ? 21.860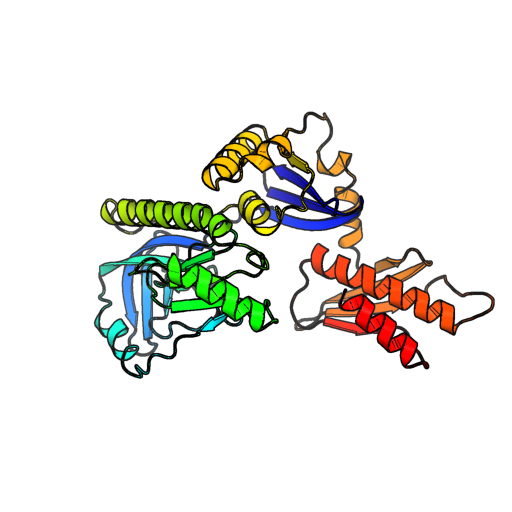 -9.021 -11.099 1.00 97.50 350 ILE A N 1
ATOM 2791 C CA . ILE A 1 350 ? 21.746 -8.748 -12.534 1.00 97.50 350 ILE A CA 1
ATOM 2792 C C . ILE A 1 350 ? 23.111 -8.981 -13.176 1.00 97.50 350 ILE A C 1
ATOM 2794 O O . ILE A 1 350 ? 24.079 -8.310 -12.820 1.00 97.50 350 ILE A O 1
ATOM 2798 N N . ASP A 1 351 ? 23.167 -9.913 -14.121 1.00 96.94 351 ASP A N 1
ATOM 2799 C CA . ASP A 1 351 ? 24.338 -10.220 -14.938 1.00 96.94 351 ASP A CA 1
ATOM 2800 C C . ASP A 1 351 ? 24.242 -9.440 -16.258 1.00 96.94 351 ASP A C 1
ATOM 2802 O O . ASP A 1 351 ? 23.619 -9.874 -17.233 1.00 96.94 351 ASP A O 1
ATOM 2806 N N . PHE A 1 352 ? 24.751 -8.204 -16.248 1.00 97.06 352 PHE A N 1
ATOM 2807 C CA . PHE A 1 352 ? 24.844 -7.382 -17.455 1.00 97.06 352 PHE A CA 1
ATOM 2808 C C . PHE A 1 352 ? 25.971 -7.881 -18.359 1.00 97.06 352 PHE A C 1
ATOM 2810 O O . PHE A 1 352 ? 26.976 -8.405 -17.898 1.00 97.06 352 PHE A O 1
ATOM 2817 N N . ILE A 1 353 ? 25.847 -7.622 -19.660 1.00 94.38 353 ILE A N 1
ATOM 2818 C CA . ILE A 1 353 ? 26.903 -7.956 -20.618 1.00 94.38 353 ILE A CA 1
ATOM 2819 C C . ILE A 1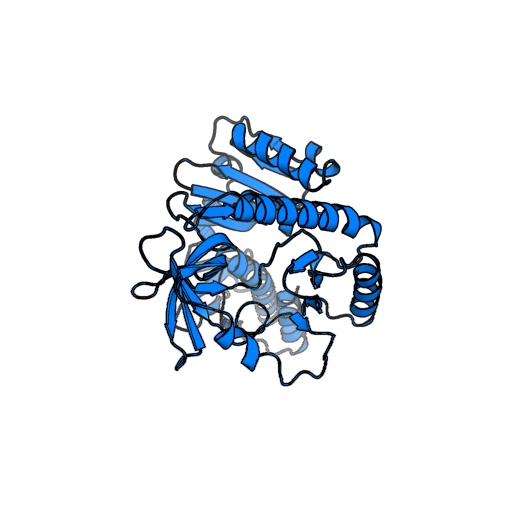 353 ? 28.151 -7.116 -20.308 1.00 94.38 353 ILE A C 1
ATOM 2821 O O . ILE A 1 353 ? 28.028 -5.898 -20.149 1.00 94.38 353 ILE A O 1
ATOM 2825 N N . ASP A 1 354 ? 29.325 -7.748 -20.296 1.00 93.81 354 ASP A N 1
ATOM 2826 C CA . ASP A 1 354 ? 30.610 -7.106 -19.999 1.00 93.81 354 ASP A CA 1
ATOM 2827 C C . ASP A 1 354 ? 30.857 -5.829 -20.820 1.00 93.81 354 ASP A C 1
ATOM 2829 O O . ASP A 1 354 ? 30.667 -5.789 -22.041 1.00 93.81 354 ASP A O 1
ATOM 2833 N N . MET A 1 355 ? 31.322 -4.777 -20.141 1.00 92.75 355 MET A N 1
ATOM 2834 C CA . MET A 1 355 ? 31.688 -3.489 -20.734 1.00 92.75 355 MET A CA 1
ATOM 2835 C C . MET A 1 355 ? 33.075 -3.066 -20.245 1.00 92.75 355 MET A C 1
ATOM 2837 O O . MET A 1 355 ? 33.309 -2.999 -19.044 1.00 92.75 355 MET A O 1
ATOM 2841 N N . ASP A 1 356 ? 33.972 -2.715 -21.169 1.00 90.06 356 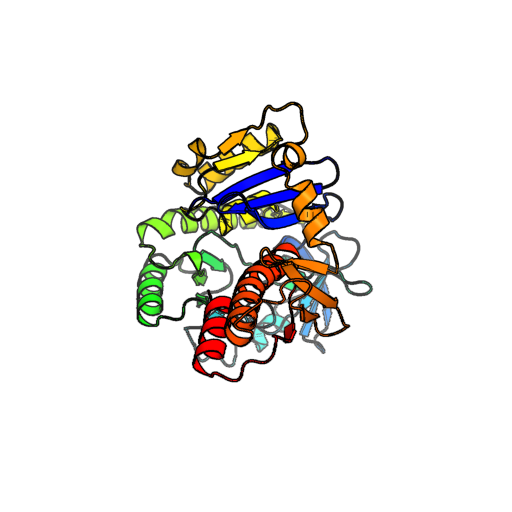ASP A N 1
ATOM 2842 C CA . ASP A 1 356 ? 35.336 -2.272 -20.830 1.00 90.06 356 ASP A CA 1
ATOM 2843 C C . ASP A 1 356 ? 35.406 -0.798 -20.388 1.00 90.06 356 ASP A C 1
ATOM 2845 O O . ASP A 1 356 ? 36.359 -0.371 -19.737 1.00 90.06 356 ASP A O 1
ATOM 2849 N N . ASN A 1 357 ? 34.423 0.014 -20.789 1.00 92.56 357 ASN A N 1
ATOM 2850 C CA . ASN A 1 357 ? 34.418 1.454 -20.553 1.00 92.56 357 ASN A CA 1
ATOM 2851 C C . ASN A 1 357 ? 33.655 1.806 -19.269 1.00 92.56 357 ASN A C 1
ATOM 2853 O O . ASN A 1 357 ? 32.444 1.600 -19.181 1.00 92.56 357 ASN A O 1
ATOM 2857 N N . GLN A 1 358 ? 34.351 2.425 -18.315 1.00 93.50 358 GLN A N 1
ATOM 2858 C CA . GLN A 1 358 ? 33.780 2.849 -17.038 1.00 93.50 358 GLN A CA 1
ATOM 2859 C C . GLN A 1 358 ? 32.605 3.827 -17.198 1.00 93.50 358 GLN A C 1
ATOM 2861 O O . GLN A 1 358 ? 31.596 3.687 -16.511 1.00 93.50 358 GLN A O 1
ATOM 2866 N N . GLU A 1 359 ? 32.678 4.763 -18.151 1.00 94.25 359 GLU A N 1
ATOM 2867 C CA . GLU A 1 359 ? 31.583 5.716 -18.397 1.00 94.25 359 GLU A CA 1
ATOM 2868 C C . GLU A 1 359 ? 30.299 5.018 -18.865 1.00 94.25 359 GLU A C 1
ATOM 2870 O O . GLU A 1 359 ? 29.190 5.507 -18.650 1.00 94.25 359 GLU A O 1
ATOM 2875 N N . ASP A 1 360 ? 30.436 3.886 -19.552 1.00 94.44 360 ASP A N 1
ATOM 2876 C CA . ASP A 1 360 ? 29.310 3.115 -20.068 1.00 94.44 360 ASP A CA 1
ATOM 2877 C C . ASP A 1 360 ? 28.671 2.264 -18.964 1.00 94.44 360 ASP A C 1
ATOM 2879 O O . ASP A 1 360 ? 27.442 2.178 -18.903 1.00 94.44 360 ASP A O 1
ATOM 2883 N N . ILE A 1 361 ? 29.478 1.741 -18.033 1.00 94.12 361 ILE A N 1
ATOM 2884 C CA . ILE A 1 361 ? 28.997 1.108 -16.796 1.00 94.12 361 ILE A CA 1
ATOM 2885 C C . ILE A 1 361 ? 28.186 2.116 -15.972 1.00 94.12 361 ILE A C 1
ATOM 2887 O O . ILE A 1 361 ? 27.046 1.832 -15.606 1.00 94.12 361 ILE A O 1
ATOM 2891 N N . GLU A 1 362 ? 28.724 3.316 -15.742 1.00 94.81 362 GLU A N 1
ATOM 2892 C CA . GLU A 1 362 ? 28.049 4.369 -14.969 1.00 94.81 362 GLU A CA 1
ATOM 2893 C C . GLU A 1 362 ? 26.708 4.783 -15.587 1.00 94.81 362 GLU A C 1
ATOM 2895 O O . GLU A 1 362 ? 25.729 4.985 -14.868 1.00 94.81 362 GLU A O 1
ATOM 2900 N N . LYS A 1 363 ? 26.615 4.845 -16.922 1.00 95.88 363 LYS A N 1
ATOM 2901 C CA . LYS A 1 363 ? 25.343 5.116 -17.613 1.00 95.88 363 LYS A CA 1
ATOM 2902 C C . LYS A 1 363 ? 24.299 4.033 -17.354 1.00 95.88 363 LYS A C 1
ATOM 2904 O O . LYS A 1 363 ? 23.130 4.370 -17.190 1.00 95.88 363 LYS A O 1
ATOM 2909 N N . VAL A 1 364 ? 24.689 2.758 -17.351 1.00 95.69 364 VAL A N 1
ATOM 2910 C CA . VAL A 1 364 ? 23.761 1.639 -17.104 1.00 95.69 364 VAL A CA 1
ATOM 2911 C C . VAL A 1 364 ? 23.298 1.627 -15.652 1.00 95.69 364 VAL A C 1
ATOM 2913 O O . VAL A 1 364 ? 22.103 1.477 -15.415 1.00 95.69 364 VAL A O 1
ATOM 2916 N N . VAL A 1 365 ? 24.209 1.858 -14.701 1.00 94.31 365 VAL A N 1
ATOM 2917 C CA . VAL A 1 365 ? 23.866 1.972 -13.274 1.00 94.31 365 VAL A CA 1
ATOM 2918 C C . VAL A 1 365 ? 22.881 3.114 -13.057 1.00 94.31 365 VAL A C 1
ATOM 2920 O O . VAL A 1 365 ? 21.790 2.886 -12.546 1.00 94.31 365 VAL A O 1
ATOM 2923 N N . LYS A 1 366 ? 23.198 4.311 -13.564 1.00 94.06 366 LYS A N 1
ATOM 2924 C CA . LYS A 1 366 ? 22.296 5.462 -13.483 1.00 94.06 366 LYS A CA 1
ATOM 2925 C C . LYS A 1 366 ? 20.932 5.168 -14.111 1.00 94.06 366 LYS A C 1
ATOM 2927 O O . LYS A 1 366 ? 19.909 5.588 -13.589 1.00 94.06 366 LYS A O 1
ATOM 2932 N N . LYS A 1 367 ? 20.902 4.433 -15.227 1.00 93.81 367 LYS A N 1
ATOM 2933 C CA . LYS A 1 367 ? 19.649 4.073 -15.900 1.00 93.81 367 LYS A CA 1
ATOM 2934 C C . LYS A 1 367 ? 18.784 3.108 -15.091 1.00 93.81 367 LYS A C 1
ATOM 2936 O O . LYS A 1 367 ? 17.578 3.103 -15.295 1.00 93.81 367 LYS A O 1
ATOM 2941 N N . LEU A 1 368 ? 19.389 2.284 -14.239 1.00 92.06 368 LEU A N 1
ATOM 2942 C CA . LEU A 1 368 ? 18.677 1.388 -13.329 1.00 92.06 368 LEU A CA 1
ATOM 2943 C C . LEU A 1 368 ? 18.168 2.123 -12.074 1.00 92.06 368 LEU A C 1
ATOM 2945 O O . LEU A 1 368 ? 17.180 1.691 -11.489 1.00 92.06 368 LEU A O 1
ATOM 2949 N N . GLU A 1 369 ? 18.846 3.199 -11.659 1.00 87.94 369 GLU A N 1
ATOM 2950 C CA . GLU A 1 369 ? 18.432 4.071 -10.546 1.00 87.94 369 GLU A CA 1
ATOM 2951 C C . GLU A 1 369 ? 17.271 5.015 -10.911 1.00 87.94 369 GLU A C 1
ATOM 2953 O O . GLU A 1 369 ? 16.490 5.382 -10.034 1.00 87.94 369 GLU A O 1
ATOM 2958 N N . GLU A 1 370 ? 17.177 5.412 -12.188 1.00 83.44 370 GLU A N 1
ATOM 2959 C CA . GLU A 1 370 ? 16.053 6.166 -12.780 1.00 83.44 370 GLU A CA 1
ATOM 2960 C C . GLU A 1 370 ? 14.759 5.340 -12.856 1.00 83.44 370 GLU A C 1
ATOM 2962 O O . GLU A 1 370 ? 13.696 5.884 -12.469 1.00 83.44 370 GLU A O 1
#

Secondary structure (DSSP, 8-state):
--EEEEEEE-SSEEEEEEEETTEEEEEEEEETTS---TT-EEEEEEEEEEGGGTEEEEE-SSSSPEEEE-S-S-SSS-TTEEE------TTSGGGTGGG--TT-EEEEEEEE---TTSPPEEESS--EE-SSEEEETT---EEEETT---HHHHHHHHHHHHHH--TT-EEEE-GGGTT--HHHHHHHHHHHHHHHHHHHHHHHHSPSSEEEEPPPPHHHHHHHHH-STTEEEEEES-HHHHHHHHHHHHHTT-GGGGGGEEE---SS-HHHHTTHHHHHHHHTSSEEE-TTS-EEEEEE-SSEEEEEEE-TT---SS-HHHHHHHHHHHHHHHHHHHHHHTT--SEEEEEPPP-S-HHHHHHHHHHHH-

Mean predicted aligned error: 9.73 Å

Nearest PDB structures (foldseek):
  5f6c-assembly1_B  TM=6.392E-01  e=1.081E-36  Escherichia coli K-12
  2vmk-assembly1_B  TM=6.760E-01  e=9.084E-34  Escherichia coli
  6g63-assembly1_G  TM=7.761E-01  e=7.066E-32  Escherichia coli K-12
  2vrt-assembly4_D  TM=6.143E-01  e=1.932E-33  Escherichia coli
  6g63-assembly1_A  TM=6.262E-01  e=6.292E-32  Escherichia coli K-12

Solvent-accessible surface area (backbone atoms only — not comparable to full-atom values): 20786 Å² total; per-residue (Å²): 126,55,30,37,37,39,38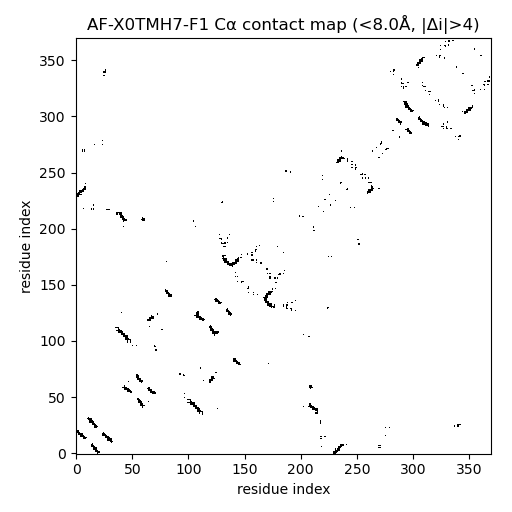,44,68,57,96,57,35,39,35,39,37,36,27,45,83,91,38,84,44,36,56,48,80,47,49,65,82,60,77,75,53,52,60,19,31,25,26,16,28,26,71,41,73,40,78,94,74,42,30,32,34,26,36,45,71,59,100,50,50,22,40,30,67,60,67,67,103,73,78,87,87,57,89,55,45,51,76,78,70,84,71,94,59,100,66,59,74,78,55,48,66,81,66,66,49,71,68,41,74,45,63,35,23,29,74,40,68,58,54,87,93,47,40,24,32,32,35,69,74,42,73,45,80,51,59,37,43,28,44,22,62,76,38,71,52,56,31,40,34,55,85,56,74,56,62,70,57,52,55,51,51,50,58,48,52,64,74,71,53,54,92,68,26,14,40,32,41,37,64,75,37,66,95,61,56,69,78,68,48,50,49,40,51,50,40,48,52,51,51,51,52,51,38,55,52,48,54,73,74,51,71,63,46,31,81,55,42,79,50,76,52,70,70,52,48,46,52,52,70,59,54,46,97,48,46,63,36,36,38,26,63,35,77,68,55,46,52,51,52,51,53,47,31,52,63,58,69,41,56,87,51,46,85,31,55,44,72,55,80,70,91,61,59,70,47,62,75,71,48,45,59,58,53,53,60,51,66,70,42,54,62,43,78,43,95,75,42,20,32,38,38,61,45,81,56,98,76,37,35,42,36,42,51,42,52,71,79,43,72,55,95,83,46,62,68,64,41,47,52,56,47,42,46,52,45,28,51,50,48,59,38,48,36,46,49,66,67,64,78,80,49,73,47,74,48,66,66,89,72,93,48,67,73,58,52,52,53,33,53,53,47,55,75,105

Sequence (370 aa):
MNKKVIIDVGLTEERVAVIEVGRLVEIHIERIEDDKIVGNIYKGRVTNVLPGIEAAFVDIGIEKNAFLHIDKATDDQDKDIEAVTKNDSDSTSKTVLDKIKVGQEIIVQVVKEAIPPKGARVTTNISLPGRYLVLMPNSTNVGISHRIEEEKERERLKKIVQQIKPKNAGLIIRTAAWGKELEDFLPDLDFLTRLWKKIRSKGKKVKASMLLHEDLTLNYRIIRDLLTEEAEEILVNSKNEYKNILKFLKTLSLSELEPRVSFYKGEKPIFEEYNIEKEINKGLQKKIWLRCGGYLVFDQAEALTVIDVNTGKFVGKKDMSKTILKTNLQAAEEIGLQLRLRDIGGIIIIDFIDMDNQEDIEKVVKKLEE

InterPro domains:
  IPR003029 S1 domain [PF00575] (38-112)
  IPR003029 S1 domain [PS50126] (39-131)
  IPR003029 S1 domain [SM00316] (37-125)
  IPR004659 Ribonuclease E/G [PTHR30001] (5-369)
  IPR004659 Ribonuclease E/G [TIGR00757] (14-370)
  IPR012340 Nucleic acid-binding, OB-fold [G3DSA:2.40.50.140] (31-131)
  IPR012340 Nucleic acid-binding, OB-fold [SSF50249] (39-131)
  IPR019307 RNA-binding protein AU-1/Ribonuclease E/G [PF10150] (127-370)

pLDDT: mean 85.32, std 14.03, range [32.03, 97.5]

Radius of gyration: 24.05 Å; Cα contacts (8 Å, |Δi|>4): 646; chains: 1; bounding box: 56×47×72 Å